Protein AF-0000000076599594 (afdb_homodimer)

InterPro domains:
  IPR013216 Methyltransferase type 11 [PF08241] (45-139)
  IPR029063 S-adenosyl-L-methionine-dependent methyltransferase superfamily [G3DSA:3.40.50.150] (3-215)
  IPR029063 S-adenosyl-L-methionine-dependent methyltransferase superfamily [SSF53335] (5-205)

Nearest PDB structures (foldseek):
  3g5l-assembly2_A  TM=8.248E-01  e=3.537E-20  Listeria monocytogenes serotype 4b str. F2365
  3bkw-assembly1_A  TM=7.685E-01  e=5.665E-19  Mesorhizobium japonicum MAFF 303099
  3g5l-assembly1_B  TM=7.772E-01  e=1.080E-18  Listeria monocytogenes serotype 4b str. F2365
  3bkw-assembly1_B  TM=7.515E-01  e=4.377E-19  Mesorhizobium japonicum MAFF 303099
  7zkg-assembly1_A  TM=6.482E-01  e=3.656E-15  Streptomyces griseofuscus

Structure (mmCIF, N/CA/C/O backbone):
data_AF-0000000076599594-model_v1
#
loop_
_entity.id
_entity.type
_entity.pdbx_description
1 polymer 'Methyltransferase family protein'
#
loop_
_atom_site.group_PDB
_atom_site.id
_atom_site.type_symbol
_atom_site.label_atom_id
_atom_site.label_alt_id
_atom_site.label_comp_id
_atom_site.label_asym_id
_atom_site.label_entity_id
_atom_site.label_seq_id
_atom_site.pdbx_PDB_ins_code
_atom_site.Cartn_x
_atom_site.Cartn_y
_atom_site.Cartn_z
_atom_site.occupancy
_atom_site.B_iso_or_equiv
_atom_site.auth_seq_id
_atom_site.auth_comp_id
_atom_site.auth_asym_id
_atom_site.auth_atom_id
_atom_site.pdbx_PDB_model_num
ATOM 1 N N . MET A 1 1 ? 3.293 -14.352 -34.562 1 29.36 1 MET A N 1
ATOM 2 C CA . MET A 1 1 ? 4.512 -14.383 -33.75 1 29.36 1 MET A CA 1
ATOM 3 C C . MET A 1 1 ? 4.324 -15.258 -32.531 1 29.36 1 MET A C 1
ATOM 5 O O . MET A 1 1 ? 3.316 -15.148 -31.828 1 29.36 1 MET A O 1
ATOM 9 N N . ALA A 1 2 ? 4.715 -16.406 -32.469 1 41.03 2 ALA A N 1
ATOM 10 C CA . ALA A 1 2 ? 4.559 -17.438 -31.422 1 41.03 2 ALA A CA 1
ATOM 11 C C . ALA A 1 2 ? 4.75 -16.828 -30.031 1 41.03 2 ALA A C 1
ATOM 13 O O . ALA A 1 2 ? 5.637 -16 -29.828 1 41.03 2 ALA A O 1
ATOM 14 N N . ASP A 1 3 ? 3.77 -16.484 -29.25 1 50.28 3 ASP A N 1
ATOM 15 C CA . ASP A 1 3 ? 3.812 -15.914 -27.906 1 50.28 3 ASP A CA 1
ATOM 16 C C . ASP A 1 3 ? 4.988 -16.469 -27.109 1 50.28 3 ASP A C 1
ATOM 18 O O . ASP A 1 3 ? 5.02 -17.641 -26.766 1 50.28 3 ASP A O 1
ATOM 22 N N . HIS A 1 4 ? 6.254 -16.047 -27.469 1 59.19 4 HIS A N 1
ATOM 23 C CA . HIS A 1 4 ? 7.539 -16.438 -26.906 1 59.19 4 HIS A CA 1
ATOM 24 C C . HIS A 1 4 ? 7.582 -16.172 -25.406 1 59.19 4 HIS A C 1
ATOM 26 O O . HIS A 1 4 ? 7.633 -15.016 -24.969 1 59.19 4 HIS A O 1
ATOM 32 N N . SER A 1 5 ? 7.051 -17.234 -24.672 1 78.31 5 SER A N 1
ATOM 33 C CA . SER A 1 5 ? 7.176 -17.203 -23.219 1 78.31 5 SER A CA 1
ATOM 34 C C . SER A 1 5 ? 8.469 -17.875 -22.75 1 78.31 5 SER A C 1
ATOM 36 O O . SER A 1 5 ? 8.75 -19 -23.141 1 78.31 5 SER A O 1
ATOM 38 N N . ILE A 1 6 ? 9.359 -17.172 -22.203 1 75.25 6 ILE A N 1
ATOM 39 C CA . ILE A 1 6 ? 10.57 -17.75 -21.641 1 75.25 6 ILE A CA 1
ATOM 40 C C . ILE A 1 6 ? 10.219 -18.969 -20.797 1 75.25 6 ILE A C 1
ATOM 42 O O . ILE A 1 6 ? 11.008 -19.906 -20.688 1 75.25 6 ILE A O 1
ATOM 46 N N . TYR A 1 7 ? 9.102 -19.031 -20.312 1 79.56 7 TYR A N 1
ATOM 47 C CA . TYR A 1 7 ? 8.664 -20.141 -19.469 1 79.56 7 TYR A CA 1
ATOM 48 C C . TYR A 1 7 ? 8.297 -21.344 -20.312 1 79.56 7 TYR A C 1
ATOM 50 O O . TYR A 1 7 ? 8.484 -22.484 -19.875 1 79.56 7 TYR A O 1
ATOM 58 N N . ARG A 1 8 ? 7.828 -21.125 -21.484 1 79.12 8 ARG A N 1
ATOM 59 C CA . ARG A 1 8 ? 7.574 -22.203 -22.422 1 79.12 8 ARG A CA 1
ATOM 60 C C . ARG A 1 8 ? 8.883 -22.797 -22.938 1 79.12 8 ARG A C 1
ATOM 62 O O . ARG A 1 8 ? 9.055 -24.016 -22.953 1 79.12 8 ARG A O 1
ATOM 69 N N . GLU A 1 9 ? 9.766 -21.875 -23.219 1 78.94 9 GLU A N 1
ATOM 70 C CA . GLU A 1 9 ? 11.016 -22.266 -23.859 1 78.94 9 GLU A CA 1
ATOM 71 C C . GLU A 1 9 ? 11.922 -23.016 -22.875 1 78.94 9 GLU A C 1
ATOM 73 O O . GLU A 1 9 ? 12.672 -23.906 -23.266 1 78.94 9 GLU A O 1
ATOM 78 N N . HIS A 1 10 ? 11.773 -22.703 -21.594 1 83.19 10 HIS A N 1
ATOM 79 C CA . HIS A 1 10 ? 12.664 -23.266 -20.594 1 83.19 10 HIS A CA 1
ATOM 80 C C . HIS A 1 10 ? 11.891 -23.922 -19.469 1 83.19 10 HIS A C 1
ATOM 82 O O . HIS A 1 10 ? 12.289 -23.844 -18.297 1 83.19 10 HIS A O 1
ATOM 88 N N . ALA A 1 11 ? 10.891 -24.562 -19.812 1 82.75 11 ALA A N 1
ATOM 89 C CA . ALA A 1 11 ? 9.938 -25.078 -18.828 1 82.75 11 ALA A CA 1
ATOM 90 C C . ALA A 1 11 ? 10.633 -25.984 -17.812 1 82.75 11 ALA A C 1
ATOM 92 O O . ALA A 1 11 ? 10.492 -25.797 -16.609 1 82.75 11 ALA A O 1
ATOM 93 N N . ALA A 1 12 ? 11.391 -26.938 -18.312 1 82.19 12 ALA A N 1
ATOM 94 C CA . ALA A 1 12 ? 12.047 -27.891 -17.422 1 82.19 12 ALA A CA 1
ATOM 95 C C . ALA A 1 12 ? 13.078 -27.203 -16.547 1 82.19 12 ALA A C 1
ATOM 97 O O . ALA A 1 12 ? 13.164 -27.469 -15.344 1 82.19 12 ALA A O 1
ATOM 98 N N . THR A 1 13 ? 13.828 -26.359 -17.172 1 82.62 13 THR A N 1
ATOM 99 C CA . THR A 1 13 ? 14.844 -25.609 -16.438 1 82.62 13 THR A CA 1
ATOM 100 C C . THR A 1 13 ? 14.195 -24.703 -15.391 1 82.62 13 THR A C 1
ATOM 102 O O . THR A 1 13 ? 14.664 -24.641 -14.25 1 82.62 13 THR A O 1
ATOM 105 N N . TYR A 1 14 ? 13.195 -24.094 -15.805 1 85.06 14 TYR A N 1
ATOM 106 C CA . TYR A 1 14 ? 12.484 -23.219 -14.875 1 85.06 14 TYR A CA 1
ATOM 107 C C . TYR A 1 14 ? 11.898 -24.031 -13.719 1 85.06 14 TYR A C 1
ATOM 109 O O . TYR A 1 14 ? 11.953 -23.594 -12.562 1 85.06 14 TYR A O 1
ATOM 117 N N . ALA A 1 15 ? 11.305 -25.156 -13.984 1 84.31 15 ALA A N 1
ATOM 118 C CA . ALA A 1 15 ? 10.711 -26 -12.953 1 84.31 15 ALA A CA 1
ATOM 119 C C . ALA A 1 15 ? 11.734 -26.359 -11.883 1 84.31 15 ALA A C 1
ATOM 121 O O . ALA A 1 15 ? 11.453 -26.266 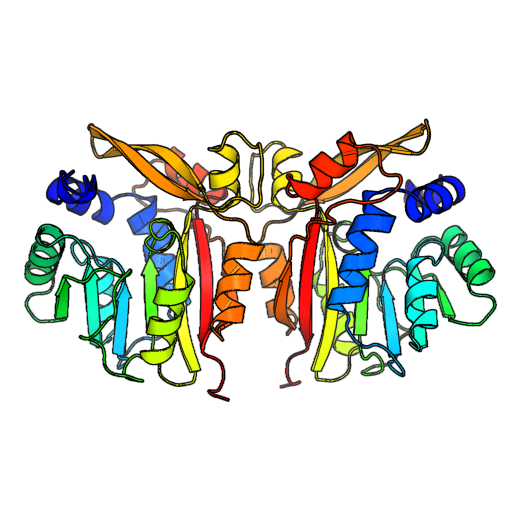-10.688 1 84.31 15 ALA A O 1
ATOM 122 N N . THR A 1 16 ? 12.875 -26.703 -12.344 1 82.19 16 THR A N 1
ATOM 123 C CA . THR A 1 16 ? 13.938 -27.062 -11.414 1 82.19 16 THR A CA 1
ATOM 124 C C . THR A 1 16 ? 14.414 -25.844 -10.633 1 82.19 16 THR A C 1
ATOM 126 O O . THR A 1 16 ? 14.578 -25.906 -9.414 1 82.19 16 THR A O 1
ATOM 129 N N . PHE A 1 17 ? 14.547 -24.812 -11.344 1 79.31 17 PHE A N 1
ATOM 130 C CA . PHE A 1 17 ? 15.023 -23.578 -10.742 1 79.31 17 PHE A CA 1
ATOM 131 C C . PHE A 1 17 ? 14.047 -23.062 -9.688 1 79.31 17 PHE A C 1
ATOM 133 O O . PHE A 1 17 ? 14.438 -22.797 -8.547 1 79.31 17 PHE A O 1
ATOM 140 N N . SER A 1 18 ? 12.766 -22.953 -10.008 1 83.06 18 SER A N 1
ATOM 141 C CA . SER A 1 18 ? 11.75 -22.375 -9.133 1 83.06 18 SER A CA 1
ATOM 142 C C . SER A 1 18 ? 11.562 -23.203 -7.875 1 83.06 18 SER A C 1
ATOM 144 O O . SER A 1 18 ? 11.188 -22.688 -6.82 1 83.06 18 SER A O 1
ATOM 146 N N . GLU A 1 19 ? 11.805 -24.469 -8 1 82.19 19 GLU A N 1
ATOM 147 C CA . GLU A 1 19 ? 11.648 -25.375 -6.863 1 82.19 19 GLU A CA 1
ATOM 148 C C . GLU A 1 19 ? 12.695 -25.094 -5.789 1 82.19 19 GLU A C 1
ATOM 150 O O . GLU A 1 19 ? 12.414 -25.203 -4.594 1 82.19 19 GLU A O 1
ATOM 155 N N . ARG A 1 20 ? 13.875 -24.547 -6.273 1 79.44 20 ARG A N 1
ATOM 156 C CA . ARG A 1 20 ? 15 -24.531 -5.34 1 79.44 20 ARG A CA 1
ATOM 157 C C . ARG A 1 20 ? 15.492 -23.109 -5.09 1 79.44 20 ARG A C 1
ATOM 159 O O . ARG A 1 20 ? 16.219 -22.859 -4.125 1 79.44 20 ARG A O 1
ATOM 166 N N . SER A 1 21 ? 15.086 -22.25 -5.953 1 82.12 21 SER A N 1
ATOM 167 C CA . SER A 1 21 ? 15.617 -20.906 -5.824 1 82.12 21 SER A CA 1
ATOM 168 C C . SER A 1 21 ? 15.188 -20.266 -4.508 1 82.12 21 SER A C 1
ATOM 170 O O . SER A 1 21 ? 14.062 -20.469 -4.051 1 82.12 21 SER A O 1
ATOM 172 N N . ALA A 1 22 ? 16.078 -19.516 -3.912 1 79.06 22 ALA A N 1
ATOM 173 C CA . ALA A 1 22 ? 15.875 -18.906 -2.598 1 79.06 22 ALA A CA 1
ATOM 174 C C . ALA A 1 22 ? 14.664 -17.984 -2.605 1 79.06 22 ALA A C 1
ATOM 176 O O . ALA A 1 22 ? 13.789 -18.078 -1.745 1 79.06 22 ALA A O 1
ATOM 177 N N . PRO A 1 23 ? 14.523 -17.125 -3.588 1 83.94 23 PRO A N 1
ATOM 178 C CA . PRO A 1 23 ? 13.367 -16.219 -3.592 1 83.94 23 PRO A CA 1
ATOM 179 C C . PRO A 1 23 ? 12.039 -16.969 -3.656 1 83.94 23 PRO A C 1
ATOM 181 O O . PRO A 1 23 ? 11.047 -16.547 -3.062 1 83.94 23 PRO A O 1
ATOM 184 N N . ASN A 1 24 ? 12.047 -18.094 -4.293 1 87.44 24 ASN A N 1
ATOM 185 C CA . ASN A 1 24 ? 10.805 -18.844 -4.418 1 87.44 24 ASN A CA 1
ATOM 186 C C . ASN A 1 24 ? 10.578 -19.766 -3.219 1 87.44 24 ASN A C 1
ATOM 188 O O . ASN A 1 24 ? 9.539 -19.703 -2.568 1 87.44 24 ASN A O 1
ATOM 192 N N . ALA A 1 25 ? 11.57 -20.562 -2.926 1 86.56 25 ALA A N 1
ATOM 193 C CA . ALA A 1 25 ? 11.438 -21.656 -1.969 1 86.56 25 ALA A CA 1
ATOM 194 C C . ALA A 1 25 ? 11.445 -21.125 -0.534 1 86.56 25 ALA A C 1
ATOM 196 O O . ALA A 1 25 ? 10.766 -21.688 0.336 1 86.56 25 ALA A O 1
ATOM 197 N N . HIS A 1 26 ? 12.117 -20.047 -0.344 1 86.38 26 HIS A N 1
ATOM 198 C CA . HIS A 1 26 ? 12.344 -19.656 1.045 1 86.38 26 HIS A CA 1
ATOM 199 C C . HIS A 1 26 ? 11.742 -18.297 1.344 1 86.38 26 HIS A C 1
ATOM 201 O O . HIS A 1 26 ? 11.727 -17.859 2.496 1 86.38 26 HIS A O 1
ATOM 207 N N . TYR A 1 27 ? 11.297 -17.75 0.351 1 90.81 27 TYR A N 1
ATOM 208 C CA . TYR A 1 27 ? 10.766 -16.406 0.515 1 90.81 27 TYR A CA 1
ATOM 209 C C . TYR A 1 27 ? 9.305 -16.328 0.069 1 90.81 27 TYR A C 1
ATOM 211 O O . TYR A 1 27 ? 8.398 -16.266 0.902 1 90.81 27 TYR A O 1
ATOM 219 N N . ASP A 1 28 ? 9.094 -16.609 -1.129 1 94.12 28 ASP A N 1
ATOM 220 C CA . ASP A 1 28 ? 7.773 -16.375 -1.693 1 94.12 28 ASP A CA 1
ATOM 221 C C . ASP A 1 28 ? 6.77 -17.422 -1.214 1 94.12 28 ASP A C 1
ATOM 223 O O . ASP A 1 28 ? 5.742 -17.078 -0.625 1 94.12 28 ASP A O 1
ATOM 227 N N . ARG A 1 29 ? 7.035 -18.719 -1.396 1 95.56 29 ARG A N 1
ATOM 228 C CA . ARG A 1 29 ? 6.062 -19.766 -1.105 1 95.56 29 ARG A CA 1
ATOM 229 C C . ARG A 1 29 ? 5.695 -19.781 0.374 1 95.56 29 ARG A C 1
ATOM 231 O O . ARG A 1 29 ? 4.512 -19.797 0.726 1 95.56 29 ARG A O 1
ATOM 238 N N . PRO A 1 30 ? 6.699 -19.625 1.31 1 94.56 30 PRO A N 1
ATOM 239 C CA . PRO A 1 30 ? 6.32 -19.594 2.725 1 94.56 30 PRO A CA 1
ATOM 240 C C . PRO A 1 30 ? 5.414 -18.406 3.064 1 94.56 30 PRO A C 1
ATOM 242 O O . PRO A 1 30 ? 4.496 -18.547 3.879 1 94.56 30 PRO A O 1
ATOM 245 N N . ALA A 1 31 ? 5.691 -17.328 2.461 1 96.31 31 ALA A N 1
ATOM 246 C CA . ALA A 1 31 ? 4.883 -16.141 2.73 1 96.31 31 ALA A CA 1
ATOM 247 C C . ALA A 1 31 ? 3.459 -16.312 2.205 1 96.31 31 ALA A C 1
ATOM 249 O O . ALA A 1 31 ? 2.494 -15.945 2.877 1 96.31 31 ALA A O 1
ATOM 250 N N . ILE A 1 32 ? 3.324 -16.844 1.013 1 98.19 32 ILE A N 1
ATOM 251 C CA . ILE A 1 32 ? 2.016 -17.109 0.423 1 98.19 32 ILE A CA 1
ATOM 252 C C . ILE A 1 32 ? 1.227 -18.062 1.314 1 98.19 32 ILE A C 1
ATOM 254 O O . ILE A 1 32 ? 0.052 -17.812 1.605 1 98.19 32 ILE A O 1
ATOM 258 N N . LEU A 1 33 ? 1.879 -19.109 1.759 1 98.19 33 LEU A N 1
ATOM 259 C CA . LEU A 1 33 ? 1.219 -20.094 2.6 1 98.19 33 LEU A CA 1
ATOM 260 C C . LEU A 1 33 ? 0.78 -19.484 3.924 1 98.19 33 LEU A C 1
ATOM 262 O O . LEU A 1 33 ? -0.327 -19.75 4.398 1 98.19 33 LEU A O 1
ATOM 266 N N . ARG A 1 34 ? 1.654 -18.703 4.488 1 97.25 34 ARG A N 1
ATOM 267 C CA . ARG A 1 34 ? 1.325 -18.031 5.742 1 97.25 34 ARG A CA 1
ATOM 268 C C . ARG A 1 34 ? 0.114 -17.125 5.574 1 97.25 34 ARG A C 1
ATOM 270 O O . ARG A 1 34 ? -0.801 -17.141 6.398 1 97.25 34 ARG A O 1
ATOM 277 N N . LEU A 1 35 ? 0.067 -16.359 4.5 1 97.81 35 LEU A N 1
ATOM 278 C CA . LEU A 1 35 ? -1.006 -15.398 4.266 1 97.81 35 LEU A CA 1
ATOM 279 C C . LEU A 1 35 ? -2.307 -16.109 3.91 1 97.81 35 LEU A C 1
ATOM 281 O O . LEU A 1 35 ? -3.395 -15.625 4.223 1 97.81 35 LEU A O 1
ATOM 285 N N . ALA A 1 36 ? -2.207 -17.266 3.225 1 98.38 36 ALA A N 1
ATOM 286 C CA . ALA A 1 36 ? -3.395 -18.047 2.896 1 98.38 36 ALA A CA 1
ATOM 287 C C . ALA A 1 36 ? -4.074 -18.578 4.16 1 98.38 36 ALA A C 1
ATOM 289 O O . ALA A 1 36 ? -5.297 -18.75 4.188 1 98.38 36 ALA A O 1
ATOM 290 N N . GLY A 1 37 ? -3.234 -18.859 5.18 1 97.75 37 GLY A N 1
ATOM 291 C CA . GLY A 1 37 ? -3.783 -19.344 6.438 1 97.75 37 GLY A CA 1
ATOM 292 C C . GLY A 1 37 ? -4.156 -20.812 6.398 1 97.75 37 GLY A C 1
ATOM 293 O O . GLY A 1 37 ? -3.494 -21.609 5.727 1 97.75 37 GLY A O 1
ATOM 294 N N . ASP A 1 38 ? -5.133 -21.141 7.203 1 98.19 38 ASP A N 1
ATOM 295 C CA . ASP A 1 38 ? -5.605 -22.531 7.242 1 98.19 38 ASP A CA 1
ATOM 296 C C . ASP A 1 38 ? -6.426 -22.859 6 1 98.19 38 ASP A C 1
ATOM 298 O O . ASP A 1 38 ? -7.527 -22.344 5.816 1 98.19 38 ASP A O 1
ATOM 302 N N . VAL A 1 39 ? -5.93 -23.828 5.215 1 98.62 39 VAL A N 1
ATOM 303 C CA . VAL A 1 39 ? -6.586 -24.156 3.955 1 98.62 39 VAL A CA 1
ATOM 304 C C . VAL A 1 39 ? -7.156 -25.562 4.023 1 98.62 39 VAL A C 1
ATOM 306 O O . VAL A 1 39 ? -7.633 -26.094 3.02 1 98.62 39 VAL A O 1
ATOM 309 N N . ALA A 1 40 ? -7.031 -26.188 5.195 1 98.75 40 ALA A N 1
ATOM 310 C CA . ALA A 1 40 ? -7.555 -27.547 5.336 1 98.75 40 ALA A CA 1
ATOM 311 C C . ALA A 1 40 ? -9.039 -27.594 4.992 1 98.75 40 ALA A C 1
ATOM 313 O O . ALA A 1 40 ? -9.844 -26.875 5.578 1 98.75 40 ALA A O 1
ATOM 314 N N . GLY A 1 41 ? -9.359 -28.438 4.035 1 98.62 41 GLY A N 1
ATOM 315 C CA . GLY A 1 41 ? -10.742 -28.625 3.631 1 98.62 41 GLY A CA 1
ATOM 316 C C . GLY A 1 41 ? -11.258 -27.516 2.736 1 98.62 41 GLY A C 1
ATOM 317 O O . GLY A 1 41 ? -12.438 -27.5 2.375 1 98.62 41 GLY A O 1
ATOM 318 N N . LYS A 1 42 ? -10.414 -26.625 2.35 1 98.81 42 LYS A N 1
ATOM 319 C CA . LYS A 1 42 ? -10.844 -25.5 1.531 1 98.81 42 LYS A CA 1
ATOM 320 C C . LYS A 1 42 ? -10.57 -25.75 0.052 1 98.81 42 LYS A C 1
ATOM 322 O O . LYS A 1 42 ? -9.617 -26.453 -0.298 1 98.81 42 LYS A O 1
ATOM 327 N N . ARG A 1 43 ? -11.453 -25.234 -0.798 1 98.88 43 ARG A N 1
ATOM 328 C CA . ARG A 1 43 ? -11.211 -25.188 -2.238 1 98.88 43 ARG A CA 1
ATOM 329 C C . ARG A 1 43 ? -10.281 -24.047 -2.609 1 98.88 43 ARG A C 1
ATOM 331 O O . ARG A 1 43 ? -10.617 -22.875 -2.418 1 98.88 43 ARG A O 1
ATOM 338 N N . VAL A 1 44 ? -9.109 -24.406 -3.135 1 98.88 44 VAL A N 1
ATOM 339 C CA . VAL A 1 44 ? -8.086 -23.406 -3.432 1 98.88 44 VAL A CA 1
ATOM 340 C C . VAL A 1 44 ? -7.82 -23.375 -4.934 1 98.88 44 VAL A C 1
ATOM 342 O O . VAL A 1 44 ? -7.68 -24.422 -5.574 1 98.88 44 VAL A O 1
ATOM 345 N N . LEU A 1 45 ? -7.859 -22.172 -5.492 1 98.94 45 LEU A N 1
ATOM 346 C CA . LEU A 1 45 ? -7.449 -21.938 -6.871 1 98.94 45 LEU A CA 1
ATOM 347 C C . LEU A 1 45 ? -6.059 -21.312 -6.926 1 98.94 45 LEU A C 1
ATOM 349 O O . LEU A 1 45 ? -5.824 -20.25 -6.34 1 98.94 45 LEU A O 1
ATOM 353 N N . GLU A 1 46 ? -5.145 -21.984 -7.539 1 98.88 46 GLU A N 1
ATOM 354 C CA . GLU A 1 46 ? -3.805 -21.453 -7.727 1 98.88 46 GLU A CA 1
ATOM 355 C C . GLU A 1 46 ? -3.609 -20.938 -9.148 1 98.88 46 GLU A C 1
ATOM 357 O O . GLU A 1 46 ? -3.785 -21.688 -10.109 1 98.88 46 GLU A O 1
ATOM 362 N N . LEU A 1 47 ? -3.334 -19.688 -9.273 1 98.81 47 LEU A N 1
ATOM 363 C CA . LEU A 1 47 ? -3 -19.094 -10.562 1 98.81 47 LEU A CA 1
ATOM 364 C C . LEU A 1 47 ? -1.507 -19.203 -10.844 1 98.81 47 LEU A C 1
ATOM 366 O O . LEU A 1 47 ? -0.682 -18.828 -10.016 1 98.81 47 LEU A O 1
ATOM 370 N N . GLY A 1 48 ? -1.158 -19.703 -12.023 1 97.75 48 GLY A N 1
ATOM 371 C CA . GLY A 1 48 ? 0.243 -19.922 -12.344 1 97.75 48 GLY A CA 1
ATOM 372 C C . GLY A 1 48 ? 0.878 -21.016 -11.492 1 97.75 48 GLY A C 1
ATOM 373 O O . GLY A 1 48 ? 1.868 -20.766 -10.797 1 97.75 48 GLY A O 1
ATOM 374 N N . CYS A 1 49 ? 0.445 -22.234 -11.672 1 97.69 49 CYS A N 1
ATOM 375 C CA . CYS A 1 49 ? 0.876 -23.297 -10.766 1 97.69 49 CYS A CA 1
ATOM 376 C C . CYS A 1 49 ? 2.225 -23.859 -11.195 1 97.69 49 CYS A C 1
ATOM 378 O O . CYS A 1 49 ? 2.85 -24.625 -10.453 1 97.69 49 CYS A O 1
ATOM 380 N N . ALA A 1 50 ? 2.684 -23.484 -12.375 1 96 50 ALA A N 1
ATOM 381 C CA . ALA A 1 50 ? 3.934 -24 -12.922 1 96 50 ALA A CA 1
ATOM 382 C C . ALA A 1 50 ? 4.016 -25.516 -12.758 1 96 50 ALA A C 1
ATOM 384 O O . ALA A 1 50 ? 3.113 -26.25 -13.188 1 96 50 ALA A O 1
ATOM 385 N N . SER A 1 51 ? 5.16 -26.047 -12.211 1 95.88 51 SER A N 1
ATOM 386 C CA . SER A 1 51 ? 5.34 -27.484 -12.109 1 95.88 51 SER A CA 1
ATOM 387 C C . SER A 1 51 ? 4.68 -28.047 -10.852 1 95.88 51 SER A C 1
ATOM 389 O O . SER A 1 51 ? 4.883 -29.203 -10.5 1 95.88 51 SER A O 1
ATOM 391 N N . GLY A 1 52 ? 4.008 -27.234 -10.078 1 97.5 52 GLY A N 1
ATOM 392 C CA . GLY A 1 52 ? 3.107 -27.719 -9.047 1 97.5 52 GLY A CA 1
ATOM 393 C C . GLY A 1 52 ? 3.752 -27.781 -7.672 1 97.5 52 GLY A C 1
ATOM 394 O O . GLY A 1 52 ? 3.268 -28.5 -6.785 1 97.5 52 GLY A O 1
ATOM 395 N N . VAL A 1 53 ? 4.82 -27.078 -7.387 1 97.12 53 VAL A N 1
ATOM 396 C CA . VAL A 1 53 ? 5.508 -27.141 -6.102 1 97.12 53 VAL A CA 1
ATOM 397 C C . VAL A 1 53 ? 4.621 -26.547 -5.012 1 97.12 53 VAL A C 1
ATOM 399 O O . VAL A 1 53 ? 4.383 -27.172 -3.98 1 97.12 53 VAL A O 1
ATOM 402 N N . LEU A 1 54 ? 4.133 -25.391 -5.23 1 98 54 LEU A N 1
ATOM 403 C CA . LEU A 1 54 ? 3.232 -24.766 -4.27 1 98 54 LEU A CA 1
ATOM 404 C C . LEU A 1 54 ? 1.929 -25.547 -4.16 1 98 54 LEU A C 1
ATOM 406 O O . LEU A 1 54 ? 1.388 -25.719 -3.064 1 98 54 LEU A O 1
ATOM 410 N N . THR A 1 55 ? 1.445 -26.047 -5.266 1 98.5 55 THR A N 1
ATOM 411 C CA . THR A 1 55 ? 0.242 -26.875 -5.273 1 98.5 55 THR A CA 1
ATOM 412 C C . THR A 1 55 ? 0.382 -28.047 -4.309 1 98.5 55 THR A C 1
ATOM 414 O O . THR A 1 55 ? -0.513 -28.297 -3.498 1 98.5 55 THR A O 1
ATOM 417 N N . ALA A 1 56 ? 1.473 -28.719 -4.398 1 98.31 56 ALA A N 1
ATOM 418 C CA . ALA A 1 56 ? 1.721 -29.875 -3.547 1 98.31 56 ALA A CA 1
ATOM 419 C C . ALA A 1 56 ? 1.699 -29.484 -2.07 1 98.31 56 ALA A C 1
ATOM 421 O O . ALA A 1 56 ? 1.155 -30.219 -1.237 1 98.31 56 ALA A O 1
ATOM 422 N N . GLN A 1 57 ? 2.264 -28.359 -1.761 1 98.19 57 GLN A N 1
ATOM 423 C CA . GLN A 1 57 ? 2.305 -27.891 -0.38 1 98.19 57 GLN A CA 1
ATOM 424 C C . GLN A 1 57 ? 0.908 -27.547 0.126 1 98.19 57 GLN A C 1
ATOM 426 O O . GLN A 1 57 ? 0.585 -27.797 1.29 1 98.19 57 GLN A O 1
ATOM 431 N N . LEU A 1 58 ? 0.125 -26.938 -0.715 1 98.75 58 LEU A N 1
ATOM 432 C CA . LEU A 1 58 ? -1.259 -26.641 -0.361 1 98.75 58 LEU A CA 1
ATOM 433 C C . LEU A 1 58 ? -2.047 -27.922 -0.118 1 98.75 58 LEU A C 1
ATOM 435 O O . LEU A 1 58 ? -2.811 -28.016 0.847 1 98.75 58 LEU A O 1
ATOM 439 N N . VAL A 1 59 ? -1.84 -28.953 -0.959 1 98.75 59 VAL A N 1
ATOM 440 C CA . VAL A 1 59 ? -2.502 -30.25 -0.824 1 98.75 59 VAL A CA 1
ATOM 441 C C . VAL A 1 59 ? -2.084 -30.906 0.488 1 98.75 59 VAL A C 1
ATOM 443 O O . VAL A 1 59 ? -2.922 -31.438 1.214 1 98.75 59 VAL A O 1
ATOM 446 N N . GLU A 1 60 ? -0.807 -30.844 0.77 1 98.31 60 GLU A N 1
ATOM 447 C CA . GLU A 1 60 ? -0.286 -31.406 2.008 1 98.31 60 GLU A CA 1
ATOM 448 C C . GLU A 1 60 ? -0.952 -30.781 3.229 1 98.31 60 GLU A C 1
ATOM 450 O O . GLU A 1 60 ? -1.076 -31.422 4.273 1 98.31 60 GLU A O 1
ATOM 455 N N . ARG A 1 61 ? -1.433 -29.641 3.062 1 98.38 61 ARG A N 1
ATOM 456 C CA . ARG A 1 61 ? -2.07 -28.906 4.156 1 98.38 61 ARG A CA 1
ATOM 457 C C . ARG A 1 61 ? -3.576 -29.156 4.172 1 98.38 61 ARG A C 1
ATOM 459 O O . ARG A 1 61 ? -4.301 -28.547 4.961 1 98.38 61 ARG A O 1
ATOM 466 N N . GLY A 1 62 ? -4.047 -29.922 3.271 1 98.62 62 GLY A N 1
ATOM 467 C CA . GLY A 1 62 ? -5.418 -30.406 3.33 1 98.62 62 GLY A CA 1
ATOM 468 C C . GLY A 1 62 ? -6.344 -29.703 2.365 1 98.62 62 GLY A C 1
ATOM 469 O O . GLY A 1 62 ? -7.562 -29.875 2.424 1 98.62 62 GLY A O 1
ATOM 470 N N . ALA A 1 63 ? -5.812 -28.938 1.454 1 98.81 63 ALA A N 1
ATOM 471 C CA . ALA A 1 63 ? -6.633 -28.172 0.518 1 98.81 63 ALA A CA 1
ATOM 472 C C . ALA A 1 63 ? -7.051 -29.031 -0.671 1 98.81 63 ALA A C 1
ATOM 474 O O . ALA A 1 63 ? -6.344 -29.984 -1.044 1 98.81 63 ALA A O 1
ATOM 475 N N . ASP A 1 64 ? -8.211 -28.734 -1.197 1 98.75 64 ASP A N 1
ATOM 476 C CA . ASP A 1 64 ? -8.602 -29.172 -2.533 1 98.75 64 ASP A CA 1
ATOM 477 C C . ASP A 1 64 ? -8.195 -28.156 -3.59 1 98.75 64 ASP A C 1
ATOM 479 O O . ASP A 1 64 ? -8.812 -27.094 -3.701 1 98.75 64 ASP A O 1
ATOM 483 N N . VAL A 1 65 ? -7.148 -28.531 -4.418 1 98.81 65 VAL A N 1
ATOM 484 C CA . VAL A 1 65 ? -6.477 -27.484 -5.188 1 98.81 65 VAL A CA 1
ATOM 485 C C . VAL A 1 65 ? -6.734 -27.688 -6.68 1 98.81 65 VAL A C 1
ATOM 487 O O . VAL A 1 65 ? -6.66 -28.812 -7.176 1 98.81 65 VAL A O 1
ATOM 490 N N . LEU A 1 66 ? -7.113 -26.641 -7.336 1 98.81 66 LEU A N 1
ATOM 491 C CA . LEU A 1 66 ? -7.035 -26.516 -8.789 1 98.81 66 LEU A CA 1
ATOM 492 C C . LEU A 1 66 ? -5.945 -25.531 -9.195 1 98.81 66 LEU A C 1
ATOM 494 O O . LEU A 1 66 ? -6.012 -24.359 -8.844 1 98.81 66 LEU A O 1
ATOM 498 N N . GLY A 1 67 ? -4.949 -26.047 -9.867 1 98.69 67 GLY A N 1
ATOM 499 C CA . GLY A 1 67 ? -3.891 -25.188 -10.391 1 98.69 67 GLY A CA 1
ATOM 500 C C . GLY A 1 67 ? -4.059 -24.875 -11.867 1 98.69 67 GLY A C 1
ATOM 501 O O . GLY A 1 67 ? -4.406 -25.75 -12.656 1 98.69 67 GLY A O 1
ATOM 502 N N . LEU A 1 68 ? -3.875 -23.641 -12.188 1 98.56 68 LEU A N 1
ATOM 503 C CA . LEU A 1 68 ? -3.928 -23.203 -13.586 1 98.56 68 LEU A CA 1
ATOM 504 C C . LEU A 1 68 ? -2.578 -22.656 -14.031 1 98.56 68 LEU A C 1
ATOM 506 O O . LEU A 1 68 ? -1.895 -21.969 -13.266 1 98.56 68 LEU A O 1
ATOM 510 N N . ASP A 1 69 ? -2.186 -22.984 -15.219 1 97.69 69 ASP A N 1
ATOM 511 C CA . ASP A 1 69 ? -1.025 -22.375 -15.859 1 97.69 69 ASP A CA 1
ATOM 512 C C . ASP A 1 69 ? -1.225 -22.281 -17.375 1 97.69 69 ASP A C 1
ATOM 514 O O . ASP A 1 69 ? -1.895 -23.125 -17.969 1 97.69 69 ASP A O 1
ATOM 518 N N . ARG A 1 70 ? -0.617 -21.266 -17.953 1 95.81 70 ARG A N 1
ATOM 519 C CA . ARG A 1 70 ? -0.798 -21.047 -19.375 1 95.81 70 ARG A CA 1
ATOM 520 C C . ARG A 1 70 ? 0.062 -22 -20.203 1 95.81 70 ARG A C 1
ATOM 522 O O . ARG A 1 70 ? -0.221 -22.25 -21.375 1 95.81 70 ARG A O 1
ATOM 529 N N . GLU A 1 71 ? 1.132 -22.531 -19.625 1 94.62 71 GLU A N 1
ATOM 530 C CA . GLU A 1 71 ? 2.109 -23.344 -20.344 1 94.62 71 GLU A CA 1
ATOM 531 C C . GLU A 1 71 ? 1.799 -24.828 -20.219 1 94.62 71 GLU A C 1
ATOM 533 O O . GLU A 1 71 ? 1.967 -25.406 -19.141 1 94.62 71 GLU A O 1
ATOM 538 N N . PRO A 1 72 ? 1.456 -25.516 -21.281 1 95.81 72 PRO A N 1
ATOM 539 C CA . PRO A 1 72 ? 1.059 -26.922 -21.234 1 95.81 72 PRO A CA 1
ATOM 540 C C . PRO A 1 72 ? 2.148 -27.828 -20.672 1 95.81 72 PRO A C 1
ATOM 542 O O . PRO A 1 72 ? 1.85 -28.766 -19.922 1 95.81 72 PRO A O 1
ATOM 545 N N . ARG A 1 73 ? 3.363 -27.5 -21.016 1 94.62 73 ARG A N 1
ATOM 546 C CA . ARG A 1 73 ? 4.453 -28.344 -20.531 1 94.62 73 ARG A CA 1
ATOM 547 C C . ARG A 1 73 ? 4.574 -28.25 -19.016 1 94.62 73 ARG A C 1
ATOM 549 O O . ARG A 1 73 ? 4.848 -29.266 -18.359 1 94.62 73 ARG A O 1
ATOM 556 N N . LEU A 1 74 ? 4.41 -27.109 -18.469 1 95.12 74 LEU A N 1
ATOM 557 C CA . LEU A 1 74 ? 4.453 -26.953 -17.016 1 95.12 74 LEU A CA 1
ATOM 558 C C . LEU A 1 74 ? 3.27 -27.656 -16.359 1 95.12 74 LEU A C 1
ATOM 560 O O . LEU A 1 74 ? 3.426 -28.297 -15.32 1 95.12 74 LEU A O 1
ATOM 564 N N . VAL A 1 75 ? 2.131 -27.578 -16.984 1 97.06 75 VAL A N 1
ATOM 565 C CA . VAL A 1 75 ? 0.947 -28.25 -16.469 1 97.06 75 VAL A CA 1
ATOM 566 C C . VAL A 1 75 ? 1.178 -29.766 -16.453 1 97.06 75 VAL A C 1
ATOM 568 O O . VAL A 1 75 ? 0.812 -30.453 -15.484 1 97.06 75 VAL A O 1
ATOM 571 N N . GLU A 1 76 ? 1.789 -30.297 -17.469 1 97 76 GLU A N 1
ATOM 572 C CA . GLU A 1 76 ? 2.115 -31.719 -17.531 1 97 76 GLU A CA 1
ATOM 573 C C . GLU A 1 76 ? 3.027 -32.125 -16.375 1 97 76 GLU A C 1
ATOM 575 O O . GLU A 1 76 ? 2.803 -33.156 -15.734 1 97 76 GLU A O 1
ATOM 580 N N . LEU A 1 77 ? 4.035 -31.297 -16.203 1 95.69 77 LEU A N 1
ATOM 581 C CA . LEU A 1 77 ? 4.957 -31.562 -15.094 1 95.69 77 LEU A CA 1
ATOM 582 C C . LEU A 1 77 ? 4.23 -31.516 -13.758 1 95.69 77 LEU A C 1
ATOM 584 O O . LEU A 1 77 ? 4.512 -32.312 -12.859 1 95.69 77 LEU A O 1
ATOM 588 N N . ALA A 1 78 ? 3.336 -30.594 -13.617 1 97.31 78 ALA A N 1
ATOM 589 C CA . ALA A 1 78 ? 2.545 -30.5 -12.391 1 97.31 78 ALA A CA 1
ATOM 590 C C . ALA A 1 78 ? 1.69 -31.734 -12.188 1 97.31 78 ALA A C 1
ATOM 592 O O . ALA A 1 78 ? 1.625 -32.281 -11.078 1 97.31 78 ALA A O 1
ATOM 593 N N . GLN A 1 79 ? 1.042 -32.188 -13.203 1 97.94 79 GLN A N 1
ATOM 594 C CA . GLN A 1 79 ? 0.212 -33.406 -13.133 1 97.94 79 GLN A CA 1
ATOM 595 C C . GLN A 1 79 ? 1.034 -34.594 -12.703 1 97.94 79 GLN A C 1
ATOM 597 O O . GLN A 1 79 ? 0.583 -35.406 -11.891 1 97.94 79 GLN A O 1
ATOM 602 N N . GLN A 1 80 ? 2.193 -34.688 -13.25 1 97.12 80 GLN A N 1
ATOM 603 C CA . GLN A 1 80 ? 3.09 -35.781 -12.883 1 97.12 80 GLN A CA 1
ATOM 604 C C . GLN A 1 80 ? 3.467 -35.688 -11.398 1 97.12 80 GLN A C 1
ATOM 606 O O . GLN A 1 80 ? 3.432 -36.688 -10.695 1 97.12 80 GLN A O 1
ATOM 611 N N . ARG A 1 81 ? 3.754 -34.531 -10.945 1 95.94 81 ARG A N 1
ATOM 612 C CA . ARG A 1 81 ? 4.145 -34.312 -9.555 1 95.94 81 ARG A CA 1
ATOM 613 C C . ARG A 1 81 ? 3.002 -34.656 -8.609 1 95.94 81 ARG A C 1
ATOM 615 O O . ARG A 1 81 ? 3.217 -35.281 -7.566 1 95.94 81 ARG A O 1
ATOM 622 N N . LEU A 1 82 ? 1.851 -34.219 -8.945 1 96.94 82 LEU A N 1
ATOM 623 C CA . LEU A 1 82 ? 0.708 -34.281 -8.047 1 96.94 82 LEU A CA 1
ATOM 624 C C . LEU A 1 82 ? 0.074 -35.656 -8.047 1 96.94 82 LEU A C 1
ATOM 626 O O . LEU A 1 82 ? -0.638 -36.031 -7.113 1 96.94 82 LEU A O 1
ATOM 630 N N . GLY A 1 83 ? 0.265 -36.438 -9.078 1 93.38 83 GLY A N 1
ATOM 631 C CA . GLY A 1 83 ? -0.182 -37.844 -9.148 1 93.38 83 GLY A CA 1
ATOM 632 C C . GLY A 1 83 ? -1.652 -38 -8.812 1 93.38 83 GLY A C 1
ATOM 633 O O . GLY A 1 83 ? -2.029 -38.938 -8.102 1 93.38 83 GLY A O 1
ATOM 634 N N . GLY A 1 84 ? -2.521 -37.031 -9.078 1 94.5 84 GLY A N 1
ATOM 635 C CA . GLY A 1 84 ? -3.955 -37.156 -8.852 1 94.5 84 GLY A CA 1
ATOM 636 C C . GLY A 1 84 ? -4.402 -36.5 -7.559 1 94.5 84 GLY A C 1
ATOM 637 O O . GLY A 1 84 ? -5.602 -36.375 -7.289 1 94.5 84 GLY A O 1
ATOM 638 N N . SER A 1 85 ? -3.457 -36.031 -6.766 1 97.31 85 SER A N 1
ATOM 639 C CA . SER A 1 85 ? -3.787 -35.406 -5.48 1 97.31 85 SER A CA 1
ATOM 640 C C . SER A 1 85 ? -4.422 -34.031 -5.664 1 97.31 85 SER A C 1
ATOM 642 O O . SER A 1 85 ? -5.016 -33.5 -4.734 1 97.31 85 SER A O 1
ATOM 644 N N . ALA A 1 86 ? -4.277 -33.5 -6.828 1 97.94 86 ALA A N 1
ATOM 645 C CA . ALA A 1 86 ? -4.887 -32.219 -7.211 1 97.94 86 ALA A CA 1
ATOM 646 C C . ALA A 1 86 ? -5.074 -32.125 -8.719 1 97.94 86 ALA A C 1
ATOM 648 O O . ALA A 1 86 ? -4.523 -32.938 -9.469 1 97.94 86 ALA A O 1
ATOM 649 N N . ARG A 1 87 ? -5.863 -31.203 -9.086 1 97.62 87 ARG A N 1
ATOM 650 C CA . ARG A 1 87 ? -6.078 -30.938 -10.508 1 97.62 87 ARG A CA 1
ATOM 651 C C . ARG A 1 87 ? -5.184 -29.812 -11.008 1 97.62 87 ARG A C 1
ATOM 653 O O . ARG A 1 87 ? -4.957 -28.844 -10.297 1 97.62 87 ARG A O 1
ATOM 660 N N . ALA A 1 88 ? -4.66 -29.984 -12.164 1 98.25 88 ALA A N 1
ATOM 661 C CA . ALA A 1 88 ? -3.932 -28.938 -12.875 1 98.25 88 ALA A CA 1
ATOM 662 C C . ALA A 1 88 ? -4.422 -28.812 -14.32 1 98.25 88 ALA A C 1
ATOM 664 O O . ALA A 1 88 ? -4.59 -29.812 -15.016 1 98.25 88 ALA A O 1
ATOM 665 N N . GLU A 1 89 ? -4.676 -27.609 -14.789 1 98.19 89 GLU A N 1
ATOM 666 C CA . GLU A 1 89 ? -5.223 -27.406 -16.125 1 98.19 89 GLU A CA 1
ATOM 667 C C . GLU A 1 89 ? -4.574 -26.203 -16.812 1 98.19 89 GLU A C 1
ATOM 669 O O . GLU A 1 89 ? -4.121 -25.281 -16.141 1 98.19 89 GLU A O 1
ATOM 674 N N . VAL A 1 90 ? -4.527 -26.281 -18.141 1 97.56 90 VAL A N 1
ATOM 675 C CA . VAL A 1 90 ? -4.027 -25.172 -18.938 1 97.56 90 VAL A CA 1
ATOM 676 C C . VAL A 1 90 ? -5.098 -24.078 -19.031 1 97.56 90 VAL A C 1
ATOM 678 O O . VAL A 1 90 ? -6.25 -24.359 -19.375 1 97.56 90 VAL A O 1
ATOM 681 N N . ALA A 1 91 ? -4.77 -22.906 -18.672 1 97.38 91 ALA A N 1
ATOM 682 C CA . ALA A 1 91 ? -5.684 -21.766 -18.797 1 97.38 91 ALA A CA 1
ATOM 683 C C . ALA A 1 91 ? -4.918 -20.469 -19.016 1 97.38 91 ALA A C 1
ATOM 685 O O . ALA A 1 91 ? -3.803 -20.297 -18.516 1 97.38 91 ALA A O 1
ATOM 686 N N . ASP A 1 92 ? -5.5 -19.609 -19.766 1 96.44 92 ASP A N 1
ATOM 687 C CA . ASP A 1 92 ? -5.035 -18.25 -19.953 1 96.44 92 ASP A CA 1
ATOM 688 C C . ASP A 1 92 ? -5.777 -17.281 -19.047 1 96.44 92 ASP A C 1
ATOM 690 O O . ASP A 1 92 ? -6.988 -17.094 -19.172 1 96.44 92 ASP A O 1
ATOM 694 N N . LEU A 1 93 ? -5.066 -16.656 -18.172 1 97.31 93 LEU A N 1
ATOM 695 C CA . LEU A 1 93 ? -5.68 -15.812 -17.141 1 97.31 93 LEU A CA 1
ATOM 696 C C . LEU A 1 93 ? -6.254 -14.539 -17.766 1 97.31 93 LEU A C 1
ATOM 698 O O . LEU A 1 93 ? -6.957 -13.789 -17.078 1 97.31 93 LEU A O 1
ATOM 702 N N . GLU A 1 94 ? -5.984 -14.289 -19 1 96.31 94 GLU A N 1
ATOM 703 C CA . GLU A 1 94 ? -6.539 -13.141 -19.703 1 96.31 94 GLU A CA 1
ATOM 704 C C . GLU A 1 94 ? -7.836 -13.5 -20.422 1 96.31 94 GLU A C 1
ATOM 706 O O . GLU A 1 94 ? -8.383 -12.695 -21.172 1 96.31 94 GLU A O 1
ATOM 711 N N . ARG A 1 95 ? -8.234 -14.719 -20.234 1 96.12 95 ARG A N 1
ATOM 712 C CA . ARG A 1 95 ? -9.5 -15.227 -20.75 1 96.12 95 ARG A CA 1
ATOM 713 C C . ARG A 1 95 ? -10.414 -15.68 -19.609 1 96.12 95 ARG A C 1
ATOM 715 O O . ARG A 1 95 ? -9.961 -15.859 -18.484 1 96.12 95 ARG A O 1
ATOM 722 N N . PRO A 1 96 ? -11.688 -15.844 -19.938 1 96.69 96 PRO A N 1
ATOM 723 C CA . PRO A 1 96 ? -12.586 -16.344 -18.906 1 96.69 96 PRO A CA 1
ATOM 724 C C . PRO A 1 96 ? -12.148 -17.703 -18.344 1 96.69 96 PRO A C 1
ATOM 726 O O . PRO A 1 96 ? -11.688 -18.562 -19.109 1 96.69 96 PRO A O 1
ATOM 729 N N . LEU A 1 97 ? -12.242 -17.797 -17.078 1 97 97 LEU A N 1
ATOM 730 C CA . LEU A 1 97 ? -11.898 -19.047 -16.406 1 97 97 LEU A CA 1
ATOM 731 C C . LEU A 1 97 ? -13.094 -19.984 -16.344 1 97 97 LEU A C 1
ATOM 733 O O . LEU A 1 97 ? -13.562 -20.312 -15.25 1 97 97 LEU A O 1
ATOM 737 N N . ASP A 1 98 ? -13.422 -20.594 -17.359 1 95.31 98 ASP A N 1
ATOM 738 C CA . ASP A 1 98 ? -14.641 -21.375 -17.531 1 95.31 98 ASP A CA 1
ATOM 739 C C . ASP A 1 98 ? -14.578 -22.656 -16.688 1 95.31 98 ASP A C 1
ATOM 741 O O . ASP A 1 98 ? -15.617 -23.203 -16.297 1 95.31 98 ASP A O 1
ATOM 745 N N . VAL A 1 99 ? -13.469 -23.094 -16.359 1 95.5 99 VAL A N 1
ATOM 746 C CA . VAL A 1 99 ? -13.289 -24.359 -15.664 1 95.5 99 VAL A CA 1
ATOM 747 C C . VAL A 1 99 ? -13.57 -24.172 -14.172 1 95.5 99 VAL A C 1
ATOM 749 O O . VAL A 1 99 ? -13.68 -25.156 -13.43 1 95.5 99 VAL A O 1
ATOM 752 N N . VAL A 1 100 ? -13.68 -23 -13.719 1 97.81 100 VAL A N 1
ATOM 753 C CA . VAL A 1 100 ? -13.906 -22.703 -12.305 1 97.81 100 VAL A CA 1
ATOM 754 C C . VAL A 1 100 ? -15.367 -22.297 -12.094 1 97.81 100 VAL A C 1
ATOM 756 O O . VAL A 1 100 ? -15.836 -21.328 -12.703 1 97.81 100 VAL A O 1
ATOM 759 N N . PRO A 1 101 ? -16.109 -22.938 -11.258 1 97 101 PRO A N 1
ATOM 760 C CA . PRO A 1 101 ? -17.516 -22.562 -11.008 1 97 101 PRO A CA 1
ATOM 761 C C . PRO A 1 101 ? -17.641 -21.25 -10.258 1 97 101 PRO A C 1
ATOM 763 O O . PRO A 1 101 ? -16.75 -20.859 -9.508 1 97 101 PRO A O 1
ATOM 766 N N . THR A 1 102 ? -18.781 -20.609 -10.508 1 97.75 102 THR A N 1
ATOM 767 C CA . THR A 1 102 ? -19.125 -19.406 -9.742 1 97.75 102 THR A CA 1
ATOM 768 C C . THR A 1 102 ? -19.25 -19.734 -8.25 1 97.75 102 THR A C 1
ATOM 770 O O . THR A 1 102 ? -19.891 -20.719 -7.879 1 97.75 102 THR A O 1
ATOM 773 N N . GLY A 1 103 ? -18.562 -19.016 -7.477 1 97.25 103 GLY A N 1
ATOM 774 C CA . GLY A 1 103 ? -18.641 -19.203 -6.039 1 97.25 103 GLY A CA 1
ATOM 775 C C . GLY A 1 103 ? -18.094 -20.547 -5.594 1 97.25 103 GLY A C 1
ATOM 776 O O . GLY A 1 103 ? -18.594 -21.141 -4.637 1 97.25 103 GLY A O 1
ATOM 777 N N . GLY A 1 104 ? -17.141 -21.031 -6.266 1 97.5 104 GLY A N 1
ATOM 778 C CA . GLY A 1 104 ? -16.656 -22.375 -5.996 1 97.5 104 GLY A CA 1
ATOM 779 C C . GLY A 1 104 ? -15.305 -22.391 -5.324 1 97.5 104 GLY A C 1
ATOM 780 O O . GLY A 1 104 ? -14.734 -23.469 -5.094 1 97.5 104 GLY A O 1
ATOM 781 N N . ILE A 1 105 ? -14.742 -21.219 -4.996 1 98.75 105 ILE A N 1
ATOM 782 C CA . ILE A 1 105 ? -13.367 -21.141 -4.5 1 98.75 105 ILE A CA 1
ATOM 783 C C . ILE A 1 105 ? -13.344 -20.375 -3.182 1 98.75 105 ILE A C 1
ATOM 785 O O . ILE A 1 105 ? -13.969 -19.312 -3.059 1 98.75 105 ILE A O 1
ATOM 789 N N . ASP A 1 106 ? -12.633 -20.906 -2.182 1 98.75 106 ASP A N 1
ATOM 790 C CA . ASP A 1 106 ? -12.492 -20.266 -0.882 1 98.75 106 ASP A CA 1
ATOM 791 C C . ASP A 1 106 ? -11.266 -19.344 -0.854 1 98.75 106 ASP A C 1
ATOM 793 O O . ASP A 1 106 ? -11.297 -18.281 -0.239 1 98.75 106 ASP A O 1
ATOM 797 N N . VAL A 1 107 ? -10.234 -19.812 -1.487 1 98.88 107 VAL A N 1
ATOM 798 C CA . VAL A 1 107 ? -8.953 -19.094 -1.462 1 98.88 107 VAL A CA 1
ATOM 799 C C . VAL A 1 107 ? -8.328 -19.109 -2.854 1 98.88 107 VAL A C 1
ATOM 801 O O . VAL A 1 107 ? -8.25 -20.156 -3.494 1 98.88 107 VAL A O 1
ATOM 804 N N . VAL A 1 108 ? -7.953 -17.969 -3.326 1 98.94 108 VAL A N 1
ATOM 805 C CA . VAL A 1 108 ? -7.129 -17.875 -4.523 1 98.94 108 VAL A CA 1
ATOM 806 C C . VAL A 1 108 ? -5.703 -17.484 -4.137 1 98.94 108 VAL A C 1
ATOM 808 O O . VAL A 1 108 ? -5.496 -16.562 -3.348 1 98.94 108 VAL A O 1
ATOM 811 N N . VAL A 1 109 ? -4.727 -18.219 -4.656 1 98.88 109 VAL A N 1
ATOM 812 C CA . VAL A 1 109 ? -3.33 -17.844 -4.473 1 98.88 109 VAL A CA 1
ATOM 813 C C . VAL A 1 109 ? -2.682 -17.594 -5.828 1 98.88 109 VAL A C 1
ATOM 815 O O . VAL A 1 109 ? -2.945 -18.312 -6.797 1 98.88 109 VAL A O 1
ATOM 818 N N . ALA A 1 110 ? -1.945 -16.531 -5.938 1 98.75 110 ALA A N 1
ATOM 819 C CA . ALA A 1 110 ? -1.175 -16.156 -7.121 1 98.75 110 ALA A CA 1
ATOM 820 C C . ALA A 1 110 ? 0.235 -15.719 -6.742 1 98.75 110 ALA A C 1
ATOM 822 O O . ALA A 1 110 ? 0.467 -14.539 -6.457 1 98.75 110 ALA A O 1
ATOM 823 N N . SER A 1 111 ? 1.133 -16.609 -6.785 1 97.94 111 SER A N 1
ATOM 824 C CA . SER A 1 111 ? 2.52 -16.375 -6.391 1 97.94 111 SER A CA 1
ATOM 825 C C . SER A 1 111 ? 3.361 -15.906 -7.574 1 97.94 111 SER A C 1
ATOM 827 O O . SER A 1 111 ? 3.787 -16.719 -8.398 1 97.94 111 SER A O 1
ATOM 829 N N . LEU A 1 112 ? 3.646 -14.586 -7.633 1 97.06 112 LEU A N 1
ATOM 830 C CA . LEU A 1 112 ? 4.5 -14 -8.664 1 97.06 112 LEU A CA 1
ATOM 831 C C . LEU A 1 112 ? 3.947 -14.281 -10.055 1 97.06 112 LEU A C 1
ATOM 833 O O . LEU A 1 112 ? 4.688 -14.695 -10.945 1 97.06 112 LEU A O 1
ATOM 837 N N . VAL A 1 113 ? 2.654 -13.992 -10.25 1 97.25 113 VAL A N 1
ATOM 838 C CA . VAL A 1 113 ? 1.965 -14.289 -11.5 1 97.25 113 VAL A CA 1
ATOM 839 C C . VAL A 1 113 ? 1.318 -13.023 -12.055 1 97.25 113 VAL A C 1
ATOM 841 O O . VAL A 1 113 ? 1.445 -12.719 -13.242 1 97.25 113 VAL A O 1
ATOM 844 N N . LEU A 1 114 ? 0.703 -12.219 -11.195 1 98.12 114 LEU A N 1
ATOM 845 C CA . LEU A 1 114 ? -0.179 -11.133 -11.617 1 98.12 114 LEU A CA 1
ATOM 846 C C . LEU A 1 114 ? 0.602 -10.055 -12.359 1 98.12 114 LEU A C 1
ATOM 848 O O . LEU A 1 114 ? 0.04 -9.336 -13.188 1 98.12 114 LEU A O 1
ATOM 852 N N . HIS A 1 115 ? 1.923 -9.93 -12.078 1 97.38 115 HIS A N 1
ATOM 853 C CA . HIS A 1 115 ? 2.699 -8.883 -12.734 1 97.38 115 HIS A CA 1
ATOM 854 C C . HIS A 1 115 ? 2.988 -9.234 -14.188 1 97.38 115 HIS A C 1
ATOM 856 O O . HIS A 1 115 ? 3.572 -8.43 -14.922 1 97.38 115 HIS A O 1
ATOM 862 N N . TYR A 1 116 ? 2.504 -10.359 -14.688 1 96.62 116 TYR A N 1
ATOM 863 C CA . TYR A 1 116 ? 2.604 -10.695 -16.109 1 96.62 116 TYR A CA 1
ATOM 864 C C . TYR A 1 116 ? 1.33 -10.305 -16.844 1 96.62 116 TYR A C 1
ATOM 866 O O . TYR A 1 116 ? 1.246 -10.453 -18.062 1 96.62 116 TYR A O 1
ATOM 874 N N . ILE A 1 117 ? 0.378 -9.867 -16.188 1 97.31 117 ILE A N 1
ATOM 875 C CA . ILE A 1 117 ? -0.897 -9.438 -16.75 1 97.31 117 ILE A CA 1
ATOM 876 C C . ILE A 1 117 ? -0.957 -7.914 -16.797 1 97.31 117 ILE A C 1
ATOM 878 O O . ILE A 1 117 ? -0.781 -7.254 -15.766 1 97.31 117 ILE A O 1
ATOM 882 N N . GLU A 1 118 ? -1.214 -7.344 -17.906 1 97 118 GLU A N 1
ATOM 883 C CA . GLU A 1 118 ? -1.221 -5.891 -18.062 1 97 118 GLU A CA 1
ATOM 884 C C . GLU A 1 118 ? -2.449 -5.273 -17.391 1 97 118 GLU A C 1
ATOM 886 O O . GLU A 1 118 ? -2.324 -4.383 -16.547 1 97 118 GLU A O 1
ATOM 891 N N . ASN A 1 119 ? -3.57 -5.73 -17.891 1 97.31 119 ASN A N 1
ATOM 892 C CA . ASN A 1 119 ? -4.836 -5.234 -17.359 1 97.31 119 ASN A CA 1
ATOM 893 C C . ASN A 1 119 ? -5.453 -6.211 -16.359 1 97.31 119 ASN A C 1
ATOM 895 O O . ASN A 1 119 ? -5.883 -7.301 -16.75 1 97.31 119 ASN A O 1
ATOM 899 N N . TRP A 1 120 ? -5.578 -5.832 -15.109 1 98.38 120 TRP A N 1
ATOM 900 C CA . TRP A 1 120 ? -6.023 -6.719 -14.039 1 98.38 120 TRP A CA 1
ATOM 901 C C . TRP A 1 120 ? -7.547 -6.82 -14.016 1 98.38 120 TRP A C 1
ATOM 903 O O . TRP A 1 120 ? -8.102 -7.75 -13.43 1 98.38 120 TRP A O 1
ATOM 913 N N . ALA A 1 121 ? -8.242 -5.898 -14.602 1 98.06 121 ALA A N 1
ATOM 914 C CA . ALA A 1 121 ? -9.672 -5.727 -14.375 1 98.06 121 ALA A CA 1
ATOM 915 C C . ALA A 1 121 ? -10.445 -6.98 -14.773 1 98.06 121 ALA A C 1
ATOM 917 O O . ALA A 1 121 ? -11.219 -7.52 -13.977 1 98.06 121 ALA A O 1
ATOM 918 N N . PRO A 1 122 ? -10.219 -7.551 -16.016 1 98.19 122 PRO A N 1
ATOM 919 C CA . PRO A 1 122 ? -10.977 -8.75 -16.375 1 98.19 122 PRO A CA 1
ATOM 920 C C . PRO A 1 122 ? -10.672 -9.938 -15.453 1 98.19 122 PRO A C 1
ATOM 922 O O . PRO A 1 122 ? -11.578 -10.68 -15.078 1 98.19 122 PRO A O 1
ATOM 925 N N . LEU A 1 123 ? -9.43 -10.102 -15.141 1 98.5 123 LEU A N 1
ATOM 926 C CA . LEU A 1 123 ? -9.062 -11.227 -14.281 1 98.5 123 LEU A CA 1
ATOM 927 C C . LEU A 1 123 ? -9.68 -11.078 -12.898 1 98.5 123 LEU A C 1
ATOM 929 O O . LEU A 1 123 ? -10.219 -12.039 -12.344 1 98.5 123 LEU A O 1
ATOM 933 N N . LEU A 1 124 ? -9.578 -9.914 -12.297 1 98.56 124 LEU A N 1
ATOM 934 C CA . LEU A 1 124 ? -10.117 -9.703 -10.961 1 98.56 124 LEU A CA 1
ATOM 935 C C . LEU A 1 124 ? -11.633 -9.898 -10.945 1 98.56 124 LEU A C 1
ATOM 937 O O . LEU A 1 124 ? -12.188 -10.391 -9.961 1 98.56 124 LEU A O 1
ATOM 941 N N . ALA A 1 125 ? -12.273 -9.531 -12.016 1 97.81 125 ALA A N 1
ATOM 942 C CA . ALA A 1 125 ? -13.703 -9.805 -12.133 1 97.81 125 ALA A CA 1
ATOM 943 C C . ALA A 1 125 ? -13.977 -11.305 -12.125 1 97.81 125 ALA A C 1
ATOM 945 O O . ALA A 1 125 ? -14.906 -11.773 -11.461 1 97.81 125 ALA A O 1
ATOM 946 N N . GLU A 1 126 ? -13.164 -12.039 -12.883 1 98 126 GLU A N 1
ATOM 947 C CA . GLU A 1 126 ? -13.289 -13.492 -12.898 1 98 126 GLU A CA 1
ATOM 948 C C . GLU A 1 126 ? -13.055 -14.078 -11.508 1 98 126 GLU A C 1
ATOM 950 O O . GLU A 1 126 ? -13.773 -14.992 -11.086 1 98 126 GLU A O 1
ATOM 955 N N . LEU A 1 127 ? -12.102 -13.539 -10.828 1 98.56 127 LEU A N 1
ATOM 956 C CA . LEU A 1 127 ? -11.789 -14.062 -9.508 1 98.56 127 LEU A CA 1
ATOM 957 C C . LEU A 1 127 ? -12.922 -13.773 -8.523 1 98.56 127 LEU A C 1
ATOM 959 O O . LEU A 1 127 ? -13.234 -14.594 -7.668 1 98.56 127 LEU A O 1
ATOM 963 N N . ARG A 1 128 ? -13.516 -12.625 -8.664 1 98 128 ARG A N 1
ATOM 964 C CA . ARG A 1 128 ? -14.688 -12.312 -7.852 1 98 128 ARG A CA 1
ATOM 965 C C . ARG A 1 128 ? -15.82 -13.297 -8.117 1 98 128 ARG A C 1
ATOM 967 O O . ARG A 1 128 ? -16.484 -13.75 -7.184 1 98 128 ARG A O 1
ATOM 974 N N . ARG A 1 129 ? -16.016 -13.617 -9.352 1 97.56 129 ARG A N 1
ATOM 975 C CA . ARG A 1 129 ? -17.031 -14.594 -9.719 1 97.56 129 ARG A CA 1
ATOM 976 C C . ARG A 1 129 ? -16.719 -15.961 -9.125 1 97.56 129 ARG A C 1
ATOM 978 O O . ARG A 1 129 ? -17.625 -16.656 -8.641 1 97.56 129 ARG A O 1
ATOM 985 N N . CYS A 1 130 ? -15.5 -16.328 -9.141 1 98.19 130 CYS A N 1
ATOM 986 C CA . CYS A 1 130 ? -15.062 -17.656 -8.727 1 98.19 130 CYS A CA 1
ATOM 987 C C . CYS A 1 130 ? -15.125 -17.797 -7.207 1 98.19 130 CYS A C 1
ATOM 989 O O . CYS A 1 130 ? -15.367 -18.891 -6.691 1 98.19 130 CYS A O 1
ATOM 991 N N . LEU A 1 131 ? -14.875 -16.719 -6.457 1 98.44 131 LEU A N 1
ATOM 992 C CA . LEU A 1 131 ? -14.734 -16.75 -5.008 1 98.44 131 LEU A CA 1
ATOM 993 C C . LEU A 1 131 ? -16.109 -16.797 -4.332 1 98.44 131 LEU A C 1
ATOM 995 O O . LEU A 1 131 ? -17.047 -16.156 -4.801 1 98.44 131 LEU A O 1
ATOM 999 N N . VAL A 1 132 ? -16.203 -17.484 -3.213 1 97.56 132 VAL A N 1
ATOM 1000 C CA . VAL A 1 132 ? -17.344 -17.375 -2.318 1 97.56 132 VAL A CA 1
ATOM 1001 C C . VAL A 1 132 ? -17.344 -15.992 -1.654 1 97.56 132 VAL A C 1
ATOM 1003 O O . VAL A 1 132 ? -16.312 -15.336 -1.565 1 97.56 132 VAL A O 1
ATOM 1006 N N . PRO A 1 133 ? -18.562 -15.562 -1.211 1 95.12 133 PRO A N 1
ATOM 1007 C CA . PRO A 1 133 ? -18.531 -14.344 -0.397 1 95.12 133 PRO A CA 1
ATOM 1008 C C . PRO A 1 133 ? -17.578 -14.453 0.792 1 95.12 133 PRO A C 1
ATOM 1010 O O . PRO A 1 133 ? -17.625 -15.43 1.536 1 95.12 133 PRO A O 1
ATOM 1013 N N . GLY A 1 134 ? -16.703 -13.547 0.849 1 95.75 134 GLY A N 1
ATOM 1014 C CA . GLY A 1 134 ? -15.742 -13.57 1.947 1 95.75 134 GLY A CA 1
ATOM 1015 C C . GLY A 1 134 ? -14.484 -14.352 1.629 1 95.75 134 GLY A C 1
ATOM 1016 O O . GLY A 1 134 ? -13.57 -14.422 2.451 1 95.75 134 GLY A O 1
ATOM 1017 N N . GLY A 1 135 ? -14.469 -14.93 0.413 1 98.12 135 GLY A N 1
ATOM 1018 C CA . GLY A 1 135 ? -13.258 -15.609 -0.012 1 98.12 135 GLY A CA 1
ATOM 1019 C C . GLY A 1 135 ? -12.055 -14.688 -0.107 1 98.12 135 GLY A C 1
ATOM 1020 O O . GLY A 1 135 ? -12.195 -13.469 -0.044 1 98.12 135 GLY A O 1
ATOM 1021 N N . VAL A 1 136 ? -10.852 -15.305 -0.218 1 98.19 136 VAL A N 1
ATOM 1022 C CA . VAL A 1 136 ? -9.648 -14.477 -0.104 1 98.19 136 VAL A CA 1
ATOM 1023 C C . VAL A 1 136 ? -8.781 -14.656 -1.344 1 98.19 136 VAL A C 1
ATOM 1025 O O . VAL A 1 136 ? -8.766 -15.727 -1.952 1 98.19 136 VAL A O 1
ATOM 1028 N N . LEU A 1 137 ? -8.195 -13.562 -1.726 1 98.81 137 LEU A N 1
ATOM 1029 C CA . LEU A 1 137 ? -7.137 -13.531 -2.73 1 98.81 137 LEU A CA 1
ATOM 1030 C C . LEU A 1 137 ? -5.793 -13.195 -2.092 1 98.81 137 LEU A C 1
ATOM 1032 O O . LEU A 1 137 ? -5.656 -12.156 -1.434 1 98.81 137 LEU A O 1
ATOM 1036 N N . VAL A 1 138 ? -4.824 -14.109 -2.201 1 98.88 138 VAL A N 1
ATOM 1037 C CA . VAL A 1 138 ? -3.459 -13.898 -1.729 1 98.88 138 VAL A CA 1
ATOM 1038 C C . VAL A 1 138 ? -2.494 -13.898 -2.912 1 98.88 138 VAL A C 1
ATOM 1040 O O . VAL A 1 138 ? -2.48 -14.836 -3.709 1 98.88 138 VAL A O 1
ATOM 1043 N N . PHE A 1 139 ? -1.717 -12.805 -3 1 98.88 139 PHE A N 1
ATOM 1044 C CA . PHE A 1 139 ? -0.807 -12.812 -4.141 1 98.88 139 PHE A CA 1
ATOM 1045 C C . PHE A 1 139 ? 0.483 -12.07 -3.803 1 98.88 139 PHE A C 1
ATOM 1047 O O . PHE A 1 139 ? 0.542 -11.328 -2.82 1 98.88 139 PHE A O 1
ATOM 1054 N N . SER A 1 140 ? 1.508 -12.375 -4.531 1 98.56 140 SER A N 1
ATOM 1055 C CA . SER A 1 140 ? 2.771 -11.641 -4.531 1 98.56 140 SER A CA 1
ATOM 1056 C C . SER A 1 140 ? 3.113 -11.125 -5.926 1 98.56 140 SER A C 1
ATOM 1058 O O . SER A 1 140 ? 2.742 -11.742 -6.926 1 98.56 140 SER A O 1
ATOM 1060 N N . VAL A 1 141 ? 3.73 -9.984 -5.996 1 98.25 141 VAL A N 1
ATOM 1061 C CA . VAL A 1 141 ? 4.234 -9.383 -7.227 1 98.25 141 VAL A CA 1
ATOM 1062 C C . VAL A 1 141 ? 5.609 -8.773 -6.98 1 98.25 141 VAL A C 1
ATOM 1064 O O . VAL A 1 141 ? 6.012 -8.578 -5.832 1 98.25 141 VAL A O 1
ATOM 1067 N N . HIS A 1 142 ? 6.348 -8.594 -8.125 1 96.69 142 HIS A N 1
ATOM 1068 C CA . HIS A 1 142 ? 7.547 -7.777 -7.988 1 96.69 142 HIS A CA 1
ATOM 1069 C C . HIS A 1 142 ? 7.234 -6.445 -7.312 1 96.69 142 HIS A C 1
ATOM 1071 O O . HIS A 1 142 ? 6.207 -5.824 -7.605 1 96.69 142 HIS A O 1
ATOM 1077 N N . HIS A 1 143 ? 8.102 -6.074 -6.441 1 97.62 143 HIS A N 1
ATOM 1078 C CA . HIS A 1 143 ? 7.867 -4.867 -5.656 1 97.62 143 HIS A CA 1
ATOM 1079 C C . HIS A 1 143 ? 7.801 -3.631 -6.551 1 97.62 143 HIS A C 1
ATOM 1081 O O . HIS A 1 143 ? 8.648 -3.447 -7.422 1 97.62 143 HIS A O 1
ATOM 1087 N N . PRO A 1 144 ? 6.816 -2.73 -6.328 1 96.94 144 PRO A N 1
ATOM 1088 C CA . PRO A 1 144 ? 6.727 -1.51 -7.137 1 96.94 144 PRO A CA 1
ATOM 1089 C C . PRO A 1 144 ? 8 -0.672 -7.086 1 96.94 144 PRO A C 1
ATOM 1091 O O . PRO A 1 144 ? 8.344 -0.003 -8.062 1 96.94 144 PRO A O 1
ATOM 1094 N N . ILE A 1 145 ? 8.734 -0.707 -6.008 1 96.44 145 ILE A N 1
ATOM 1095 C CA . ILE A 1 145 ? 9.984 0.039 -5.891 1 96.44 145 ILE A CA 1
ATOM 1096 C C . ILE A 1 145 ? 11.008 -0.515 -6.879 1 96.44 145 ILE A C 1
ATOM 1098 O O . ILE A 1 145 ? 11.648 0.245 -7.609 1 96.44 145 ILE A O 1
ATOM 1102 N N . THR A 1 146 ? 11.148 -1.819 -6.859 1 94.31 146 THR A N 1
ATOM 1103 C CA . THR A 1 146 ? 12.086 -2.451 -7.777 1 94.31 146 THR A CA 1
ATOM 1104 C C . THR A 1 146 ? 11.664 -2.219 -9.227 1 94.31 146 THR A C 1
ATOM 1106 O O . THR A 1 146 ? 12.508 -1.934 -10.078 1 94.31 146 THR A O 1
ATOM 1109 N N . GLY A 1 147 ? 10.398 -2.34 -9.516 1 95.25 147 GLY A N 1
ATOM 1110 C CA . GLY A 1 147 ? 9.914 -2.027 -10.852 1 95.25 147 GLY A CA 1
ATOM 1111 C C . GLY A 1 147 ? 10.258 -0.618 -11.297 1 95.25 147 GLY A C 1
ATOM 1112 O O . GLY A 1 147 ? 10.641 -0.402 -12.445 1 95.25 147 GLY A O 1
ATOM 1113 N N . TRP A 1 148 ? 10.109 0.311 -10.383 1 96 148 TRP A N 1
ATOM 1114 C CA . TRP A 1 148 ? 10.43 1.708 -10.656 1 96 148 TRP A CA 1
ATOM 1115 C C . TRP A 1 148 ? 11.922 1.878 -10.953 1 96 148 TRP A C 1
ATOM 1117 O O . TRP A 1 148 ? 12.289 2.562 -11.906 1 96 148 TRP A O 1
ATOM 1127 N N . LEU A 1 149 ? 12.758 1.178 -10.203 1 94.12 149 LEU A N 1
ATOM 1128 C CA . LEU A 1 149 ? 14.211 1.294 -10.352 1 94.12 149 LEU A CA 1
ATOM 1129 C C . LEU A 1 149 ? 14.68 0.651 -11.648 1 94.12 149 LEU A C 1
ATOM 1131 O O . LEU A 1 149 ? 15.719 1.027 -12.188 1 94.12 149 LEU A O 1
ATOM 1135 N N . LEU A 1 150 ? 13.922 -0.3 -12.156 1 94.56 150 LEU A N 1
ATOM 1136 C CA . LEU A 1 150 ? 14.258 -0.982 -13.406 1 94.56 150 LEU A CA 1
ATOM 1137 C C . LEU A 1 150 ? 13.797 -0.166 -14.609 1 94.56 150 LEU A C 1
ATOM 1139 O O . LEU A 1 150 ? 14.227 -0.428 -15.734 1 94.56 150 LEU A O 1
ATOM 1143 N N . SER A 1 151 ? 12.945 0.815 -14.375 1 95.75 151 SER A N 1
ATOM 1144 C CA . SER A 1 151 ? 12.359 1.588 -15.469 1 95.75 151 SER A CA 1
ATOM 1145 C C . SER A 1 151 ? 13.234 2.783 -15.836 1 95.75 151 SER A C 1
ATOM 1147 O O . SER A 1 151 ? 14.312 2.961 -15.273 1 95.75 151 SER A O 1
ATOM 1149 N N . ASP A 1 152 ? 12.789 3.617 -16.828 1 95.75 152 ASP A N 1
ATOM 1150 C CA . ASP A 1 152 ? 13.477 4.855 -17.188 1 95.75 152 ASP A CA 1
ATOM 1151 C C . ASP A 1 152 ? 13.109 5.98 -16.219 1 95.75 152 ASP A C 1
ATOM 1153 O O . ASP A 1 152 ? 13.617 7.098 -16.328 1 95.75 152 ASP A O 1
ATOM 1157 N N . ARG A 1 153 ? 12.227 5.715 -15.328 1 95.12 153 ARG A N 1
ATOM 1158 C CA . ARG A 1 153 ? 11.797 6.613 -14.258 1 95.12 153 ARG A CA 1
ATOM 1159 C C . ARG A 1 153 ? 11.242 7.914 -14.828 1 95.12 153 ARG A C 1
ATOM 1161 O O . ARG A 1 153 ? 11.406 8.984 -14.234 1 95.12 153 ARG A O 1
ATOM 1168 N N . ALA A 1 154 ? 10.57 7.758 -16.031 1 95.31 154 ALA A N 1
ATOM 1169 C CA . ALA A 1 154 ? 9.969 8.914 -16.688 1 95.31 154 ALA A CA 1
ATOM 1170 C C . ALA A 1 154 ? 8.578 9.211 -16.109 1 95.31 154 ALA A C 1
ATOM 1172 O O . ALA A 1 154 ? 8.203 10.367 -15.938 1 95.31 154 ALA A O 1
ATOM 1173 N N . ASP A 1 155 ? 7.816 8.18 -15.844 1 96.88 155 ASP A N 1
ATOM 1174 C CA . ASP A 1 155 ? 6.457 8.305 -15.328 1 96.88 155 ASP A CA 1
ATOM 1175 C C . ASP A 1 155 ? 6.105 7.133 -14.414 1 96.88 155 ASP A C 1
ATOM 1177 O O . ASP A 1 155 ? 5.832 6.031 -14.891 1 96.88 155 ASP A O 1
ATOM 1181 N N . TYR A 1 156 ? 6.078 7.414 -13.117 1 97 156 TYR A N 1
ATOM 1182 C CA . TYR A 1 156 ? 5.84 6.41 -12.086 1 97 156 TYR A CA 1
ATOM 1183 C C . TYR A 1 156 ? 4.477 5.754 -12.266 1 97 156 TYR A C 1
ATOM 1185 O O . TYR A 1 156 ? 4.301 4.574 -11.945 1 97 156 TYR A O 1
ATOM 1193 N N . HIS A 1 157 ? 3.521 6.41 -12.781 1 96.5 157 HIS A N 1
ATOM 1194 C CA . HIS A 1 157 ? 2.129 5.977 -12.758 1 96.5 157 HIS A CA 1
ATOM 1195 C C . HIS A 1 157 ? 1.818 5.062 -13.938 1 96.5 157 HIS A C 1
ATOM 1197 O O . HIS A 1 157 ? 0.747 4.453 -13.992 1 96.5 157 HIS A O 1
ATOM 1203 N N . ARG A 1 158 ? 2.775 4.875 -14.828 1 95.88 158 ARG A N 1
ATOM 1204 C CA . ARG A 1 158 ? 2.562 4.027 -15.992 1 95.88 158 ARG A CA 1
ATOM 1205 C C . ARG A 1 158 ? 2.652 2.549 -15.625 1 95.88 158 ARG A C 1
ATOM 1207 O O . ARG A 1 158 ? 3.527 2.15 -14.852 1 95.88 158 ARG A O 1
ATOM 1214 N N . THR A 1 159 ? 1.668 1.825 -16.109 1 97.25 159 THR A N 1
ATOM 1215 C CA . THR A 1 159 ? 1.866 0.382 -16.203 1 97.25 159 THR A CA 1
ATOM 1216 C C . THR A 1 159 ? 2.633 0.019 -17.469 1 97.25 159 THR A C 1
ATOM 1218 O O . THR A 1 159 ? 2.119 0.176 -18.578 1 97.25 159 THR A O 1
ATOM 1221 N N . GLU A 1 160 ? 3.893 -0.454 -17.266 1 97.19 160 GLU A N 1
ATOM 1222 C CA . GLU A 1 160 ? 4.734 -0.683 -18.438 1 97.19 160 GLU A CA 1
ATOM 1223 C C . GLU A 1 160 ? 5.66 -1.876 -18.219 1 97.19 160 GLU A C 1
ATOM 1225 O O . GLU A 1 160 ? 5.906 -2.285 -17.078 1 97.19 160 GLU A O 1
ATOM 1230 N N . LEU A 1 161 ? 6.113 -2.367 -19.359 1 96.88 161 LEU A N 1
ATOM 1231 C CA . LEU A 1 161 ? 7.02 -3.51 -19.312 1 96.88 161 LEU A CA 1
ATOM 1232 C C . LEU A 1 161 ? 8.422 -3.08 -18.891 1 96.88 161 LEU A C 1
ATOM 1234 O O . LEU A 1 161 ? 8.922 -2.051 -19.344 1 96.88 161 LEU A O 1
ATOM 1238 N N . VAL A 1 162 ? 8.992 -3.832 -17.953 1 96.75 162 VAL A N 1
ATOM 1239 C CA . VAL A 1 162 ? 10.398 -3.723 -17.578 1 96.75 162 VAL A CA 1
ATOM 1240 C C . VAL A 1 162 ? 11.062 -5.094 -17.672 1 96.75 162 VAL A C 1
ATOM 1242 O O . VAL A 1 162 ? 10.383 -6.121 -17.688 1 96.75 162 VAL A O 1
ATOM 1245 N N . SER A 1 163 ? 12.367 -5.051 -17.781 1 94.12 163 SER A N 1
ATOM 1246 C CA . SER A 1 163 ? 13.086 -6.309 -17.953 1 94.12 163 SER A CA 1
ATOM 1247 C C . SER A 1 163 ? 14.203 -6.453 -16.938 1 94.12 163 SER A C 1
ATOM 1249 O O . SER A 1 163 ? 14.766 -5.457 -16.469 1 94.12 163 SER A O 1
ATOM 1251 N N . GLU A 1 164 ? 14.43 -7.676 -16.531 1 90.81 164 GLU A N 1
ATOM 1252 C CA . GLU A 1 164 ? 15.531 -8.062 -15.664 1 90.81 164 GLU A CA 1
ATOM 1253 C C . GLU A 1 164 ? 16.188 -9.352 -16.156 1 90.81 164 GLU A C 1
ATOM 1255 O O . GLU A 1 164 ? 15.516 -10.25 -16.656 1 90.81 164 GLU A O 1
ATOM 1260 N N . ASP A 1 165 ? 17.469 -9.391 -15.961 1 88.38 165 ASP A N 1
ATOM 1261 C CA . ASP A 1 165 ? 18.203 -10.602 -16.297 1 88.38 165 ASP A CA 1
ATOM 1262 C C . ASP A 1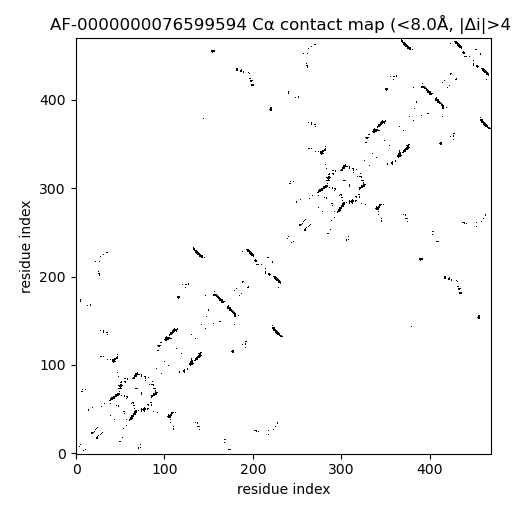 165 ? 18.375 -11.508 -15.086 1 88.38 165 ASP A C 1
ATOM 1264 O O . ASP A 1 165 ? 18.812 -11.062 -14.023 1 88.38 165 ASP A O 1
ATOM 1268 N N . TRP A 1 166 ? 17.922 -12.688 -15.273 1 83.62 166 TRP A N 1
ATOM 1269 C CA . TRP A 1 166 ? 18.047 -13.688 -14.219 1 83.62 166 TRP A CA 1
ATOM 1270 C C . TRP A 1 166 ? 18.984 -14.812 -14.641 1 83.62 166 TRP A C 1
ATOM 1272 O O . TRP A 1 166 ? 19.141 -15.086 -15.836 1 83.62 166 TRP A O 1
ATOM 1282 N N . ASP A 1 167 ? 19.656 -15.352 -13.68 1 79.75 167 ASP A N 1
ATOM 1283 C CA . ASP A 1 167 ? 20.5 -16.531 -13.898 1 79.75 167 ASP A CA 1
ATOM 1284 C C . ASP A 1 167 ? 19.797 -17.797 -13.445 1 79.75 167 ASP A C 1
ATOM 1286 O O . ASP A 1 167 ? 19.672 -18.047 -12.25 1 79.75 167 ASP A O 1
ATOM 1290 N N . TRP A 1 168 ? 19.391 -18.562 -14.367 1 78.5 168 TRP A N 1
ATOM 1291 C CA . TRP A 1 168 ? 18.75 -19.844 -14.102 1 78.5 168 TRP A CA 1
ATOM 1292 C C . TRP A 1 168 ? 19.75 -21 -14.203 1 78.5 168 TRP A C 1
ATOM 1294 O O . TRP A 1 168 ? 19.766 -21.734 -15.195 1 78.5 168 TRP A O 1
ATOM 1304 N N . GLY A 1 169 ? 20.531 -21.203 -13.117 1 73 169 GLY A N 1
ATOM 1305 C CA . GLY A 1 169 ? 21.5 -22.297 -13.117 1 73 169 GLY A CA 1
ATOM 1306 C C . GLY A 1 169 ? 22.5 -22.203 -14.25 1 73 169 GLY A C 1
ATOM 1307 O O . GLY A 1 169 ? 22.703 -23.172 -14.977 1 73 169 GLY A O 1
ATOM 1308 N N . GLY A 1 170 ? 23 -21.047 -14.516 1 75.75 170 GLY A N 1
ATOM 1309 C CA . GLY A 1 170 ? 24.016 -20.875 -15.547 1 75.75 170 GLY A CA 1
ATOM 1310 C C . GLY A 1 170 ? 23.453 -20.328 -16.844 1 75.75 170 GLY A C 1
ATOM 1311 O O . GLY A 1 170 ? 24.203 -19.953 -17.75 1 75.75 170 GLY A O 1
ATOM 1312 N N . GLN A 1 171 ? 22.188 -20.312 -17 1 77.88 171 GLN A N 1
ATOM 1313 C CA . GLN A 1 171 ? 21.531 -19.734 -18.172 1 77.88 171 GLN A CA 1
ATOM 1314 C C . GLN A 1 171 ? 20.938 -18.375 -17.859 1 77.88 171 GLN A C 1
ATOM 1316 O O . GLN A 1 171 ? 20.062 -18.25 -17 1 77.88 171 GLN A O 1
ATOM 1321 N N . CYS A 1 172 ? 21.469 -17.406 -18.578 1 82.69 172 CYS A N 1
ATOM 1322 C CA . CYS A 1 172 ? 20.938 -16.047 -18.406 1 82.69 172 CYS A CA 1
ATOM 1323 C C . CYS A 1 172 ? 19.641 -15.891 -19.188 1 82.69 172 CYS A C 1
ATOM 1325 O O . CYS A 1 172 ? 19.594 -16.172 -20.391 1 82.69 172 CYS A O 1
ATOM 1327 N N . VAL A 1 173 ? 18.609 -15.555 -18.516 1 85.62 173 VAL A N 1
ATOM 1328 C CA . VAL A 1 173 ? 17.297 -15.359 -19.141 1 85.62 173 VAL A CA 1
ATOM 1329 C C . VAL A 1 173 ? 16.781 -13.961 -18.812 1 85.62 173 VAL A C 1
ATOM 1331 O O . VAL A 1 173 ? 16.953 -13.469 -17.688 1 85.62 173 VAL A O 1
ATOM 1334 N N . THR A 1 174 ? 16.297 -13.328 -19.875 1 88.88 174 THR A N 1
ATOM 1335 C CA . THR A 1 174 ? 15.68 -12.023 -19.672 1 88.88 174 THR A CA 1
ATOM 1336 C C . THR A 1 174 ? 14.188 -12.18 -19.391 1 88.88 174 THR A C 1
ATOM 1338 O O . THR A 1 174 ? 13.445 -12.695 -20.219 1 88.88 174 THR A O 1
ATOM 1341 N N . VAL A 1 175 ? 13.844 -11.742 -18.234 1 90.12 175 VAL A N 1
ATOM 1342 C CA . VAL A 1 175 ? 12.438 -11.805 -17.844 1 90.12 175 VAL A CA 1
ATOM 1343 C C . VAL A 1 175 ? 11.797 -10.422 -17.984 1 90.12 175 VAL A C 1
ATOM 1345 O O . VAL A 1 175 ? 12.422 -9.406 -17.656 1 90.12 175 VAL A O 1
ATOM 1348 N N . THR A 1 176 ? 10.625 -10.359 -18.625 1 93.94 176 THR A N 1
ATOM 1349 C CA . THR A 1 176 ? 9.875 -9.117 -18.812 1 93.94 176 THR A CA 1
ATOM 1350 C C . THR A 1 176 ? 8.523 -9.195 -18.109 1 93.94 176 THR A C 1
ATOM 1352 O O . THR A 1 176 ? 7.828 -10.211 -18.203 1 93.94 176 THR A O 1
ATOM 1355 N N . PHE A 1 177 ? 8.227 -8.203 -17.375 1 95.62 177 PHE A N 1
ATOM 1356 C CA . PHE A 1 177 ? 6.961 -8.156 -16.656 1 95.62 177 PHE A CA 1
ATOM 1357 C C . PHE A 1 177 ? 6.469 -6.719 -16.516 1 95.62 177 PHE A C 1
ATOM 1359 O O . PHE A 1 177 ? 7.215 -5.773 -16.797 1 95.62 177 PHE A O 1
ATOM 1366 N N . TYR A 1 178 ? 5.23 -6.535 -16.141 1 97.69 178 TYR A N 1
ATOM 1367 C CA . TYR A 1 178 ? 4.66 -5.203 -15.992 1 97.69 178 TYR A CA 1
ATOM 1368 C C . TYR A 1 178 ? 4.945 -4.645 -14.602 1 97.69 178 TYR A C 1
ATOM 1370 O O . TYR A 1 178 ? 4.633 -5.285 -13.594 1 97.69 178 TYR A O 1
ATOM 1378 N N . ARG A 1 179 ? 5.547 -3.484 -14.547 1 97.38 179 ARG A N 1
ATOM 1379 C CA . ARG A 1 179 ? 5.539 -2.691 -13.328 1 97.38 179 ARG A CA 1
ATOM 1380 C C . ARG A 1 179 ? 4.254 -1.882 -13.203 1 97.38 179 ARG A C 1
ATOM 1382 O O . ARG A 1 179 ? 3.635 -1.534 -14.211 1 97.38 179 ARG A O 1
ATOM 1389 N N . ARG A 1 180 ? 3.854 -1.631 -12.031 1 97.75 180 ARG A N 1
ATOM 1390 C CA . ARG A 1 180 ? 2.689 -0.778 -11.805 1 97.75 180 ARG A CA 1
ATOM 1391 C C . ARG A 1 180 ? 2.793 -0.055 -10.461 1 97.75 180 ARG A C 1
ATOM 1393 O O . ARG A 1 180 ? 3.512 -0.499 -9.562 1 97.75 180 ARG A O 1
ATOM 1400 N N . SER A 1 181 ? 2.119 1.086 -10.336 1 97.88 181 SER A N 1
ATOM 1401 C CA . SER A 1 181 ? 2.119 1.903 -9.133 1 97.88 181 SER A CA 1
ATOM 1402 C C . SER A 1 181 ? 1.279 1.263 -8.031 1 97.88 181 SER A C 1
ATOM 1404 O O . SER A 1 181 ? 0.49 0.353 -8.289 1 97.88 181 SER A O 1
ATOM 1406 N N . LEU A 1 182 ? 1.481 1.721 -6.793 1 98 182 LEU A N 1
ATOM 1407 C CA . LEU A 1 182 ? 0.687 1.246 -5.668 1 98 182 LEU A CA 1
ATOM 1408 C C . LEU A 1 182 ? -0.791 1.559 -5.875 1 98 182 LEU A C 1
ATOM 1410 O O . LEU A 1 182 ? -1.651 0.716 -5.605 1 98 182 LEU A O 1
ATOM 1414 N N . SER A 1 183 ? -1.087 2.744 -6.355 1 96.88 183 SER A N 1
ATOM 1415 C CA . SER A 1 183 ? -2.482 3.115 -6.57 1 96.88 183 SER A CA 1
ATOM 1416 C C . SER A 1 183 ? -3.131 2.234 -7.633 1 96.88 183 SER A C 1
ATOM 1418 O O . SER A 1 183 ? -4.324 1.942 -7.559 1 96.88 183 SER A O 1
ATOM 1420 N N . SER A 1 184 ? -2.297 1.777 -8.648 1 97.69 184 SER A N 1
ATOM 1421 C CA . SER A 1 184 ? -2.811 0.839 -9.641 1 97.69 184 SER A CA 1
ATOM 1422 C C . SER A 1 184 ? -3.156 -0.503 -9.008 1 97.69 184 SER A C 1
ATOM 1424 O O . SER A 1 184 ? -4.219 -1.066 -9.273 1 97.69 184 SER A O 1
ATOM 1426 N N . ILE A 1 185 ? -2.287 -1.002 -8.172 1 98.31 185 ILE A N 1
ATOM 1427 C CA . ILE A 1 185 ? -2.502 -2.283 -7.508 1 98.31 185 ILE A CA 1
ATOM 1428 C C . ILE A 1 185 ? -3.734 -2.197 -6.609 1 98.31 185 ILE A C 1
ATOM 1430 O O . ILE A 1 185 ? -4.695 -2.951 -6.789 1 98.31 185 ILE A O 1
ATOM 1434 N N . PHE A 1 186 ? -3.754 -1.262 -5.738 1 97.69 186 PHE A N 1
ATOM 1435 C CA . PHE A 1 186 ? -4.789 -1.197 -4.711 1 97.69 186 PHE A CA 1
ATOM 1436 C C . PHE A 1 186 ? -6.09 -0.652 -5.285 1 97.69 186 PHE A C 1
ATOM 1438 O O . PHE A 1 186 ? -7.176 -1.053 -4.867 1 97.69 186 PHE A O 1
ATOM 1445 N N . GLY A 1 187 ? -5.977 0.25 -6.227 1 97.12 187 GLY A N 1
ATOM 1446 C CA . GLY A 1 187 ? -7.168 0.738 -6.902 1 97.12 187 GLY A CA 1
ATOM 1447 C C . GLY A 1 187 ? -7.887 -0.336 -7.699 1 97.12 187 GLY A C 1
ATOM 1448 O O . GLY A 1 187 ? -9.117 -0.385 -7.719 1 97.12 187 GLY A O 1
ATOM 1449 N N . SER A 1 188 ? -7.102 -1.2 -8.391 1 97.94 188 SER A N 1
ATOM 1450 C CA . SER A 1 188 ? -7.691 -2.309 -9.133 1 97.94 188 SER A CA 1
ATOM 1451 C C . SER A 1 188 ? -8.43 -3.268 -8.203 1 97.94 188 SER A C 1
ATOM 1453 O O . SER A 1 188 ? -9.523 -3.738 -8.531 1 97.94 188 SER A O 1
ATOM 1455 N N . LEU A 1 189 ? -7.844 -3.588 -7.07 1 98 189 LEU A N 1
ATOM 1456 C CA . LEU A 1 189 ? -8.484 -4.465 -6.098 1 98 189 LEU A CA 1
ATOM 1457 C C . LEU A 1 189 ? -9.789 -3.859 -5.594 1 98 189 LEU A C 1
ATOM 1459 O O . LEU A 1 189 ? -10.82 -4.535 -5.559 1 98 189 LEU A O 1
ATOM 1463 N N . ARG A 1 190 ? -9.75 -2.594 -5.23 1 96.06 190 ARG A N 1
ATOM 1464 C CA . ARG A 1 190 ? -10.93 -1.909 -4.715 1 96.06 190 ARG A CA 1
ATOM 1465 C C . ARG A 1 190 ? -12.047 -1.888 -5.754 1 96.06 190 ARG A C 1
ATOM 1467 O O . ARG A 1 190 ? -13.195 -2.211 -5.445 1 96.06 190 ARG A O 1
ATOM 1474 N N . LYS A 1 191 ? -11.695 -1.532 -6.98 1 96.75 191 LYS A N 1
ATOM 1475 C CA . LYS A 1 191 ? -12.672 -1.446 -8.062 1 96.75 191 LYS A CA 1
ATOM 1476 C C . LYS A 1 191 ? -13.32 -2.803 -8.32 1 96.75 191 LYS A C 1
ATOM 1478 O O . LYS A 1 191 ? -14.5 -2.873 -8.68 1 96.75 191 LYS A O 1
ATOM 1483 N N . ALA A 1 192 ? -12.57 -3.836 -8.109 1 97.5 192 ALA A N 1
ATOM 1484 C CA . ALA A 1 192 ? -13.078 -5.188 -8.344 1 97.5 192 ALA A CA 1
ATOM 1485 C C . ALA A 1 192 ? -13.875 -5.691 -7.145 1 97.5 192 ALA A C 1
ATOM 1487 O O . ALA A 1 192 ? -14.43 -6.793 -7.184 1 97.5 192 ALA A O 1
ATOM 1488 N N . GLY A 1 193 ? -13.883 -4.93 -6.039 1 96.25 193 GLY A N 1
ATOM 1489 C CA . GLY A 1 193 ? -14.703 -5.297 -4.895 1 96.25 193 GLY A CA 1
ATOM 1490 C C . GLY A 1 193 ? -13.93 -6.055 -3.828 1 96.25 193 GLY A C 1
ATOM 1491 O O . GLY A 1 193 ? -14.523 -6.766 -3.014 1 96.25 193 GLY A O 1
ATOM 1492 N N . PHE A 1 194 ? -12.633 -5.914 -3.84 1 97.31 194 PHE A N 1
ATOM 1493 C CA . PHE A 1 194 ? -11.812 -6.535 -2.807 1 97.31 194 PHE A CA 1
ATOM 1494 C C . PHE A 1 194 ? -11.469 -5.535 -1.709 1 97.31 194 PHE A C 1
ATOM 1496 O O . PHE A 1 194 ? -11.25 -4.352 -1.985 1 97.31 194 PHE A O 1
ATOM 1503 N N . GLU A 1 195 ? -11.414 -6.016 -0.512 1 94.69 195 GLU A N 1
ATOM 1504 C CA . GLU A 1 195 ? -10.922 -5.254 0.632 1 94.69 195 GLU A CA 1
ATOM 1505 C C . GLU A 1 195 ? -9.523 -5.711 1.036 1 94.69 195 GLU A C 1
ATOM 1507 O O . GLU A 1 195 ? -9.273 -6.91 1.193 1 94.69 195 GLU A O 1
ATOM 1512 N N . ILE A 1 196 ? -8.688 -4.773 1.253 1 95.44 196 ILE A N 1
ATOM 1513 C CA . ILE A 1 196 ? -7.309 -5.109 1.598 1 95.44 196 ILE A CA 1
ATOM 1514 C C . ILE A 1 196 ? -7.234 -5.551 3.059 1 95.44 196 ILE A C 1
ATOM 1516 O O . ILE A 1 196 ? -7.672 -4.824 3.955 1 95.44 196 ILE A O 1
ATOM 1520 N N . ASP A 1 197 ? -6.668 -6.672 3.281 1 94.56 197 ASP A N 1
ATOM 1521 C CA . ASP A 1 197 ? -6.523 -7.211 4.629 1 94.56 197 ASP A CA 1
ATOM 1522 C C . ASP A 1 197 ? -5.082 -7.078 5.121 1 94.56 197 ASP A C 1
ATOM 1524 O O . ASP A 1 197 ? -4.832 -6.465 6.16 1 94.56 197 ASP A O 1
ATOM 1528 N N . VAL A 1 198 ? -4.168 -7.555 4.285 1 96.62 198 VAL A N 1
ATOM 1529 C CA . VAL A 1 198 ? -2.764 -7.535 4.68 1 96.62 198 VAL A CA 1
ATOM 1530 C C . VAL A 1 198 ? -1.905 -7.059 3.512 1 96.62 198 VAL A C 1
ATOM 1532 O O . VAL A 1 198 ? -2.131 -7.453 2.365 1 96.62 198 VAL A O 1
ATOM 1535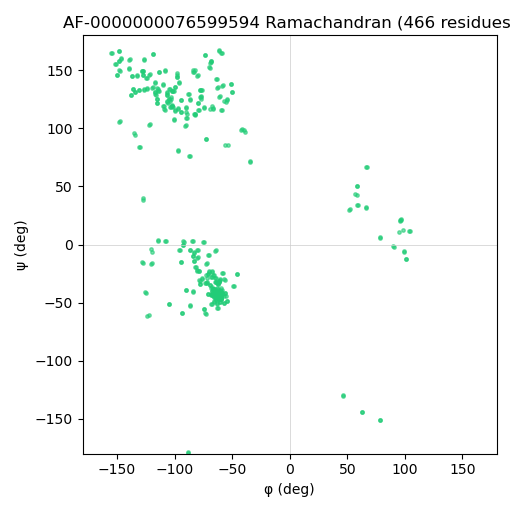 N N . VAL A 1 199 ? -1.006 -6.16 3.779 1 97.69 199 VAL A N 1
ATOM 1536 C CA . VAL A 1 199 ? 0.119 -5.82 2.914 1 97.69 199 VAL A CA 1
ATOM 1537 C C . VAL A 1 199 ? 1.431 -6.191 3.6 1 97.69 199 VAL A C 1
ATOM 1539 O O . VAL A 1 199 ? 1.716 -5.723 4.703 1 97.69 199 VAL A O 1
ATOM 1542 N N . ASP A 1 200 ? 2.164 -7.031 2.92 1 97.06 200 ASP A N 1
ATOM 1543 C CA . ASP A 1 200 ? 3.309 -7.625 3.602 1 97.06 200 ASP A CA 1
ATOM 1544 C C . ASP A 1 200 ? 4.562 -7.562 2.73 1 97.06 200 ASP A C 1
ATOM 1546 O O . ASP A 1 200 ? 4.469 -7.562 1.501 1 97.06 200 ASP A O 1
ATOM 1550 N N . GLU A 1 201 ? 5.676 -7.391 3.359 1 97.38 201 GLU A N 1
ATOM 1551 C CA . GLU A 1 201 ? 7.035 -7.488 2.838 1 97.38 201 GLU A CA 1
ATOM 1552 C C . GLU A 1 201 ? 7.91 -8.359 3.736 1 97.38 201 GLU A C 1
ATOM 1554 O O . GLU A 1 201 ? 8.695 -7.84 4.539 1 97.38 201 GLU A O 1
ATOM 1559 N N . PRO A 1 202 ? 7.816 -9.609 3.518 1 93.44 202 PRO A N 1
ATOM 1560 C CA . PRO A 1 202 ? 8.398 -10.539 4.488 1 93.44 202 PRO A CA 1
ATOM 1561 C C . PRO A 1 202 ? 9.922 -10.484 4.52 1 93.44 202 PRO A C 1
ATOM 1563 O O . PRO A 1 202 ? 10.547 -10.008 3.568 1 93.44 202 PRO A O 1
ATOM 1566 N N . ARG A 1 203 ? 10.43 -10.938 5.637 1 91.31 203 ARG A N 1
ATOM 1567 C CA . ARG A 1 203 ? 11.859 -11.172 5.859 1 91.31 203 ARG A CA 1
ATOM 1568 C C . ARG A 1 203 ? 12.125 -12.625 6.227 1 91.31 203 ARG A C 1
ATOM 1570 O O . ARG A 1 203 ? 11.812 -13.055 7.34 1 91.31 203 ARG A O 1
ATOM 1577 N N . PRO A 1 204 ? 12.617 -13.43 5.332 1 84.75 204 PRO A N 1
ATOM 1578 C CA . PRO A 1 204 ? 12.758 -14.867 5.562 1 84.75 204 PRO A CA 1
ATOM 1579 C C . PRO A 1 204 ? 13.75 -15.195 6.676 1 84.75 204 PRO A C 1
ATOM 1581 O O . PRO A 1 204 ? 13.719 -16.297 7.23 1 84.75 204 PRO A O 1
ATOM 1584 N N . GLY A 1 205 ? 14.406 -14.211 7.176 1 79.69 205 GLY A N 1
ATOM 1585 C CA . GLY A 1 205 ? 15.383 -14.523 8.211 1 79.69 205 GLY A CA 1
ATOM 1586 C C . GLY A 1 205 ? 16.5 -15.414 7.723 1 79.69 205 GLY A C 1
ATOM 1587 O O . GLY A 1 205 ? 16.969 -15.273 6.582 1 79.69 205 GLY A O 1
ATOM 1588 N N . GLU A 1 206 ? 16.906 -16.281 8.656 1 73.94 206 GLU A N 1
ATOM 1589 C CA . GLU A 1 206 ? 18 -17.188 8.312 1 73.94 206 GLU A CA 1
ATOM 1590 C C . GLU A 1 206 ? 17.484 -18.406 7.535 1 73.94 206 GLU A C 1
ATOM 1592 O O . GLU A 1 206 ? 16.406 -18.922 7.82 1 73.94 206 GLU A O 1
ATOM 1597 N N . ALA A 1 207 ? 17.828 -18.531 6.309 1 67.06 207 ALA A N 1
ATOM 1598 C CA . ALA A 1 207 ? 17.5 -19.734 5.539 1 67.06 207 ALA A CA 1
ATOM 1599 C C . ALA A 1 207 ? 18.719 -20.625 5.332 1 67.06 207 ALA A C 1
ATOM 1601 O O . ALA A 1 207 ? 19.75 -20.156 4.836 1 67.06 207 ALA A O 1
ATOM 1602 N N . ALA A 1 208 ? 18.453 -21.844 5.777 1 62.72 208 ALA A N 1
ATOM 1603 C CA . ALA A 1 208 ? 19.5 -22.844 5.594 1 62.72 208 ALA A CA 1
ATOM 1604 C C . ALA A 1 208 ? 19.703 -23.156 4.117 1 62.72 208 ALA A C 1
ATOM 1606 O O . ALA A 1 208 ? 18.734 -23.188 3.344 1 62.72 208 ALA A O 1
ATOM 1607 N N . ASN A 1 209 ? 20.859 -22.922 3.621 1 65.12 209 ASN A N 1
ATOM 1608 C CA . ASN A 1 209 ? 21.281 -23.375 2.303 1 65.12 209 ASN A CA 1
ATOM 1609 C C . ASN A 1 209 ? 21.078 -22.312 1.239 1 65.12 209 ASN A C 1
ATOM 1611 O O . ASN A 1 209 ? 20.828 -22.625 0.075 1 65.12 209 ASN A O 1
ATOM 1615 N N . VAL A 1 210 ? 20.797 -21.188 1.723 1 74.31 210 VAL A N 1
ATOM 1616 C CA . VAL A 1 210 ? 20.766 -20.062 0.785 1 74.31 210 VAL A CA 1
ATOM 1617 C C . VAL A 1 210 ? 22.047 -19.266 0.886 1 74.31 210 VAL A C 1
ATOM 1619 O O . VAL A 1 210 ? 22.578 -19.047 1.983 1 74.31 210 VAL A O 1
ATOM 1622 N N . ALA A 1 211 ? 22.609 -19 -0.357 1 77.25 211 ALA A N 1
ATOM 1623 C CA . ALA A 1 211 ? 23.797 -18.172 -0.372 1 77.25 211 ALA A CA 1
ATOM 1624 C C . ALA A 1 211 ? 23.594 -16.891 0.44 1 77.25 211 ALA A C 1
ATOM 1626 O O . ALA A 1 211 ? 22.531 -16.25 0.343 1 77.25 211 ALA A O 1
ATOM 1627 N N . PRO A 1 212 ? 24.547 -16.641 1.269 1 77.38 212 PRO A N 1
ATOM 1628 C CA . PRO A 1 212 ? 24.438 -15.492 2.172 1 77.38 212 PRO A CA 1
ATOM 1629 C C . PRO A 1 212 ? 24.031 -14.211 1.45 1 77.38 212 PRO A C 1
ATOM 1631 O O . PRO A 1 212 ? 23.281 -13.398 1.999 1 77.38 212 PRO A O 1
ATOM 1634 N N . GLU A 1 213 ? 24.5 -14.039 0.257 1 79.69 213 GLU A N 1
ATOM 1635 C CA . GLU A 1 213 ? 24.203 -12.82 -0.488 1 79.69 213 GLU A CA 1
ATOM 1636 C C . GLU A 1 213 ? 22.719 -12.734 -0.83 1 79.69 213 GLU A C 1
ATOM 1638 O O . GLU A 1 213 ? 22.141 -11.648 -0.827 1 79.69 213 GLU A O 1
ATOM 1643 N N . HIS A 1 214 ? 22.172 -13.812 -1.145 1 81.44 214 HIS A N 1
ATOM 1644 C CA . HIS A 1 214 ? 20.75 -13.852 -1.451 1 81.44 214 HIS A CA 1
ATOM 1645 C C . HIS A 1 214 ? 19.906 -13.617 -0.2 1 81.44 214 HIS A C 1
ATOM 1647 O O . HIS A 1 214 ? 18.875 -12.938 -0.254 1 81.44 214 HIS A O 1
ATOM 1653 N N . VAL A 1 215 ? 20.469 -14.133 0.854 1 83.31 215 VAL A N 1
ATOM 1654 C CA . VAL A 1 215 ? 19.766 -13.969 2.129 1 83.31 215 VAL A CA 1
ATOM 1655 C C . VAL A 1 215 ? 19.75 -12.492 2.516 1 83.31 215 VAL A C 1
ATOM 1657 O O . VAL A 1 215 ? 18.719 -11.977 2.969 1 83.31 215 VAL A O 1
ATOM 1660 N N . GLU A 1 216 ? 20.844 -11.914 2.311 1 88.31 216 GLU A N 1
ATOM 1661 C CA . GLU A 1 216 ? 20.953 -10.492 2.643 1 88.31 216 GLU A CA 1
ATOM 1662 C C . GLU A 1 216 ? 19.984 -9.664 1.807 1 88.31 216 GLU A C 1
ATOM 1664 O O . GLU A 1 216 ? 19.266 -8.805 2.336 1 88.31 216 GLU A O 1
ATOM 1669 N N . VAL A 1 217 ? 19.891 -9.906 0.557 1 90.31 217 VAL A N 1
ATOM 1670 C CA . VAL A 1 217 ? 19.016 -9.164 -0.347 1 90.31 217 VAL A CA 1
ATOM 1671 C C . VAL A 1 217 ? 17.562 -9.375 0.052 1 90.31 217 VAL A C 1
ATOM 1673 O O . VAL A 1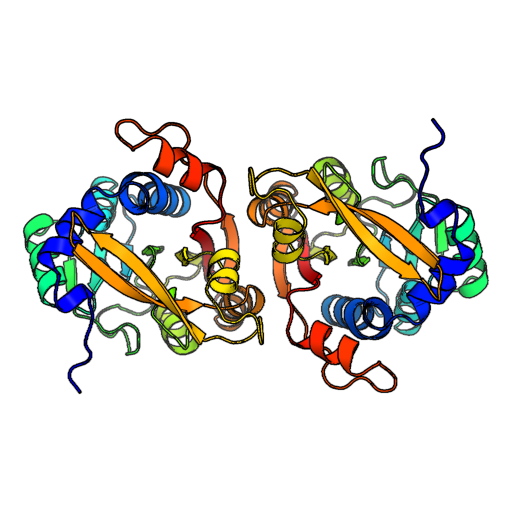 217 ? 16.797 -8.414 0.187 1 90.31 217 VAL A O 1
ATOM 1676 N N . LEU A 1 218 ? 17.188 -10.586 0.316 1 90.88 218 LEU A N 1
ATOM 1677 C CA . LEU A 1 218 ? 15.797 -10.914 0.629 1 90.88 218 LEU A CA 1
ATOM 1678 C C . LEU A 1 218 ? 15.383 -10.305 1.961 1 90.88 218 LEU A C 1
ATOM 1680 O O . LEU A 1 218 ? 14.203 -10 2.166 1 90.88 218 LEU A O 1
ATOM 1684 N N . ASN A 1 219 ? 16.406 -10.047 2.775 1 93.31 219 ASN A N 1
ATOM 1685 C CA . ASN A 1 219 ? 16.094 -9.547 4.113 1 93.31 219 ASN A CA 1
ATOM 1686 C C . ASN A 1 219 ? 16.141 -8.023 4.172 1 93.31 219 ASN A C 1
ATOM 1688 O O . ASN A 1 219 ? 15.664 -7.418 5.133 1 93.31 219 ASN A O 1
ATOM 1692 N N . THR A 1 220 ? 16.75 -7.398 3.125 1 94.62 220 THR A N 1
ATOM 1693 C CA . THR A 1 220 ? 17.031 -5.984 3.326 1 94.62 220 THR A CA 1
ATOM 1694 C C . THR A 1 220 ? 16.5 -5.148 2.166 1 94.62 220 THR A C 1
ATOM 1696 O O . THR A 1 220 ? 16.422 -3.924 2.262 1 94.62 220 THR A O 1
ATOM 1699 N N . GLN A 1 221 ? 16.172 -5.754 1.059 1 95.06 221 GLN A N 1
ATOM 1700 C CA . GLN A 1 221 ? 15.734 -5.027 -0.128 1 95.06 221 GLN A CA 1
ATOM 1701 C C . GLN A 1 221 ? 14.242 -5.223 -0.378 1 95.06 221 GLN A C 1
ATOM 1703 O O . GLN A 1 221 ? 13.656 -6.207 0.072 1 95.06 221 GLN A O 1
ATOM 1708 N N . PRO A 1 222 ? 13.531 -4.285 -0.96 1 96.19 222 PRO A N 1
ATOM 1709 C CA . PRO A 1 222 ? 12.148 -4.473 -1.386 1 96.19 222 PRO A CA 1
ATOM 1710 C C . PRO A 1 222 ? 12.023 -5.359 -2.625 1 96.19 222 PRO A C 1
ATOM 1712 O O . PRO A 1 222 ? 11.992 -4.852 -3.748 1 96.19 222 PRO A O 1
ATOM 1715 N N . VAL A 1 223 ? 11.883 -6.629 -2.432 1 94.31 223 VAL A N 1
ATOM 1716 C CA . VAL A 1 223 ? 11.953 -7.594 -3.523 1 94.31 223 VAL A CA 1
ATOM 1717 C C . VAL A 1 223 ? 10.547 -7.879 -4.055 1 94.31 223 VAL A C 1
ATOM 1719 O O . VAL A 1 223 ? 10.266 -7.656 -5.234 1 94.31 223 VAL A O 1
ATOM 1722 N N . PHE A 1 224 ? 9.695 -8.352 -3.152 1 96.88 224 PHE A N 1
ATOM 1723 C CA . PHE A 1 224 ? 8.32 -8.664 -3.525 1 96.88 224 PHE A CA 1
ATOM 1724 C C . PHE A 1 224 ? 7.336 -7.988 -2.58 1 96.88 224 PHE A C 1
ATOM 1726 O O . PHE A 1 224 ? 7.684 -7.66 -1.444 1 96.88 224 PHE A O 1
ATOM 1733 N N . LEU A 1 225 ? 6.203 -7.668 -3.096 1 98.38 225 LEU A N 1
ATOM 1734 C CA . LEU A 1 225 ? 5.059 -7.188 -2.33 1 98.38 225 LEU A CA 1
ATOM 1735 C C . LEU A 1 225 ? 3.977 -8.258 -2.236 1 98.38 225 LEU A C 1
ATOM 1737 O O . LEU A 1 225 ? 3.652 -8.906 -3.234 1 98.38 225 LEU A O 1
ATOM 1741 N N . PHE A 1 226 ? 3.514 -8.547 -1.016 1 98.62 226 PHE A N 1
ATOM 1742 C CA . PHE A 1 226 ? 2.459 -9.523 -0.778 1 98.62 226 PHE A CA 1
ATOM 1743 C C . PHE A 1 226 ? 1.176 -8.844 -0.325 1 98.62 226 PHE A C 1
ATOM 1745 O O . PHE A 1 226 ? 1.215 -7.91 0.479 1 98.62 226 PHE A O 1
ATOM 1752 N N . VAL A 1 227 ? 0.071 -9.289 -0.854 1 98.69 227 VAL A N 1
ATOM 1753 C CA . VAL A 1 227 ? -1.219 -8.719 -0.486 1 98.69 227 VAL A CA 1
ATOM 1754 C C . VAL A 1 227 ? -2.225 -9.836 -0.216 1 98.69 227 VAL A C 1
ATOM 1756 O O . VAL A 1 227 ? -2.283 -10.82 -0.959 1 98.69 227 VAL A O 1
ATOM 1759 N N . ARG A 1 228 ? -2.914 -9.789 0.854 1 98.44 228 ARG A N 1
ATOM 1760 C CA . ARG A 1 228 ? -4.133 -10.555 1.113 1 98.44 228 ARG A CA 1
ATOM 1761 C C . ARG A 1 228 ? -5.363 -9.656 1.043 1 98.44 228 ARG A C 1
ATOM 1763 O O . ARG A 1 228 ? -5.402 -8.594 1.676 1 98.44 228 ARG A O 1
ATOM 1770 N N . ALA A 1 229 ? -6.25 -9.992 0.22 1 98.06 229 ALA A N 1
ATOM 1771 C CA . ALA A 1 229 ? -7.484 -9.227 0.051 1 98.06 229 ALA A CA 1
ATOM 1772 C C . ALA A 1 229 ? -8.703 -10.133 0.168 1 98.06 229 ALA A C 1
ATOM 1774 O O . ALA A 1 229 ? -8.641 -11.32 -0.152 1 98.06 229 ALA A O 1
ATOM 1775 N N . GLN A 1 230 ? -9.75 -9.602 0.625 1 96.88 230 GLN A N 1
ATOM 1776 C CA . GLN A 1 230 ? -10.984 -10.359 0.838 1 96.88 230 GLN A CA 1
ATOM 1777 C C . GLN A 1 230 ? -12.102 -9.852 -0.069 1 96.88 230 GLN A C 1
ATOM 1779 O O . GLN A 1 230 ? -12.258 -8.641 -0.263 1 96.88 230 GLN A O 1
ATOM 1784 N N . SER A 1 231 ? -12.766 -10.789 -0.657 1 94.88 231 SER A N 1
ATOM 1785 C CA . SER A 1 231 ? -13.914 -10.422 -1.474 1 94.88 231 SER A CA 1
ATOM 1786 C C . SER A 1 231 ? -15.039 -9.844 -0.617 1 94.88 231 SER A C 1
ATOM 1788 O O . SER A 1 231 ? -15.453 -10.461 0.368 1 94.88 231 SER A O 1
ATOM 1790 N N . GLY A 1 232 ? -15.414 -8.609 -0.796 1 82.25 232 GLY A N 1
ATOM 1791 C CA . GLY A 1 232 ? -16.469 -7.949 -0.042 1 82.25 232 GLY A CA 1
ATOM 1792 C C . GLY A 1 232 ? -17.812 -8.625 -0.174 1 82.25 232 GLY A C 1
ATOM 1793 O O . GLY A 1 232 ? -17.969 -9.555 -0.975 1 82.25 232 GLY A O 1
ATOM 1794 N N . ALA A 1 233 ? -18.703 -8.219 0.772 1 65.38 233 ALA A N 1
ATOM 1795 C CA . ALA A 1 233 ? -20.078 -8.742 0.716 1 65.38 233 ALA A CA 1
ATOM 1796 C C . ALA A 1 233 ? -20.734 -8.391 -0.613 1 65.38 233 ALA A C 1
ATOM 1798 O O . ALA A 1 233 ? -20.453 -7.344 -1.198 1 65.38 233 ALA A O 1
ATOM 1799 N N . VAL A 1 234 ? -21.094 -9.398 -1.478 1 51.88 234 VAL A N 1
ATOM 1800 C CA . VAL A 1 234 ? -21.875 -9.141 -2.684 1 51.88 234 VAL A CA 1
ATOM 1801 C C . VAL A 1 234 ? -22.953 -8.094 -2.395 1 51.88 234 VAL A C 1
ATOM 1803 O O . VAL A 1 234 ? -23.656 -8.18 -1.387 1 51.88 234 VAL A O 1
ATOM 1806 N N . LEU A 1 235 ? -22.688 -6.758 -2.729 1 39.59 235 LEU A N 1
ATOM 1807 C CA . LEU A 1 235 ? -23.875 -5.93 -2.67 1 39.59 235 LEU A CA 1
ATOM 1808 C C . LEU A 1 235 ? -25.047 -6.609 -3.375 1 39.59 235 LEU A C 1
ATOM 1810 O O . LEU A 1 235 ? -24.844 -7.328 -4.359 1 39.59 235 LEU A O 1
ATOM 1814 N N . MET B 1 1 ? 18.609 19.797 25.094 1 29.31 1 MET B N 1
ATOM 1815 C CA . MET B 1 1 ? 18.781 20.234 23.719 1 29.31 1 MET B CA 1
ATOM 1816 C C . MET B 1 1 ? 17.453 20.703 23.125 1 29.31 1 MET B C 1
ATOM 1818 O O . MET B 1 1 ? 16.422 20.031 23.281 1 29.31 1 MET B O 1
ATOM 1822 N N . ALA B 1 2 ? 17.141 21.859 23.047 1 41.19 2 ALA B N 1
ATOM 1823 C CA . ALA B 1 2 ? 15.891 22.484 22.609 1 41.19 2 ALA B CA 1
ATOM 1824 C C . ALA B 1 2 ? 15.344 21.797 21.359 1 41.19 2 ALA B C 1
ATOM 1826 O O . ALA B 1 2 ? 16.109 21.438 20.453 1 41.19 2 ALA B O 1
ATOM 1827 N N . ASP B 1 3 ? 14.398 20.891 21.391 1 50.25 3 ASP B N 1
ATOM 1828 C CA . ASP B 1 3 ? 13.789 20.156 20.297 1 50.25 3 ASP B CA 1
ATOM 1829 C C . ASP B 1 3 ? 13.695 21.016 19.031 1 50.25 3 ASP B C 1
ATOM 1831 O O . ASP B 1 3 ? 12.953 22 19 1 50.25 3 ASP B O 1
ATOM 1835 N N . HIS B 1 4 ? 14.852 21.312 18.375 1 58.88 4 HIS B N 1
ATOM 1836 C CA . HIS B 1 4 ? 15.055 22.125 17.172 1 58.88 4 HIS B CA 1
ATOM 1837 C C . HIS B 1 4 ? 14.18 21.641 16.031 1 58.88 4 HIS B C 1
ATOM 1839 O O . HIS B 1 4 ? 14.391 20.547 15.5 1 58.88 4 HIS B O 1
ATOM 1845 N N . SER B 1 5 ? 12.906 22.203 16.078 1 78.31 5 SER B N 1
ATOM 1846 C CA . SER B 1 5 ? 12.008 21.984 14.945 1 78.31 5 SER B CA 1
ATOM 1847 C C . SER B 1 5 ? 12.156 23.062 13.883 1 78.31 5 SER B C 1
ATOM 1849 O O . SER B 1 5 ? 12.078 24.25 14.195 1 78.31 5 SER B O 1
ATOM 1851 N N . ILE B 1 6 ? 12.648 22.75 12.758 1 75.06 6 ILE B N 1
ATOM 1852 C CA . ILE B 1 6 ? 12.727 23.703 11.656 1 75.06 6 ILE B CA 1
ATOM 1853 C C . ILE B 1 6 ? 11.406 24.438 11.516 1 75.06 6 ILE B C 1
ATOM 1855 O O . ILE B 1 6 ? 11.375 25.609 11.102 1 75.06 6 ILE B O 1
ATOM 1859 N N . TYR B 1 7 ? 10.391 23.891 11.914 1 79.5 7 TYR B N 1
ATOM 1860 C CA . TYR B 1 7 ? 9.07 24.5 11.812 1 79.5 7 TYR B CA 1
ATOM 1861 C C . TYR B 1 7 ? 8.867 25.562 12.898 1 79.5 7 TYR B C 1
ATOM 1863 O O . TYR B 1 7 ? 8.164 26.547 12.68 1 79.5 7 TYR B O 1
ATOM 1871 N N . ARG B 1 8 ? 9.477 25.375 14.016 1 78.94 8 ARG B N 1
ATOM 1872 C CA . ARG B 1 8 ? 9.469 26.375 15.07 1 78.94 8 ARG B CA 1
ATOM 1873 C C . ARG B 1 8 ? 10.312 27.578 14.68 1 78.94 8 ARG B C 1
ATOM 1875 O O . ARG B 1 8 ? 9.875 28.734 14.797 1 78.94 8 ARG B O 1
ATOM 1882 N N . GLU B 1 9 ? 11.438 27.234 14.109 1 79.06 9 GLU B N 1
ATOM 1883 C CA . GLU B 1 9 ? 12.422 28.281 13.805 1 79.06 9 GLU B CA 1
ATOM 1884 C C . GLU B 1 9 ? 11.961 29.141 12.633 1 79.06 9 GLU B C 1
ATOM 1886 O O . GLU B 1 9 ? 12.258 30.344 12.594 1 79.06 9 GLU B O 1
ATOM 1891 N N . HIS B 1 10 ? 11.148 28.562 11.773 1 83.06 10 HIS B N 1
ATOM 1892 C CA . HIS B 1 10 ? 10.75 29.266 10.555 1 83.06 10 HIS B CA 1
ATOM 1893 C C . HIS B 1 10 ? 9.234 29.281 10.398 1 83.06 10 HIS B C 1
ATOM 1895 O O . HIS B 1 10 ? 8.727 29.172 9.281 1 83.06 10 HIS B O 1
ATOM 1901 N N . ALA B 1 11 ? 8.602 29.438 11.445 1 82.56 11 ALA B N 1
ATOM 1902 C CA . ALA B 1 11 ? 7.152 29.266 11.469 1 82.56 11 ALA B CA 1
ATOM 1903 C C . ALA B 1 11 ? 6.473 30.188 10.461 1 82.56 11 ALA B C 1
ATOM 1905 O O . ALA B 1 11 ? 5.656 29.734 9.648 1 82.56 11 ALA B O 1
ATOM 1906 N N . ALA B 1 12 ? 6.809 31.469 10.492 1 82.06 12 ALA B N 1
ATOM 1907 C CA . ALA B 1 12 ? 6.168 32.406 9.594 1 82.06 12 ALA B CA 1
ATOM 1908 C C . ALA B 1 12 ? 6.5 32.125 8.133 1 82.06 12 ALA B C 1
ATOM 1910 O O . ALA B 1 12 ? 5.621 32.156 7.27 1 82.06 12 ALA B O 1
ATOM 1911 N N . THR B 1 13 ? 7.738 31.844 7.934 1 82.25 13 THR B N 1
ATOM 1912 C CA . THR B 1 13 ? 8.188 31.516 6.586 1 82.25 13 THR B CA 1
ATOM 1913 C C . THR B 1 13 ? 7.52 30.234 6.09 1 82.25 13 THR B C 1
ATOM 1915 O O . THR B 1 13 ? 7.066 30.172 4.945 1 82.25 13 THR B O 1
ATOM 1918 N N . TYR B 1 14 ? 7.48 29.312 6.938 1 84.75 14 TYR B N 1
ATOM 1919 C CA . TYR B 1 14 ? 6.836 28.062 6.578 1 84.75 14 TYR B CA 1
ATOM 1920 C C . TYR B 1 14 ? 5.355 28.266 6.293 1 84.75 14 TYR B C 1
ATOM 1922 O O . TYR B 1 14 ? 4.809 27.703 5.348 1 84.75 14 TYR B O 1
ATOM 1930 N N . ALA B 1 15 ? 4.68 29.031 7.094 1 84.38 15 ALA B N 1
ATOM 1931 C CA . ALA B 1 15 ? 3.254 29.297 6.918 1 84.38 15 ALA B CA 1
ATOM 1932 C C . ALA B 1 15 ? 2.971 29.891 5.535 1 84.38 15 ALA B C 1
ATOM 1934 O O . ALA B 1 15 ? 2.053 29.438 4.844 1 84.38 15 ALA B O 1
ATOM 1935 N N . THR B 1 16 ? 3.77 30.797 5.16 1 81.69 16 THR B N 1
ATOM 1936 C CA . THR B 1 16 ? 3.609 31.422 3.85 1 81.69 16 THR B CA 1
ATOM 1937 C C . THR B 1 16 ? 3.92 30.422 2.736 1 81.69 16 THR B C 1
ATOM 1939 O O . THR B 1 16 ? 3.174 30.328 1.761 1 81.69 16 THR B O 1
ATOM 1942 N N . PHE B 1 17 ? 4.941 29.734 2.963 1 79.06 17 PHE B N 1
ATOM 1943 C CA . PHE B 1 17 ? 5.387 28.766 1.969 1 79.06 17 PHE B CA 1
ATOM 1944 C C . PHE B 1 17 ? 4.34 27.672 1.771 1 79.06 17 PHE B C 1
ATOM 1946 O O . PHE B 1 17 ? 3.934 27.391 0.64 1 79.06 17 PHE B O 1
ATOM 1953 N N . SER B 1 18 ? 3.865 27.047 2.834 1 82.94 18 SER B N 1
ATOM 1954 C CA . SER B 1 18 ? 2.949 25.906 2.77 1 82.94 18 SER B CA 1
ATOM 1955 C C . SER B 1 18 ? 1.614 26.297 2.152 1 82.94 18 SER B C 1
ATOM 1957 O O . SER B 1 18 ? 0.936 25.484 1.537 1 82.94 18 SER B O 1
ATOM 1959 N N . GLU B 1 19 ? 1.265 27.531 2.32 1 82 19 GLU B N 1
ATOM 1960 C CA . GLU B 1 19 ? -0.001 28.016 1.782 1 82 19 GLU B CA 1
ATOM 1961 C C . GLU B 1 19 ? 0.023 28.047 0.256 1 82 19 GLU B C 1
ATOM 1963 O O . GLU B 1 19 ? -0.991 27.781 -0.391 1 82 19 GLU B O 1
ATOM 1968 N N . ARG B 1 20 ? 1.285 28.219 -0.298 1 79.19 20 ARG B N 1
ATOM 1969 C CA . ARG B 1 20 ? 1.323 28.531 -1.721 1 79.19 20 ARG B CA 1
ATOM 1970 C C . ARG B 1 20 ? 2.086 27.469 -2.504 1 79.19 20 ARG B C 1
ATOM 1972 O O . ARG B 1 20 ? 1.98 27.406 -3.73 1 79.19 20 ARG B O 1
ATOM 1979 N N . SER B 1 21 ? 2.816 26.703 -1.776 1 81.88 21 SER B N 1
ATOM 1980 C CA . SER B 1 21 ? 3.66 25.75 -2.484 1 81.88 21 SER B CA 1
ATOM 1981 C C . SER B 1 21 ? 2.818 24.734 -3.256 1 81.88 21 SER B C 1
ATOM 1983 O O . SER B 1 21 ? 1.761 24.312 -2.785 1 81.88 21 SER B O 1
ATOM 1985 N N . ALA B 1 22 ? 3.281 24.375 -4.426 1 78.56 22 ALA B N 1
ATOM 1986 C CA . ALA B 1 22 ? 2.555 23.5 -5.344 1 78.56 22 ALA B CA 1
ATOM 1987 C C . ALA B 1 22 ? 2.283 22.141 -4.703 1 78.56 22 ALA B C 1
ATOM 1989 O O . ALA B 1 22 ? 1.147 21.656 -4.715 1 78.56 22 ALA B O 1
ATOM 1990 N N . PRO B 1 23 ? 3.24 21.531 -4.074 1 83.5 23 PRO B N 1
ATOM 1991 C CA . PRO B 1 23 ? 2.979 20.219 -3.465 1 83.5 23 PRO B CA 1
ATOM 1992 C C . PRO B 1 23 ? 1.899 20.281 -2.387 1 83.5 23 PRO B C 1
ATOM 1994 O O . PRO B 1 23 ? 1.126 19.328 -2.227 1 83.5 23 PRO B O 1
ATOM 1997 N N . ASN B 1 24 ? 1.827 21.391 -1.724 1 87.12 24 ASN B N 1
ATOM 1998 C CA . ASN B 1 24 ? 0.835 21.5 -0.659 1 87.12 24 ASN B CA 1
ATOM 1999 C C . ASN B 1 24 ? -0.516 21.953 -1.195 1 87.12 24 ASN B C 1
ATOM 2001 O O . ASN B 1 24 ? -1.533 21.297 -0.981 1 87.12 24 ASN B O 1
ATOM 2005 N N . ALA B 1 25 ? -0.492 23.047 -1.912 1 86 25 ALA B N 1
ATOM 2006 C CA . ALA B 1 25 ? -1.713 23.75 -2.295 1 86 25 ALA B CA 1
ATOM 2007 C C . ALA B 1 25 ? -2.428 23.031 -3.434 1 86 25 ALA B C 1
ATOM 2009 O O . ALA B 1 25 ? -3.66 23.031 -3.5 1 86 25 ALA B O 1
ATOM 2010 N N . HIS B 1 26 ? -1.666 22.359 -4.234 1 86.12 26 HIS B N 1
ATOM 2011 C CA . HIS B 1 26 ? -2.289 21.859 -5.453 1 86.12 26 HIS B CA 1
ATOM 2012 C C . HIS B 1 26 ? -2.211 20.344 -5.531 1 86.12 26 HIS B C 1
ATOM 2014 O O . HIS B 1 26 ? -2.758 19.734 -6.453 1 86.12 26 HIS B O 1
ATOM 2020 N N . TYR B 1 27 ? -1.587 19.859 -4.605 1 90.75 27 TYR B N 1
ATOM 2021 C CA . TYR B 1 27 ? -1.389 18.406 -4.625 1 90.75 27 TYR B CA 1
ATOM 2022 C C . TYR B 1 27 ? -1.91 17.766 -3.342 1 90.75 27 TYR B C 1
ATOM 2024 O O . TYR B 1 27 ? -2.975 17.141 -3.342 1 90.75 27 TYR B O 1
ATOM 2032 N N . ASP B 1 28 ? -1.353 18.141 -2.291 1 94.12 28 ASP B N 1
ATOM 2033 C CA . ASP B 1 28 ? -1.642 17.438 -1.047 1 94.12 28 ASP B CA 1
ATOM 2034 C C . ASP B 1 28 ? -3.027 17.797 -0.517 1 94.12 28 ASP B C 1
ATOM 2036 O O . ASP B 1 28 ? -3.871 16.922 -0.317 1 94.12 28 ASP B O 1
ATOM 2040 N N . ARG B 1 29 ? -3.334 19.078 -0.305 1 95.5 29 ARG B N 1
ATOM 2041 C CA . ARG B 1 29 ? -4.578 19.5 0.34 1 95.5 29 ARG B CA 1
ATOM 2042 C C . ARG B 1 29 ? -5.789 19.062 -0.477 1 95.5 29 ARG B C 1
ATOM 2044 O O . ARG B 1 29 ? -6.73 18.484 0.062 1 95.5 29 ARG B O 1
ATOM 2051 N N . PRO B 1 30 ? -5.754 19.219 -1.859 1 94.5 30 PRO B N 1
ATOM 2052 C CA . PRO B 1 30 ? -6.906 18.75 -2.631 1 94.5 30 PRO B CA 1
ATOM 2053 C C . PRO B 1 30 ? -7.133 17.234 -2.496 1 94.5 30 PRO B C 1
ATOM 2055 O O . PRO B 1 30 ? -8.281 16.781 -2.443 1 94.5 30 PRO B O 1
ATOM 2058 N N . ALA B 1 31 ? -6.078 16.531 -2.455 1 96.25 31 ALA B N 1
ATOM 2059 C CA . ALA B 1 31 ? -6.195 15.078 -2.336 1 96.25 31 ALA B CA 1
ATOM 2060 C C . ALA B 1 31 ? -6.762 14.68 -0.974 1 96.25 31 ALA B C 1
ATOM 2062 O O . ALA B 1 31 ? -7.613 13.797 -0.882 1 96.25 31 ALA B O 1
ATOM 2063 N N . ILE B 1 32 ? -6.281 15.305 0.078 1 98.19 32 ILE B N 1
ATOM 2064 C CA . ILE B 1 32 ? -6.777 15.047 1.426 1 98.19 32 ILE B CA 1
ATOM 2065 C C . ILE B 1 32 ? -8.273 15.352 1.496 1 98.19 32 ILE B C 1
ATOM 2067 O O . ILE B 1 32 ? -9.047 14.555 2.023 1 98.19 32 ILE B O 1
ATOM 2071 N N . LEU B 1 33 ? -8.656 16.484 0.945 1 98.12 33 LEU B N 1
ATOM 2072 C CA . LEU B 1 33 ? -10.055 16.875 0.973 1 98.12 33 LEU B CA 1
ATOM 2073 C C . LEU B 1 33 ? -10.922 15.891 0.197 1 98.12 33 LEU B C 1
ATOM 2075 O O . LEU B 1 33 ? -12.016 15.531 0.646 1 98.12 33 LEU B O 1
ATOM 2079 N N . ARG B 1 34 ? -10.43 15.5 -0.952 1 97.19 34 ARG B N 1
ATOM 2080 C CA . ARG B 1 34 ? -11.164 14.523 -1.761 1 97.19 34 ARG B CA 1
ATOM 2081 C C . ARG B 1 34 ? -11.352 13.219 -1.005 1 97.19 34 ARG B C 1
ATOM 2083 O O . ARG B 1 34 ? -12.445 12.656 -0.983 1 97.19 34 ARG B O 1
ATOM 2090 N N . LEU B 1 35 ? -10.312 12.742 -0.344 1 97.81 35 LEU B N 1
ATOM 2091 C CA . LEU B 1 35 ? -10.352 11.469 0.358 1 97.81 35 LEU B CA 1
ATOM 2092 C C . LEU B 1 35 ? -11.211 11.562 1.618 1 97.81 35 LEU B C 1
ATOM 2094 O O . LEU B 1 35 ? -11.836 10.586 2.029 1 97.81 35 LEU B O 1
ATOM 2098 N N . ALA B 1 36 ? -11.203 12.742 2.266 1 98.38 36 ALA B N 1
ATOM 2099 C CA . ALA B 1 36 ? -12.039 12.953 3.445 1 98.38 36 ALA B CA 1
ATOM 2100 C C . ALA B 1 36 ? -13.523 12.852 3.09 1 98.38 36 ALA B C 1
ATOM 2102 O O . ALA B 1 36 ? -14.344 12.445 3.92 1 98.38 36 ALA B O 1
ATOM 2103 N N . GLY B 1 37 ? -13.844 13.281 1.856 1 97.69 37 GLY B N 1
ATOM 2104 C CA . GLY B 1 37 ? -15.227 13.211 1.412 1 97.69 37 GLY B CA 1
ATOM 2105 C C . GLY B 1 37 ? -16.094 14.328 1.971 1 97.69 37 GLY B C 1
ATOM 2106 O O . GLY B 1 37 ? -15.609 15.445 2.166 1 97.69 37 GLY B O 1
ATOM 2107 N N . ASP B 1 38 ? -17.359 14.031 2.117 1 98.19 38 ASP B N 1
ATOM 2108 C CA . ASP B 1 38 ? -18.281 15.008 2.668 1 98.19 38 ASP B CA 1
ATOM 2109 C C . ASP B 1 38 ? -18.094 15.164 4.176 1 98.19 38 ASP B C 1
ATOM 2111 O O . ASP B 1 38 ? -18.375 14.242 4.941 1 98.19 38 ASP B O 1
ATOM 2115 N N . VAL B 1 39 ? -17.719 16.375 4.586 1 98.62 39 VAL B N 1
ATOM 2116 C CA . VAL B 1 39 ? -17.406 16.594 5.996 1 98.62 39 VAL B CA 1
ATOM 2117 C C . VAL B 1 39 ? -18.438 17.547 6.598 1 98.62 39 VAL B C 1
ATOM 2119 O O . VAL B 1 39 ? -18.281 17.984 7.742 1 98.62 39 VAL B O 1
ATOM 2122 N N . ALA B 1 40 ? -19.422 17.938 5.789 1 98.75 40 ALA B N 1
ATOM 2123 C CA . ALA B 1 40 ? -20.453 18.844 6.297 1 98.75 40 ALA B CA 1
ATOM 2124 C C . ALA B 1 40 ? -21.109 18.281 7.547 1 98.75 40 ALA B C 1
ATOM 2126 O O . ALA B 1 40 ? -21.641 17.172 7.527 1 98.75 40 ALA B O 1
ATOM 2127 N N . GLY B 1 41 ? -21.047 19.047 8.617 1 98.69 41 GLY B N 1
ATOM 2128 C CA . GLY B 1 41 ? -21.672 18.656 9.867 1 98.69 41 GLY B CA 1
ATOM 2129 C C . GLY B 1 41 ? -20.875 17.625 10.641 1 98.69 41 GLY B C 1
ATOM 2130 O O . GLY B 1 41 ? -21.312 17.156 11.688 1 98.69 41 GLY B O 1
ATOM 2131 N N . LYS B 1 42 ? -19.703 17.312 10.18 1 98.81 42 LYS B N 1
ATOM 2132 C CA . LYS B 1 42 ? -18.906 16.297 10.844 1 98.81 42 LYS B CA 1
ATOM 2133 C C . LYS B 1 42 ? -17.875 16.922 11.773 1 98.81 42 LYS B C 1
ATOM 2135 O O . LYS B 1 42 ? -17.391 18.031 11.523 1 98.81 42 LYS B O 1
ATOM 2140 N N . ARG B 1 43 ? -17.578 16.234 12.867 1 98.88 43 ARG B N 1
ATOM 2141 C CA . ARG B 1 43 ? -16.453 16.578 13.734 1 98.88 43 ARG B CA 1
ATOM 2142 C C . ARG B 1 43 ? -15.133 16.078 13.156 1 98.88 43 ARG B C 1
ATOM 2144 O O . ARG B 1 43 ? -14.93 14.875 13.016 1 98.88 43 ARG B O 1
ATOM 2151 N N . VAL B 1 44 ? -14.258 17.016 12.82 1 98.88 44 VAL B N 1
ATOM 2152 C CA . VAL B 1 44 ? -13 16.688 12.148 1 98.88 44 VAL B CA 1
ATOM 2153 C C . VAL B 1 44 ? -11.828 17.062 13.047 1 98.88 44 VAL B C 1
ATOM 2155 O O . VAL B 1 44 ? -11.789 18.156 13.609 1 98.88 44 VAL B O 1
ATOM 2158 N N . LEU B 1 45 ? -10.938 16.109 13.25 1 98.94 45 LEU B N 1
ATOM 2159 C CA . LEU B 1 45 ? -9.664 16.344 13.922 1 98.94 45 LEU B CA 1
ATOM 2160 C C . LEU B 1 45 ? -8.531 16.453 12.914 1 98.94 45 LEU B C 1
ATOM 2162 O O . LEU B 1 45 ? -8.297 15.523 12.133 1 98.94 45 LEU B O 1
ATOM 2166 N N . GLU B 1 46 ? -7.891 17.562 12.867 1 98.88 46 GLU B N 1
ATOM 2167 C CA . GLU B 1 46 ? -6.73 17.734 12.008 1 98.88 46 GLU B CA 1
ATOM 2168 C C . GLU B 1 46 ? -5.43 17.656 12.805 1 98.88 46 GLU B C 1
ATOM 2170 O O . GLU B 1 46 ? -5.234 18.422 13.758 1 98.88 46 GLU B O 1
ATOM 2175 N N . LEU B 1 47 ? -4.609 16.734 12.461 1 98.81 47 LEU B N 1
ATOM 2176 C CA . LEU B 1 47 ? -3.279 16.609 13.047 1 98.81 47 LEU B CA 1
ATOM 2177 C C . LEU B 1 47 ? -2.264 17.438 12.266 1 98.81 47 LEU B C 1
ATOM 2179 O O . LEU B 1 47 ? -2.164 17.328 11.047 1 98.81 47 LEU B O 1
ATOM 2183 N N . GLY B 1 48 ? -1.493 18.25 12.984 1 97.75 48 GLY B N 1
ATOM 2184 C CA . GLY B 1 48 ? -0.558 19.141 12.312 1 97.75 48 GLY B CA 1
ATOM 2185 C C . GLY B 1 48 ? -1.243 20.203 11.484 1 97.75 48 GLY B C 1
ATOM 2186 O O . GLY B 1 48 ? -1.009 20.312 10.281 1 97.75 48 GLY B O 1
ATOM 2187 N N . CYS B 1 49 ? -1.943 21.109 12.141 1 97.62 49 CYS B N 1
ATOM 2188 C CA . CYS B 1 49 ? -2.775 22.062 11.406 1 97.62 49 CYS B CA 1
ATOM 2189 C C . CYS B 1 49 ? -1.953 23.25 10.922 1 97.62 49 CYS B C 1
ATOM 2191 O O . CYS B 1 49 ? -2.428 24.047 10.109 1 97.62 49 CYS B O 1
ATOM 2193 N N . ALA B 1 50 ? -0.721 23.359 11.391 1 95.94 50 ALA B N 1
ATOM 2194 C CA . ALA B 1 50 ? 0.144 24.484 11.047 1 95.94 50 ALA B CA 1
ATOM 2195 C C . ALA B 1 50 ? -0.604 25.812 11.164 1 95.94 50 ALA B C 1
ATOM 2197 O O . ALA B 1 50 ? -1.167 26.125 12.219 1 95.94 50 ALA B O 1
ATOM 2198 N N . SER B 1 51 ? -0.543 26.672 10.094 1 95.75 51 SER B N 1
ATOM 2199 C CA . SER B 1 51 ? -1.161 28 10.172 1 95.75 51 SER B CA 1
ATOM 2200 C C . SER B 1 51 ? -2.643 27.938 9.82 1 95.75 51 SER B C 1
ATOM 2202 O O . SER B 1 51 ? -3.289 28.969 9.648 1 95.75 51 SER B O 1
ATOM 2204 N N . GLY B 1 52 ? -3.195 26.781 9.562 1 97.44 52 GLY B N 1
ATOM 2205 C CA . GLY B 1 52 ? -4.637 26.594 9.516 1 97.44 52 GLY B CA 1
ATOM 2206 C C . GLY B 1 52 ? -5.207 26.688 8.117 1 97.44 52 GLY B C 1
ATOM 2207 O O . GLY B 1 52 ? -6.406 26.922 7.941 1 97.44 52 GLY B O 1
ATOM 2208 N N . VAL B 1 53 ? -4.445 26.5 7.062 1 97.06 53 VAL B N 1
ATOM 2209 C CA . VAL B 1 53 ? -4.934 26.625 5.695 1 97.06 53 VAL B CA 1
ATOM 2210 C C . VAL B 1 53 ? -5.91 25.484 5.391 1 97.06 53 VAL B C 1
ATOM 2212 O O . VAL B 1 53 ? -7.027 25.734 4.93 1 97.06 53 VAL B O 1
ATOM 2215 N N . LEU B 1 54 ? -5.52 24.297 5.648 1 98 54 LEU B N 1
ATOM 2216 C CA . LEU B 1 54 ? -6.414 23.156 5.441 1 98 54 LEU B CA 1
ATOM 2217 C C . LEU B 1 54 ? -7.605 23.234 6.387 1 98 54 LEU B C 1
ATOM 2219 O O . LEU B 1 54 ? -8.734 22.922 5.996 1 98 54 LEU B O 1
ATOM 2223 N N . THR B 1 55 ? -7.375 23.672 7.602 1 98.5 55 THR B N 1
ATOM 2224 C CA . THR B 1 55 ? -8.453 23.844 8.57 1 98.5 55 THR B CA 1
ATOM 2225 C C . THR B 1 55 ? -9.547 24.734 8.008 1 98.5 55 THR B C 1
ATOM 2227 O O . THR B 1 55 ? -10.734 24.391 8.078 1 98.5 55 THR B O 1
ATOM 2230 N N . ALA B 1 56 ? -9.148 25.828 7.473 1 98.31 56 ALA B N 1
ATOM 2231 C CA . ALA B 1 56 ? -10.102 26.781 6.918 1 98.31 56 ALA B CA 1
ATOM 2232 C C . ALA B 1 56 ? -10.93 26.156 5.801 1 98.31 56 ALA B C 1
ATOM 2234 O O . ALA B 1 56 ? -12.133 26.391 5.703 1 98.31 56 ALA B O 1
ATOM 2235 N N . GLN B 1 57 ? -10.297 25.375 4.988 1 98.19 57 GLN B N 1
ATOM 2236 C CA . GLN B 1 57 ? -10.984 24.719 3.881 1 98.19 57 GLN B CA 1
ATOM 2237 C C . GLN B 1 57 ? -11.984 23.688 4.387 1 98.19 57 GLN B C 1
ATOM 2239 O O . GLN B 1 57 ? -13.062 23.531 3.814 1 98.19 57 GLN B O 1
ATOM 2244 N N . LEU B 1 58 ? -11.609 22.969 5.398 1 98.75 58 LEU B N 1
ATOM 2245 C CA . LEU B 1 58 ? -12.516 22.016 6.016 1 98.75 58 LEU B CA 1
ATOM 2246 C C . LEU B 1 58 ? -13.727 22.719 6.613 1 98.75 58 LEU B C 1
ATOM 2248 O O . LEU B 1 58 ? -14.859 22.266 6.449 1 98.75 58 LEU B O 1
ATOM 2252 N N . VAL B 1 59 ? -13.508 23.859 7.273 1 98.75 59 VAL B N 1
ATOM 2253 C CA . VAL B 1 59 ? -14.57 24.672 7.867 1 98.75 59 VAL B CA 1
ATOM 2254 C C . VAL B 1 59 ? -15.508 25.172 6.773 1 98.75 59 VAL B C 1
ATOM 2256 O O . VAL B 1 59 ? -16.734 25.125 6.918 1 98.75 59 VAL B O 1
ATOM 2259 N N . GLU B 1 60 ? -14.914 25.641 5.699 1 98.31 60 GLU B N 1
ATOM 2260 C CA . GLU B 1 60 ? -15.695 26.141 4.57 1 98.31 60 GLU B CA 1
ATOM 2261 C C . GLU B 1 60 ? -16.625 25.047 4.02 1 98.31 60 GLU B C 1
ATOM 2263 O O . GLU B 1 60 ? -17.688 25.359 3.473 1 98.31 60 GLU B O 1
ATOM 2268 N N . ARG B 1 61 ? -16.266 23.875 4.242 1 98.38 61 ARG B N 1
ATOM 2269 C CA . ARG B 1 61 ? -17.047 22.75 3.746 1 98.38 61 ARG B CA 1
ATOM 2270 C C . ARG B 1 61 ? -18.062 22.281 4.789 1 98.38 61 ARG B C 1
ATOM 2272 O O . ARG B 1 61 ? -18.734 21.266 4.594 1 98.38 61 ARG B O 1
ATOM 2279 N N . GLY B 1 62 ? -18.078 22.906 5.902 1 98.62 62 GLY B N 1
ATOM 2280 C CA . GLY B 1 62 ? -19.141 22.688 6.871 1 98.62 62 GLY B CA 1
ATOM 2281 C C . GLY B 1 62 ? -18.719 21.828 8.047 1 98.62 62 GLY B C 1
ATOM 2282 O O . GLY B 1 62 ? -19.562 21.406 8.852 1 98.62 62 GLY B O 1
ATOM 2283 N N . ALA B 1 63 ? -17.438 21.578 8.188 1 98.81 63 ALA B N 1
ATOM 2284 C CA . ALA B 1 63 ? -16.953 20.734 9.266 1 98.81 63 ALA B CA 1
ATOM 2285 C C . ALA B 1 63 ? -16.797 21.516 10.562 1 98.81 63 ALA B C 1
ATOM 2287 O O . ALA B 1 63 ? -16.562 22.719 10.539 1 98.81 63 ALA B O 1
ATOM 2288 N N . ASP B 1 64 ? -17 20.828 11.656 1 98.75 64 ASP B N 1
ATOM 2289 C CA . ASP B 1 64 ? -16.531 21.281 12.969 1 98.75 64 ASP B CA 1
ATOM 2290 C C . ASP B 1 64 ? -15.125 20.781 13.258 1 98.75 64 ASP B C 1
ATOM 2292 O O . ASP B 1 64 ? -14.93 19.594 13.555 1 98.75 64 ASP B O 1
ATOM 2296 N N . VAL B 1 65 ? -14.125 21.734 13.227 1 98.81 65 VAL B N 1
ATOM 2297 C CA . VAL B 1 65 ? -12.742 21.281 13.125 1 98.81 65 VAL B CA 1
ATOM 2298 C C . VAL B 1 65 ? -11.992 21.641 14.414 1 98.81 65 VAL B C 1
ATOM 2300 O O . VAL B 1 65 ? -12.125 22.75 14.938 1 98.81 65 VAL B O 1
ATOM 2303 N N . LEU B 1 66 ? -11.297 20.672 14.93 1 98.81 66 LEU B N 1
ATOM 2304 C CA . LEU B 1 66 ? -10.219 20.891 15.891 1 98.81 66 LEU B CA 1
ATOM 2305 C C . LEU B 1 66 ? -8.859 20.609 15.266 1 98.81 66 LEU B C 1
ATOM 2307 O O . LEU B 1 66 ? -8.594 19.484 14.828 1 98.81 66 LEU B O 1
ATOM 2311 N N . GLY B 1 67 ? -8.055 21.625 15.18 1 98.69 67 GLY B N 1
ATOM 2312 C CA . GLY B 1 67 ? -6.695 21.469 14.688 1 98.69 67 GLY B CA 1
ATOM 2313 C C . GLY B 1 67 ? -5.66 21.391 15.797 1 98.69 67 GLY B C 1
ATOM 2314 O O . GLY B 1 67 ? -5.734 22.156 16.766 1 98.69 67 GLY B O 1
ATOM 2315 N N . LEU B 1 68 ? -4.773 20.484 15.664 1 98.56 68 LEU B N 1
ATOM 2316 C CA . LEU B 1 68 ? -3.676 20.344 16.609 1 98.56 68 LEU B CA 1
ATOM 2317 C C . LEU B 1 68 ? -2.332 20.578 15.93 1 98.56 68 LEU B C 1
ATOM 2319 O O . LEU B 1 68 ? -2.129 20.141 14.789 1 98.56 68 LEU B O 1
ATOM 2323 N N . ASP B 1 69 ? -1.455 21.25 16.594 1 97.62 69 ASP B N 1
ATOM 2324 C CA . ASP B 1 69 ? -0.065 21.375 16.156 1 97.62 69 ASP B CA 1
ATOM 2325 C C . ASP B 1 69 ? 0.871 21.484 17.359 1 97.62 69 ASP B C 1
ATOM 2327 O O . ASP B 1 69 ? 0.492 22.031 18.391 1 97.62 69 ASP B O 1
ATOM 2331 N N . ARG B 1 70 ? 2.074 21 17.172 1 95.75 70 ARG B N 1
ATOM 2332 C CA . ARG B 1 70 ? 3.025 20.984 18.281 1 95.75 70 ARG B CA 1
ATOM 2333 C C . ARG B 1 70 ? 3.641 22.375 18.469 1 95.75 70 ARG B C 1
ATOM 2335 O O . ARG B 1 70 ? 4.148 22.688 19.547 1 95.75 70 ARG B O 1
ATOM 2342 N N . GLU B 1 71 ? 3.645 23.203 17.453 1 94.56 71 GLU B N 1
ATOM 2343 C CA . GLU B 1 71 ? 4.332 24.5 17.469 1 94.56 71 GLU B CA 1
ATOM 2344 C C . GLU B 1 71 ? 3.385 25.625 17.859 1 94.56 71 GLU B C 1
ATOM 2346 O O . GLU B 1 71 ? 2.498 26 17.094 1 94.56 71 GLU B O 1
ATOM 2351 N N . PRO B 1 72 ? 3.592 26.266 19 1 95.75 72 PRO B N 1
ATOM 2352 C CA . PRO B 1 72 ? 2.688 27.297 19.5 1 95.75 72 PRO B CA 1
ATOM 2353 C C . PRO B 1 72 ? 2.531 28.469 18.516 1 95.75 72 PRO B C 1
ATOM 2355 O O . PRO B 1 72 ? 1.432 29 18.359 1 95.75 72 PRO B O 1
ATOM 2358 N N . ARG B 1 73 ? 3.633 28.812 17.906 1 94.62 73 ARG B N 1
ATOM 2359 C CA . ARG B 1 73 ? 3.566 29.938 16.984 1 94.62 73 ARG B CA 1
ATOM 2360 C C . ARG B 1 73 ? 2.66 29.625 15.797 1 94.62 73 ARG B C 1
ATOM 2362 O O . ARG B 1 73 ? 1.921 30.5 15.336 1 94.62 73 ARG B O 1
ATOM 2369 N N . LEU B 1 74 ? 2.713 28.453 15.297 1 95.06 74 LEU B N 1
ATOM 2370 C CA . LEU B 1 74 ? 1.84 28.047 14.203 1 95.06 74 LEU B CA 1
ATOM 2371 C C . LEU B 1 74 ? 0.384 28 14.656 1 95.06 74 LEU B C 1
ATOM 2373 O O . LEU B 1 74 ? -0.513 28.422 13.922 1 95.06 74 LEU B O 1
ATOM 2377 N N . VAL B 1 75 ? 0.169 27.547 15.852 1 97.06 75 VAL B N 1
ATOM 2378 C CA . VAL B 1 75 ? -1.182 27.484 16.406 1 97.06 75 VAL B CA 1
ATOM 2379 C C . VAL B 1 75 ? -1.741 28.906 16.516 1 97.06 75 VAL B C 1
ATOM 2381 O O . VAL B 1 75 ? -2.908 29.156 16.203 1 97.06 75 VAL B O 1
ATOM 2384 N N . GLU B 1 76 ? -0.94 29.844 16.953 1 96.94 76 GLU B N 1
ATOM 2385 C CA . GLU B 1 76 ? -1.354 31.234 17.047 1 96.94 76 GLU B CA 1
ATOM 2386 C C . GLU B 1 76 ? -1.773 31.781 15.68 1 96.94 76 GLU B C 1
ATOM 2388 O O . GLU B 1 76 ? -2.803 32.469 15.562 1 96.94 76 GLU B O 1
ATOM 2393 N N . LEU B 1 77 ? -0.934 31.5 14.711 1 95.69 77 LEU B N 1
ATOM 2394 C CA . LEU B 1 77 ? -1.242 31.938 13.352 1 95.69 77 LEU B CA 1
ATOM 2395 C C . LEU B 1 77 ? -2.545 31.312 12.867 1 95.69 77 LEU B C 1
ATOM 2397 O O . LEU B 1 77 ? -3.338 31.969 12.188 1 95.69 77 LEU B O 1
ATOM 2401 N N . ALA B 1 78 ? -2.75 30.062 13.203 1 97.31 78 ALA B N 1
ATOM 2402 C CA . ALA B 1 78 ? -3.988 29.391 12.828 1 97.31 78 ALA B CA 1
ATOM 2403 C C . ALA B 1 78 ? -5.195 30.047 13.492 1 97.31 78 ALA B C 1
ATOM 2405 O O . ALA B 1 78 ? -6.219 30.266 12.844 1 97.31 78 ALA B O 1
ATOM 2406 N N . GLN B 1 79 ? -5.098 30.344 14.758 1 97.94 79 GLN B N 1
ATOM 2407 C CA . GLN B 1 79 ? -6.18 31 15.484 1 97.94 79 GLN B CA 1
ATOM 2408 C C . GLN B 1 79 ? -6.531 32.344 14.859 1 97.94 79 GLN B C 1
ATOM 2410 O O . GLN B 1 79 ? -7.711 32.688 14.727 1 97.94 79 GLN B O 1
ATOM 2415 N N . GLN B 1 80 ? -5.516 33.031 14.492 1 97.12 80 GLN B N 1
ATOM 2416 C CA . GLN B 1 80 ? -5.73 34.344 13.836 1 97.12 80 GLN B CA 1
ATOM 2417 C C . GLN B 1 80 ? -6.461 34.156 12.5 1 97.12 80 GLN B C 1
ATOM 2419 O O . GLN B 1 80 ? -7.41 34.875 12.211 1 97.12 80 GLN B O 1
ATOM 2424 N N . ARG B 1 81 ? -6.07 33.188 11.758 1 95.88 81 ARG B N 1
ATOM 2425 C CA . ARG B 1 81 ? -6.672 32.906 10.453 1 95.88 81 ARG B CA 1
ATOM 2426 C C . ARG B 1 81 ? -8.133 32.5 10.602 1 95.88 81 ARG B C 1
ATOM 2428 O O . ARG B 1 81 ? -8.984 32.938 9.828 1 95.88 81 ARG B O 1
ATOM 2435 N N . LEU B 1 82 ? -8.383 31.656 11.531 1 96.94 82 LEU B N 1
ATOM 2436 C CA . LEU B 1 82 ? -9.688 31.016 11.656 1 96.94 82 LEU B CA 1
ATOM 2437 C C . LEU B 1 82 ? -10.688 31.938 12.344 1 96.94 82 LEU B C 1
ATOM 2439 O O . LEU B 1 82 ? -11.898 31.75 12.211 1 96.94 82 LEU B O 1
ATOM 2443 N N . GLY B 1 83 ? -10.242 32.938 13.109 1 93.44 83 GLY B N 1
ATOM 2444 C CA . GLY B 1 83 ? -11.086 33.938 13.719 1 93.44 83 GLY B CA 1
ATOM 2445 C C . GLY B 1 83 ? -12.25 33.344 14.5 1 93.44 83 GLY B C 1
ATOM 2446 O O . GLY B 1 83 ? -13.375 33.875 14.43 1 93.44 83 GLY B O 1
ATOM 2447 N N . GLY B 1 84 ? -12.148 32.156 15.086 1 94.5 84 GLY B N 1
ATOM 2448 C CA . GLY B 1 84 ? -13.188 31.547 15.906 1 94.5 84 GLY B CA 1
ATOM 2449 C C . GLY B 1 84 ? -14.016 30.531 15.156 1 94.5 84 GLY B C 1
ATOM 2450 O O . GLY B 1 84 ? -14.852 29.844 15.742 1 94.5 84 GLY B O 1
ATOM 2451 N N . SER B 1 85 ? -13.789 30.391 13.867 1 97.31 85 SER B N 1
ATOM 2452 C CA . SER B 1 85 ? -14.57 29.469 13.055 1 97.31 85 SER B CA 1
ATOM 2453 C C . SER B 1 85 ? -14.195 28.016 13.352 1 97.31 85 SER B C 1
ATOM 2455 O O . SER B 1 85 ? -14.922 27.094 12.984 1 97.31 85 SER B O 1
ATOM 2457 N N . ALA B 1 86 ? -13.086 27.828 13.977 1 98 86 ALA B N 1
ATOM 2458 C CA . ALA B 1 86 ? -12.617 26.516 14.422 1 98 86 ALA B CA 1
ATOM 2459 C C . ALA B 1 86 ? -11.672 26.656 15.617 1 98 86 ALA B C 1
ATOM 2461 O O . ALA B 1 86 ? -11.211 27.75 15.93 1 98 86 ALA B O 1
ATOM 2462 N N . ARG B 1 87 ? -11.469 25.562 16.234 1 97.62 87 ARG B N 1
ATOM 2463 C CA . ARG B 1 87 ? -10.531 25.516 17.344 1 97.62 87 ARG B CA 1
ATOM 2464 C C . ARG B 1 87 ? -9.156 25.031 16.891 1 97.62 87 ARG B C 1
ATOM 2466 O O . ARG B 1 87 ? -9.055 24.141 16.031 1 97.62 87 ARG B O 1
ATOM 2473 N N . ALA B 1 88 ? -8.141 25.625 17.406 1 98.19 88 ALA B N 1
ATOM 2474 C CA . ALA B 1 88 ? -6.762 25.188 17.234 1 98.19 88 ALA B CA 1
ATOM 2475 C C . ALA B 1 88 ? -6.031 25.125 18.562 1 98.19 88 ALA B C 1
ATOM 2477 O O . ALA B 1 88 ? -6.125 26.062 19.375 1 98.19 88 ALA B O 1
ATOM 2478 N N . GLU B 1 89 ? -5.316 24.062 18.844 1 98.12 89 GLU B N 1
ATOM 2479 C CA . GLU B 1 89 ? -4.645 23.891 20.125 1 98.12 89 GLU B CA 1
ATOM 2480 C C . GLU B 1 89 ? -3.262 23.281 19.953 1 98.12 89 GLU B C 1
ATOM 2482 O O . GLU B 1 89 ? -3.021 22.547 18.984 1 98.12 89 GLU B O 1
ATOM 2487 N N . VAL B 1 90 ? -2.381 23.609 20.891 1 97.5 90 VAL B N 1
ATOM 2488 C CA . VAL B 1 90 ? -1.051 23.016 20.906 1 97.5 90 VAL B CA 1
ATOM 2489 C C . VAL B 1 90 ? -1.125 21.609 21.484 1 97.5 90 VAL B C 1
ATOM 2491 O O . VAL B 1 90 ? -1.704 21.391 22.547 1 97.5 90 VAL B O 1
ATOM 2494 N N . ALA B 1 91 ? -0.621 20.656 20.781 1 97.31 91 ALA B N 1
ATOM 2495 C CA . ALA B 1 91 ? -0.567 19.281 21.25 1 97.31 91 ALA B CA 1
ATOM 2496 C C . ALA B 1 91 ? 0.625 18.547 20.656 1 97.31 91 ALA B C 1
ATOM 2498 O O . ALA B 1 91 ? 1.022 18.812 19.516 1 97.31 91 ALA B O 1
ATOM 2499 N N . ASP B 1 92 ? 1.172 17.672 21.422 1 96.38 92 ASP B N 1
ATOM 2500 C CA . ASP B 1 92 ? 2.199 16.734 20.984 1 96.38 92 ASP B CA 1
ATOM 2501 C C . ASP B 1 92 ? 1.59 15.383 20.641 1 96.38 92 ASP B C 1
ATOM 2503 O O . ASP B 1 92 ? 1.047 14.695 21.516 1 96.38 92 ASP B O 1
ATOM 2507 N N . LEU B 1 93 ? 1.699 15 19.422 1 97.25 93 LEU B N 1
ATOM 2508 C CA . LEU B 1 93 ? 1.035 13.797 18.938 1 97.25 93 LEU B CA 1
ATOM 2509 C C . LEU B 1 93 ? 1.684 12.539 19.516 1 97.25 93 LEU B C 1
ATOM 2511 O O . LEU B 1 93 ? 1.162 11.438 19.344 1 97.25 93 LEU B O 1
ATOM 2515 N N . GLU B 1 94 ? 2.793 12.688 20.172 1 96.25 94 GLU B N 1
ATOM 2516 C CA . GLU B 1 94 ? 3.457 11.57 20.828 1 96.25 94 GLU B CA 1
ATOM 2517 C C . GLU B 1 94 ? 3.01 11.43 22.281 1 96.25 94 GLU B C 1
ATOM 2519 O O . GLU B 1 94 ? 3.555 10.617 23.031 1 96.25 94 GLU B O 1
ATOM 2524 N N . ARG B 1 95 ? 2.107 12.281 22.641 1 96.06 95 ARG B N 1
ATOM 2525 C CA . ARG B 1 95 ? 1.48 12.242 23.969 1 96.06 95 ARG B CA 1
ATOM 2526 C C . ARG B 1 95 ? -0.022 12.008 23.844 1 96.06 95 ARG B C 1
ATOM 2528 O O . ARG B 1 95 ? -0.597 12.156 22.766 1 96.06 95 ARG B O 1
ATOM 2535 N N . PRO B 1 96 ? -0.635 11.633 24.969 1 96.56 96 PRO B N 1
ATOM 2536 C CA . PRO B 1 96 ? -2.09 11.461 24.922 1 96.56 96 PRO B CA 1
ATOM 2537 C C . PRO B 1 96 ? -2.82 12.734 24.5 1 96.56 96 PRO B C 1
ATOM 2539 O O . PRO B 1 96 ? -2.43 13.836 24.891 1 96.56 96 PRO B O 1
ATOM 2542 N N . LEU B 1 97 ? -3.766 12.523 23.641 1 96.94 97 LEU B N 1
ATOM 2543 C CA . LEU B 1 97 ? -4.574 13.641 23.172 1 96.94 97 LEU B CA 1
ATOM 2544 C C . LEU B 1 97 ? -5.75 13.891 24.109 1 96.94 97 LEU B C 1
ATOM 2546 O O . LEU B 1 97 ? -6.91 13.773 23.703 1 96.94 97 LEU B O 1
ATOM 2550 N N . ASP B 1 98 ? -5.547 14.461 25.188 1 95.19 98 ASP B N 1
ATOM 2551 C CA . ASP B 1 98 ? -6.512 14.625 26.266 1 95.19 98 ASP B CA 1
ATOM 2552 C C . ASP B 1 98 ? -7.617 15.602 25.875 1 95.19 98 ASP B C 1
ATOM 2554 O O . ASP B 1 98 ? -8.734 15.523 26.391 1 95.19 98 ASP B O 1
ATOM 2558 N N . VAL B 1 99 ? -7.379 16.438 24.984 1 95.44 99 VAL B N 1
ATOM 2559 C CA . VAL B 1 99 ? -8.32 17.484 24.609 1 95.44 99 VAL B CA 1
ATOM 2560 C C . VAL B 1 99 ? -9.398 16.906 23.688 1 95.44 99 VAL B C 1
ATOM 2562 O O . VAL B 1 99 ? -10.406 17.562 23.422 1 95.44 99 VAL B O 1
ATOM 2565 N N . VAL B 1 100 ? -9.227 15.742 23.219 1 97.75 100 VAL B N 1
ATOM 2566 C CA . VAL B 1 100 ? -10.172 15.117 22.297 1 97.75 100 VAL B CA 1
ATOM 2567 C C . VAL B 1 100 ? -10.977 14.047 23.031 1 97.75 100 VAL B C 1
ATOM 2569 O O . VAL B 1 100 ? -10.406 13.109 23.594 1 97.75 100 VAL B O 1
ATOM 2572 N N . PRO B 1 101 ? -12.281 14.109 23.078 1 97 101 PRO B N 1
ATOM 2573 C CA . PRO B 1 101 ? -13.094 13.109 23.766 1 97 101 PRO B CA 1
ATOM 2574 C C . PRO B 1 101 ? -13.078 11.75 23.047 1 97 101 PRO B C 1
ATOM 2576 O O . PRO B 1 101 ? -12.883 11.695 21.828 1 97 101 PRO B O 1
ATOM 2579 N N . THR B 1 102 ? -13.273 10.719 23.875 1 97.75 102 THR B N 1
ATOM 2580 C CA . THR B 1 102 ? -13.445 9.383 23.312 1 97.75 102 THR B CA 1
ATOM 2581 C C . THR B 1 102 ? -14.664 9.328 22.391 1 97.75 102 THR B C 1
ATOM 2583 O O . THR B 1 102 ? -15.734 9.805 22.75 1 97.75 102 THR B O 1
ATOM 2586 N N . GLY B 1 103 ? -14.445 8.859 21.234 1 97.25 103 GLY B N 1
ATOM 2587 C CA . GLY B 1 103 ? -15.547 8.719 20.281 1 97.25 103 GLY B CA 1
ATOM 2588 C C . GLY B 1 103 ? -16.125 10.047 19.844 1 97.25 103 GLY B C 1
ATOM 2589 O O . GLY B 1 103 ? -17.344 10.148 19.609 1 97.25 103 GLY B O 1
ATOM 2590 N N . GLY B 1 104 ? -15.344 11.031 19.797 1 97.44 104 GLY B N 1
ATOM 2591 C CA . GLY B 1 104 ? -15.859 12.367 19.547 1 97.44 104 GLY B CA 1
ATOM 2592 C C . GLY B 1 104 ? -15.523 12.875 18.156 1 97.44 104 GLY B C 1
ATOM 2593 O O . GLY B 1 104 ? -15.836 14.023 17.812 1 97.44 104 GLY B O 1
ATOM 2594 N N . ILE B 1 105 ? -14.875 12.055 17.312 1 98.75 105 ILE B N 1
ATOM 2595 C CA . ILE B 1 105 ? -14.367 12.516 16.031 1 98.75 105 ILE B CA 1
ATOM 2596 C C . ILE B 1 105 ? -14.883 11.609 14.914 1 98.75 105 ILE B C 1
ATOM 2598 O O . ILE B 1 105 ? -14.852 10.383 15.039 1 98.75 105 ILE B O 1
ATOM 2602 N N . ASP B 1 106 ? -15.383 12.203 13.828 1 98.75 106 ASP B N 1
ATOM 2603 C CA . ASP B 1 106 ? -15.875 11.453 12.672 1 98.75 106 ASP B CA 1
ATOM 2604 C C . ASP B 1 106 ? -14.758 11.211 11.664 1 98.75 106 ASP B C 1
ATOM 2606 O O . ASP B 1 106 ? -14.703 10.148 11.039 1 98.75 106 ASP B O 1
ATOM 2610 N N . VAL B 1 107 ? -13.93 12.203 11.5 1 98.88 107 VAL B N 1
ATOM 2611 C CA . VAL B 1 107 ? -12.875 12.156 10.492 1 98.88 107 VAL B CA 1
ATOM 2612 C C . VAL B 1 107 ? -11.586 12.727 11.078 1 98.88 107 VAL B C 1
ATOM 2614 O O . VAL B 1 107 ? -11.586 13.789 11.695 1 98.88 107 VAL B O 1
ATOM 2617 N N . VAL B 1 108 ? -10.531 11.992 10.945 1 98.94 108 VAL B N 1
ATOM 2618 C CA . VAL B 1 108 ? -9.195 12.508 11.234 1 98.94 108 VAL B CA 1
ATOM 2619 C C . VAL B 1 108 ? -8.438 12.75 9.93 1 98.94 108 VAL B C 1
ATOM 2621 O O . VAL B 1 108 ? -8.422 11.891 9.047 1 98.94 108 VAL B O 1
ATOM 2624 N N . VAL B 1 109 ? -7.867 13.93 9.797 1 98.88 109 VAL B N 1
ATOM 2625 C CA . VAL B 1 109 ? -6.996 14.203 8.656 1 98.88 109 VAL B CA 1
ATOM 2626 C C . VAL B 1 109 ? -5.59 14.531 9.148 1 98.88 109 VAL B C 1
ATOM 2628 O O . VAL B 1 109 ? -5.422 15.219 10.156 1 98.88 109 VAL B O 1
ATOM 2631 N N . ALA B 1 110 ? -4.598 13.977 8.523 1 98.75 110 ALA B N 1
ATOM 2632 C CA . ALA B 1 110 ? -3.182 14.234 8.781 1 98.75 110 ALA B CA 1
ATOM 2633 C C . ALA B 1 110 ? -2.406 14.414 7.48 1 98.75 110 ALA B C 1
ATOM 2635 O O . ALA B 1 110 ? -1.938 13.438 6.891 1 98.75 110 ALA B O 1
ATOM 2636 N N . SER B 1 111 ? -2.238 15.602 7.094 1 97.94 111 SER B N 1
ATOM 2637 C CA . SER B 1 111 ? -1.585 15.961 5.836 1 97.94 111 SER B CA 1
ATOM 2638 C C . SER B 1 111 ? -0.086 16.156 6.031 1 97.94 111 SER B C 1
ATOM 2640 O O . SER B 1 111 ? 0.346 17.219 6.492 1 97.94 111 SER B O 1
ATOM 2642 N N . LEU B 1 112 ? 0.722 15.148 5.637 1 97 112 LEU B N 1
ATOM 2643 C CA . LEU B 1 112 ? 2.178 15.227 5.691 1 97 112 LEU B CA 1
ATOM 2644 C C . LEU B 1 112 ? 2.656 15.484 7.117 1 97 112 LEU B C 1
ATOM 2646 O O . LEU B 1 112 ? 3.504 16.359 7.344 1 97 112 LEU B O 1
ATOM 2650 N N . VAL B 1 113 ? 2.166 14.68 8.062 1 97.12 113 VAL B N 1
ATOM 2651 C CA . VAL B 1 113 ? 2.463 14.867 9.484 1 97.12 113 VAL B CA 1
ATOM 2652 C C . VAL B 1 113 ? 3.023 13.57 10.07 1 97.12 113 VAL B C 1
ATOM 2654 O O . VAL B 1 113 ? 4.027 13.594 10.781 1 97.12 113 VAL B O 1
ATOM 2657 N N . LEU B 1 114 ? 2.457 12.438 9.695 1 98.12 114 LEU B N 1
ATOM 2658 C CA . LEU B 1 114 ? 2.709 11.172 10.383 1 98.12 114 LEU B CA 1
ATOM 2659 C C . LEU B 1 114 ? 4.152 10.727 10.188 1 98.12 114 LEU B C 1
ATOM 2661 O O . LEU B 1 114 ? 4.703 10 11.016 1 98.12 114 LEU B O 1
ATOM 2665 N N . HIS B 1 115 ? 4.797 11.164 9.078 1 97.31 115 HIS B N 1
ATOM 2666 C CA . HIS B 1 115 ? 6.168 10.727 8.828 1 97.31 115 HIS B CA 1
ATOM 2667 C C . HIS B 1 115 ? 7.152 11.445 9.742 1 97.31 115 HIS B C 1
ATOM 2669 O O . HIS B 1 115 ? 8.352 11.148 9.727 1 97.31 115 HIS B O 1
ATOM 2675 N N . TYR B 1 116 ? 6.691 12.305 10.641 1 96.62 116 TYR B N 1
ATOM 2676 C CA . TYR B 1 116 ? 7.547 12.914 11.656 1 96.62 116 TYR B CA 1
ATOM 2677 C C . TYR B 1 116 ? 7.477 12.133 12.969 1 96.62 116 TYR B C 1
ATOM 2679 O O . TYR B 1 116 ? 8.18 12.453 13.922 1 96.62 116 TYR B O 1
ATOM 2687 N N . ILE B 1 117 ? 6.676 11.195 13.047 1 97.31 117 ILE B N 1
ATOM 2688 C CA . ILE B 1 117 ? 6.504 10.352 14.227 1 97.31 117 ILE B CA 1
ATOM 2689 C C . ILE B 1 117 ? 7.184 9 14 1 97.31 117 ILE B C 1
ATOM 2691 O O . ILE B 1 117 ? 6.902 8.312 13.016 1 97.31 117 ILE B O 1
ATOM 2695 N N . GLU B 1 118 ? 8.023 8.594 14.867 1 97 118 GLU B N 1
ATOM 2696 C CA . GLU B 1 118 ? 8.781 7.359 14.703 1 97 118 GLU B CA 1
ATOM 2697 C C . GLU B 1 118 ? 7.895 6.137 14.93 1 97 118 GLU B C 1
ATOM 2699 O O . GLU B 1 118 ? 7.809 5.258 14.07 1 97 118 GLU B O 1
ATOM 2704 N N . ASN B 1 119 ? 7.363 6.121 16.125 1 97.31 119 ASN B N 1
ATOM 2705 C CA . ASN B 1 119 ? 6.492 5.016 16.5 1 97.31 119 ASN B CA 1
ATOM 2706 C C . ASN B 1 119 ? 5.02 5.391 16.375 1 97.31 119 ASN B C 1
ATOM 2708 O O . ASN B 1 119 ? 4.52 6.215 17.156 1 97.31 119 ASN B O 1
ATOM 2712 N N . TRP B 1 120 ? 4.281 4.762 15.469 1 98.38 120 TRP B N 1
ATOM 2713 C CA . TRP B 1 120 ? 2.898 5.125 15.172 1 98.38 120 TRP B CA 1
ATOM 2714 C C . TRP B 1 120 ? 1.943 4.516 16.188 1 98.38 120 TRP B C 1
ATOM 2716 O O . TRP B 1 120 ? 0.798 4.953 16.328 1 98.38 120 TRP B O 1
ATOM 2726 N N . ALA B 1 121 ? 2.338 3.516 16.906 1 98.06 121 ALA B N 1
ATOM 2727 C CA . ALA B 1 121 ? 1.423 2.67 17.672 1 98.06 121 ALA B CA 1
ATOM 2728 C C . ALA B 1 121 ? 0.667 3.486 18.719 1 98.06 121 ALA B C 1
ATOM 2730 O O . ALA B 1 121 ? -0.565 3.451 18.766 1 98.06 121 ALA B O 1
ATOM 2731 N N . PRO B 1 122 ? 1.37 4.32 19.562 1 98.12 122 PRO B N 1
ATOM 2732 C CA . PRO B 1 122 ? 0.619 5.09 20.562 1 98.12 12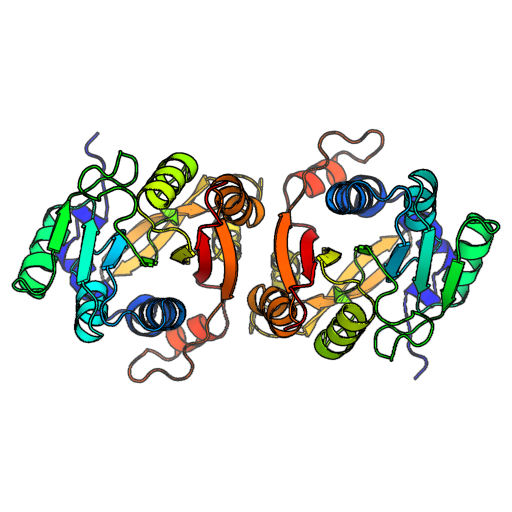2 PRO B CA 1
ATOM 2733 C C . PRO B 1 122 ? -0.353 6.082 19.922 1 98.12 122 PRO B C 1
ATOM 2735 O O . PRO B 1 122 ? -1.476 6.246 20.406 1 98.12 122 PRO B O 1
ATOM 2738 N N . LEU B 1 123 ? 0.091 6.734 18.906 1 98.5 123 LEU B N 1
ATOM 2739 C CA . LEU B 1 123 ? -0.773 7.715 18.25 1 98.5 123 LEU B CA 1
ATOM 2740 C C . LEU B 1 123 ? -1.998 7.039 17.641 1 98.5 123 LEU B C 1
ATOM 2742 O O . LEU B 1 123 ? -3.121 7.527 17.797 1 98.5 123 LEU B O 1
ATOM 2746 N N . LEU B 1 124 ? -1.81 5.965 16.922 1 98.56 124 LEU B N 1
ATOM 2747 C CA . LEU B 1 124 ? -2.928 5.281 16.281 1 98.56 124 LEU B CA 1
ATOM 2748 C C . LEU B 1 124 ? -3.914 4.758 17.312 1 98.56 124 LEU B C 1
ATOM 2750 O O . LEU B 1 124 ? -5.125 4.738 17.078 1 98.56 124 LEU B O 1
ATOM 2754 N N . ALA B 1 125 ? -3.398 4.344 18.453 1 97.81 125 ALA B N 1
ATOM 2755 C CA . ALA B 1 125 ? -4.281 3.955 19.547 1 97.81 125 ALA B CA 1
ATOM 2756 C C . ALA B 1 125 ? -5.133 5.133 20.016 1 97.81 125 ALA B C 1
ATOM 2758 O O . ALA B 1 125 ? -6.332 4.988 20.25 1 97.81 125 ALA B O 1
ATOM 2759 N N . GLU B 1 126 ? -4.492 6.285 20.141 1 98 126 GLU B N 1
ATOM 2760 C CA . GLU B 1 126 ? -5.215 7.496 20.516 1 98 126 GLU B CA 1
ATOM 2761 C C . GLU B 1 126 ? -6.277 7.848 19.484 1 98 126 GLU B C 1
ATOM 2763 O O . GLU B 1 126 ? -7.395 8.234 19.844 1 98 126 GLU B O 1
ATOM 2768 N N . LEU B 1 127 ? -5.914 7.691 18.25 1 98.56 127 LEU B N 1
ATOM 2769 C CA . LEU B 1 127 ? -6.859 8.039 17.188 1 98.56 127 LEU B CA 1
ATOM 2770 C C . LEU B 1 127 ? -8.047 7.082 17.188 1 98.56 127 LEU B C 1
ATOM 2772 O O . LEU B 1 127 ? -9.18 7.496 16.953 1 98.56 127 LEU B O 1
ATOM 2776 N N . ARG B 1 128 ? -7.785 5.844 17.469 1 98 128 ARG B N 1
ATOM 2777 C CA . ARG B 1 128 ? -8.875 4.879 17.609 1 98 128 ARG B CA 1
ATOM 2778 C C . ARG B 1 128 ? -9.805 5.27 18.75 1 98 128 ARG B C 1
ATOM 2780 O O . ARG B 1 128 ? -11.031 5.184 18.609 1 98 128 ARG B O 1
ATOM 2787 N N . ARG B 1 129 ? -9.242 5.688 19.828 1 97.5 129 ARG B N 1
ATOM 2788 C CA . ARG B 1 129 ? -10.039 6.141 20.953 1 97.5 129 ARG B CA 1
ATOM 2789 C C . ARG B 1 129 ? -10.883 7.355 20.594 1 97.5 129 ARG B C 1
ATOM 2791 O O . ARG B 1 129 ? -12.047 7.449 20.969 1 97.5 129 ARG B O 1
ATOM 2798 N N . CYS B 1 130 ? -10.32 8.25 19.859 1 98.19 130 CYS B N 1
ATOM 2799 C CA . CYS B 1 130 ? -10.953 9.523 19.516 1 98.19 130 CYS B CA 1
ATOM 2800 C C . CYS B 1 130 ? -12.062 9.328 18.5 1 98.19 130 CYS B C 1
ATOM 2802 O O . CYS B 1 130 ? -13.055 10.07 18.5 1 98.19 130 CYS B O 1
ATOM 2804 N N . LEU B 1 131 ? -11.922 8.352 17.594 1 98.44 131 LEU B N 1
ATOM 2805 C CA . LEU B 1 131 ? -12.836 8.164 16.453 1 98.44 131 LEU B CA 1
ATOM 2806 C C . LEU B 1 131 ? -14.102 7.445 16.891 1 98.44 131 LEU B C 1
ATOM 2808 O O . LEU B 1 131 ? -14.055 6.547 17.734 1 98.44 131 LEU B O 1
ATOM 2812 N N . VAL B 1 132 ? -15.227 7.797 16.297 1 97.56 132 VAL B N 1
ATOM 2813 C CA . VAL B 1 132 ? -16.453 7.004 16.406 1 97.56 132 VAL B CA 1
ATOM 2814 C C . VAL B 1 132 ? -16.266 5.68 15.664 1 97.56 132 VAL B C 1
ATOM 2816 O O . VAL B 1 132 ? -15.422 5.566 14.773 1 97.56 132 VAL B O 1
ATOM 2819 N N . PRO B 1 133 ? -17.078 4.664 16.062 1 95.12 133 PRO B N 1
ATOM 2820 C CA . PRO B 1 133 ? -17.047 3.463 15.227 1 95.12 133 PRO B CA 1
ATOM 2821 C C . PRO B 1 133 ? -17.328 3.764 13.758 1 95.12 133 PRO B C 1
ATOM 2823 O O . PRO B 1 133 ? -18.297 4.461 13.438 1 95.12 133 PRO B O 1
ATOM 2826 N N . GLY B 1 134 ? -16.453 3.367 12.961 1 95.75 134 GLY B N 1
ATOM 2827 C CA . GLY B 1 134 ? -16.625 3.607 11.539 1 95.75 134 GLY B CA 1
ATOM 2828 C C . GLY B 1 134 ? -16.031 4.922 11.07 1 95.75 134 GLY B C 1
ATOM 2829 O O . GLY B 1 134 ? -16.078 5.246 9.883 1 95.75 134 GLY B O 1
ATOM 2830 N N . GLY B 1 135 ? -15.477 5.66 12.039 1 98.12 135 GLY B N 1
ATOM 2831 C CA . GLY B 1 135 ? -14.797 6.887 11.664 1 98.12 135 GLY B CA 1
ATOM 2832 C C . GLY B 1 135 ? -13.609 6.656 10.75 1 98.12 135 GLY B C 1
ATOM 2833 O O . GLY B 1 135 ? -13.172 5.516 10.562 1 98.12 135 GLY B O 1
ATOM 2834 N N . VAL B 1 136 ? -13.102 7.762 10.148 1 98.19 136 VAL B N 1
ATOM 2835 C CA . VAL B 1 136 ? -12.102 7.566 9.102 1 98.19 136 VAL B CA 1
ATOM 2836 C C . VAL B 1 136 ? -10.844 8.359 9.445 1 98.19 136 VAL B C 1
ATOM 2838 O O . VAL B 1 136 ? -10.914 9.414 10.078 1 98.19 136 VAL B O 1
ATOM 2841 N N . LEU B 1 137 ? -9.742 7.746 9.117 1 98.81 137 LEU B N 1
ATOM 2842 C CA . LEU B 1 137 ? -8.438 8.383 9.125 1 98.81 137 LEU B CA 1
ATOM 2843 C C . LEU B 1 137 ? -7.918 8.586 7.699 1 98.81 137 LEU B C 1
ATOM 2845 O O . LEU B 1 137 ? -7.812 7.621 6.934 1 98.81 137 LEU B O 1
ATOM 2849 N N . VAL B 1 138 ? -7.684 9.852 7.305 1 98.88 138 VAL B N 1
ATOM 2850 C CA . VAL B 1 138 ? -7.102 10.195 6.012 1 98.88 138 VAL B CA 1
ATOM 2851 C C . VAL B 1 138 ? -5.742 10.859 6.219 1 98.88 138 VAL B C 1
ATOM 2853 O O . VAL B 1 138 ? -5.629 11.836 6.961 1 98.88 138 VAL B O 1
ATOM 2856 N N . PHE B 1 139 ? -4.734 10.273 5.551 1 98.88 139 PHE B N 1
ATOM 2857 C CA . PHE B 1 139 ? -3.438 10.906 5.762 1 98.88 139 PHE B CA 1
ATOM 2858 C C . PHE B 1 139 ? -2.566 10.789 4.516 1 98.88 139 PHE B C 1
ATOM 2860 O O . PHE B 1 139 ? -2.852 9.977 3.629 1 98.88 139 PHE B O 1
ATOM 2867 N N . SER B 1 140 ? -1.616 11.656 4.41 1 98.56 140 SER B N 1
ATOM 2868 C CA . SER B 1 140 ? -0.542 11.594 3.424 1 98.56 140 SER B CA 1
ATOM 2869 C C . SER B 1 140 ? 0.826 11.562 4.098 1 98.56 140 SER B C 1
ATOM 2871 O O . SER B 1 140 ? 1 12.125 5.184 1 98.56 140 SER B O 1
ATOM 2873 N N . VAL B 1 141 ? 1.758 10.875 3.514 1 98.25 141 VAL B N 1
ATOM 2874 C CA . VAL B 1 141 ? 3.15 10.812 3.945 1 98.25 141 VAL B CA 1
ATOM 2875 C C . VAL B 1 141 ? 4.07 10.852 2.729 1 98.25 141 VAL B C 1
ATOM 2877 O O . VAL B 1 141 ? 3.625 10.656 1.597 1 98.25 141 VAL B O 1
ATOM 2880 N N . HIS B 1 142 ? 5.352 11.258 3.031 1 96.62 142 HIS B N 1
ATOM 2881 C CA . HIS B 1 142 ? 6.34 11.062 1.976 1 96.62 142 HIS B CA 1
ATOM 2882 C C . HIS B 1 142 ? 6.309 9.633 1.446 1 96.62 142 HIS B C 1
ATOM 2884 O O . HIS B 1 142 ? 6.188 8.68 2.221 1 96.62 142 HIS B O 1
ATOM 2890 N N . HIS B 1 143 ? 6.41 9.531 0.161 1 97.62 143 HIS B N 1
ATOM 2891 C CA . HIS B 1 143 ? 6.289 8.227 -0.48 1 97.62 143 HIS B CA 1
ATOM 2892 C C . HIS B 1 143 ? 7.41 7.289 -0.037 1 97.62 143 HIS B C 1
ATOM 2894 O O . HIS B 1 143 ? 8.578 7.68 -0.02 1 97.62 143 HIS B O 1
ATOM 2900 N N . PRO B 1 144 ? 7.094 6.023 0.298 1 96.94 144 PRO B N 1
ATOM 2901 C CA . PRO B 1 144 ? 8.133 5.074 0.701 1 96.94 144 PRO B CA 1
ATOM 2902 C C . PRO B 1 144 ? 9.227 4.914 -0.353 1 96.94 144 PRO B C 1
ATOM 2904 O O . PRO B 1 144 ? 10.391 4.676 -0.012 1 96.94 144 PRO B O 1
ATOM 2907 N N . ILE B 1 145 ? 8.93 5.066 -1.611 1 96.31 145 ILE B N 1
ATOM 2908 C CA . ILE B 1 145 ? 9.922 4.957 -2.674 1 96.31 145 ILE B CA 1
ATOM 2909 C C . ILE B 1 145 ? 10.93 6.094 -2.551 1 96.31 145 ILE B C 1
ATOM 2911 O O . ILE B 1 145 ? 12.141 5.863 -2.6 1 96.31 145 ILE B O 1
ATOM 2915 N N . THR B 1 146 ? 10.406 7.289 -2.41 1 94.31 146 THR B N 1
ATOM 2916 C CA . THR B 1 146 ? 11.289 8.445 -2.264 1 94.31 146 THR B CA 1
ATOM 2917 C C . THR B 1 146 ? 12.109 8.328 -0.986 1 94.31 146 THR B C 1
ATOM 2919 O O . THR B 1 146 ? 13.305 8.633 -0.986 1 94.31 146 THR B O 1
ATOM 2922 N N . GLY B 1 147 ? 11.492 7.91 0.099 1 95.19 147 GLY B N 1
ATOM 2923 C CA . GLY B 1 147 ? 12.25 7.676 1.322 1 95.19 147 GLY B CA 1
ATOM 2924 C C . GLY B 1 147 ? 13.391 6.691 1.144 1 95.19 147 GLY B C 1
ATOM 2925 O O . GLY B 1 147 ? 14.484 6.902 1.671 1 95.19 147 GLY B O 1
ATOM 2926 N N . TRP B 1 148 ? 13.125 5.648 0.41 1 95.88 148 TRP B N 1
ATOM 2927 C CA . TRP B 1 148 ? 14.133 4.629 0.127 1 95.88 148 TRP B CA 1
ATOM 2928 C C . TRP B 1 148 ? 15.281 5.207 -0.687 1 95.88 148 TRP B C 1
ATOM 2930 O O . TRP B 1 148 ? 16.453 4.969 -0.379 1 95.88 148 TRP B O 1
ATOM 2940 N N . LEU B 1 149 ? 14.953 6.043 -1.663 1 93.94 149 LEU B N 1
ATOM 2941 C CA . LEU B 1 149 ? 15.953 6.621 -2.553 1 93.94 149 LEU B CA 1
ATOM 2942 C C . LEU B 1 149 ? 16.812 7.648 -1.816 1 93.94 149 LEU B C 1
ATOM 2944 O O . LEU B 1 149 ? 17.953 7.895 -2.197 1 93.94 149 LEU B O 1
ATOM 2948 N N . LEU B 1 150 ? 16.266 8.234 -0.749 1 94.44 150 LEU B N 1
ATOM 2949 C CA . LEU B 1 150 ? 17 9.219 0.05 1 94.44 150 LEU B CA 1
ATOM 2950 C C . LEU B 1 150 ? 17.906 8.531 1.066 1 94.44 150 LEU B C 1
ATOM 2952 O O . LEU B 1 150 ? 18.781 9.164 1.644 1 94.44 150 LEU B O 1
ATOM 2956 N N . SER B 1 151 ? 17.688 7.25 1.278 1 95.69 151 SER B N 1
ATOM 2957 C CA . SER B 1 151 ? 18.406 6.52 2.311 1 95.69 151 SER B CA 1
ATOM 2958 C C . SER B 1 151 ? 19.719 5.953 1.77 1 95.69 151 SER B C 1
ATOM 2960 O O . SER B 1 151 ? 20.078 6.184 0.61 1 95.69 151 SER B O 1
ATOM 2962 N N . ASP B 1 152 ? 20.516 5.219 2.635 1 95.69 152 ASP B N 1
ATOM 2963 C CA . ASP B 1 152 ? 21.719 4.52 2.197 1 95.69 152 ASP B CA 1
ATOM 2964 C C . ASP B 1 152 ? 21.375 3.191 1.529 1 95.69 152 ASP B C 1
ATOM 2966 O O . ASP B 1 152 ? 22.266 2.479 1.058 1 95.69 152 ASP B O 1
ATOM 2970 N N . ARG B 1 153 ? 20.141 2.848 1.527 1 95.12 153 ARG B N 1
ATOM 2971 C CA . ARG B 1 153 ? 19.594 1.667 0.866 1 95.12 153 ARG B CA 1
ATOM 2972 C C . ARG B 1 153 ? 20.234 0.392 1.402 1 95.12 153 ARG B C 1
ATOM 2974 O O . ARG B 1 153 ? 20.438 -0.571 0.658 1 95.12 153 ARG B O 1
ATOM 2981 N N . ALA B 1 154 ? 20.562 0.453 2.74 1 95.38 154 ALA B N 1
ATOM 2982 C CA . ALA B 1 154 ? 21.172 -0.705 3.393 1 95.38 154 ALA B CA 1
ATOM 2983 C C . ALA B 1 154 ? 20.109 -1.697 3.848 1 95.38 154 ALA B C 1
ATOM 2985 O O . ALA B 1 154 ? 20.297 -2.912 3.746 1 95.38 154 ALA B O 1
ATOM 2986 N N . ASP B 1 155 ? 19.016 -1.194 4.371 1 96.94 155 ASP B N 1
ATOM 2987 C CA . ASP B 1 155 ? 17.922 -2.023 4.883 1 96.94 155 ASP B CA 1
ATOM 2988 C C . ASP B 1 155 ? 16.578 -1.336 4.691 1 96.94 155 ASP B C 1
ATOM 2990 O O . ASP B 1 155 ? 16.234 -0.406 5.422 1 96.94 155 ASP B O 1
ATOM 2994 N N . TYR B 1 156 ? 15.812 -1.84 3.721 1 97.06 156 TYR B N 1
ATOM 2995 C CA . TYR B 1 156 ? 14.531 -1.27 3.328 1 97.06 156 TYR B CA 1
ATOM 2996 C C . TYR B 1 156 ? 13.547 -1.284 4.492 1 97.06 156 TYR B C 1
ATOM 2998 O O . TYR B 1 156 ? 12.695 -0.402 4.602 1 97.06 156 TYR B O 1
ATOM 3006 N N . HIS B 1 157 ? 13.641 -2.199 5.387 1 96.56 157 HIS B N 1
ATOM 3007 C CA . HIS B 1 157 ? 12.609 -2.457 6.383 1 96.56 157 HIS B CA 1
ATOM 3008 C C . HIS B 1 157 ? 12.797 -1.573 7.613 1 96.56 157 HIS B C 1
ATOM 3010 O O . HIS B 1 157 ? 11.922 -1.518 8.484 1 96.56 157 HIS B O 1
ATOM 3016 N N . ARG B 1 158 ? 13.867 -0.808 7.645 1 95.88 158 ARG B N 1
ATOM 3017 C CA . ARG B 1 158 ? 14.141 0.056 8.789 1 95.88 158 ARG B CA 1
ATOM 3018 C C . ARG B 1 158 ? 13.273 1.31 8.742 1 95.88 158 ARG B C 1
ATOM 3020 O O . ARG B 1 158 ? 13.086 1.905 7.684 1 95.88 158 ARG B O 1
ATOM 3027 N N . THR B 1 159 ? 12.688 1.585 9.883 1 97.25 159 THR B N 1
ATOM 3028 C CA . THR B 1 159 ? 12.211 2.947 10.094 1 97.25 159 THR B CA 1
ATOM 3029 C C . THR B 1 159 ? 13.352 3.854 10.555 1 97.25 159 THR B C 1
ATOM 3031 O O . THR B 1 159 ? 13.867 3.693 11.664 1 97.25 159 THR B O 1
ATOM 3034 N N . GLU B 1 160 ? 13.734 4.805 9.672 1 97.19 160 GLU B N 1
ATOM 3035 C CA . GLU B 1 160 ? 14.914 5.605 9.984 1 97.19 160 GLU B CA 1
ATOM 3036 C C . GLU B 1 160 ? 14.773 7.027 9.453 1 97.19 160 GLU B C 1
ATOM 3038 O O . GLU B 1 160 ? 13.969 7.281 8.547 1 97.19 160 GLU B O 1
ATOM 3043 N N . LEU B 1 161 ? 15.578 7.875 10.047 1 96.88 161 LEU B N 1
ATOM 3044 C CA . LEU B 1 161 ? 15.555 9.273 9.633 1 96.88 161 LEU B CA 1
ATOM 3045 C C . LEU B 1 161 ? 16.297 9.461 8.305 1 96.88 161 LEU B C 1
ATOM 3047 O O . LEU B 1 161 ? 17.359 8.875 8.102 1 96.88 161 LEU B O 1
ATOM 3051 N N . VAL B 1 162 ? 15.656 10.188 7.398 1 96.69 162 VAL B N 1
ATOM 3052 C CA . VAL B 1 162 ? 16.297 10.664 6.172 1 96.69 162 VAL B CA 1
ATOM 3053 C C . VAL B 1 162 ? 16.109 12.18 6.055 1 96.69 162 VAL B C 1
ATOM 3055 O O . VAL B 1 162 ? 15.273 12.766 6.734 1 96.69 162 VAL B O 1
ATOM 3058 N N . SER B 1 163 ? 16.969 12.758 5.25 1 94 163 SER B N 1
ATOM 3059 C CA . SER B 1 163 ? 16.938 14.211 5.137 1 94 163 SER B CA 1
ATOM 3060 C C . SER B 1 163 ? 16.844 14.648 3.68 1 94 163 SER B C 1
ATOM 3062 O O . SER B 1 163 ? 17.312 13.953 2.781 1 94 163 SER B O 1
ATOM 3064 N N . GLU B 1 164 ? 16.156 15.734 3.486 1 90.75 164 GLU B N 1
ATOM 3065 C CA . GLU B 1 164 ? 16.047 16.406 2.195 1 90.75 164 GLU B CA 1
ATOM 3066 C C . GLU B 1 164 ? 16.172 17.922 2.35 1 90.75 164 GLU B C 1
ATOM 3068 O O . GLU B 1 164 ? 15.711 18.5 3.336 1 90.75 164 GLU B O 1
ATOM 3073 N N . ASP B 1 165 ? 16.781 18.5 1.367 1 88.44 165 ASP B N 1
ATOM 3074 C CA . ASP B 1 165 ? 16.891 19.953 1.355 1 88.44 165 ASP B CA 1
ATOM 3075 C C . ASP B 1 165 ? 15.766 20.594 0.549 1 88.44 165 ASP B C 1
ATOM 3077 O O . ASP B 1 165 ? 15.508 20.188 -0.589 1 88.44 165 ASP B O 1
ATOM 3081 N N . TRP B 1 166 ? 15.086 21.453 1.197 1 83.69 166 TRP B N 1
ATOM 3082 C CA . TRP B 1 166 ? 14 22.172 0.551 1 83.69 166 TRP B CA 1
ATOM 3083 C C . TRP B 1 166 ? 14.328 23.656 0.443 1 83.69 166 TRP B C 1
ATOM 3085 O O . TRP B 1 166 ? 15.094 24.188 1.249 1 83.69 166 TRP B O 1
ATOM 3095 N N . ASP B 1 167 ? 13.836 24.25 -0.591 1 79.88 167 ASP B N 1
ATOM 3096 C CA . ASP B 1 167 ? 13.953 25.703 -0.768 1 79.88 167 ASP B CA 1
ATOM 3097 C C . ASP B 1 167 ? 12.656 26.406 -0.379 1 79.88 167 ASP B C 1
ATOM 3099 O O . ASP B 1 167 ? 11.664 26.328 -1.103 1 79.88 167 ASP B O 1
ATOM 3103 N N . TRP B 1 168 ? 12.68 27.062 0.7 1 78.69 168 TRP B N 1
ATOM 3104 C CA . TRP B 1 168 ? 11.547 27.844 1.183 1 78.69 168 TRP B CA 1
ATOM 3105 C C . TRP B 1 168 ? 11.688 29.312 0.811 1 78.69 168 TRP B C 1
ATOM 3107 O O . TRP B 1 168 ? 12.031 30.141 1.656 1 78.69 168 TRP B O 1
ATOM 3117 N N . GLY B 1 169 ? 11.312 29.641 -0.448 1 73.19 169 GLY B N 1
ATOM 3118 C CA . GLY B 1 169 ? 11.391 31.016 -0.881 1 73.19 169 GLY B CA 1
ATOM 3119 C C . GLY B 1 169 ? 12.781 31.609 -0.753 1 73.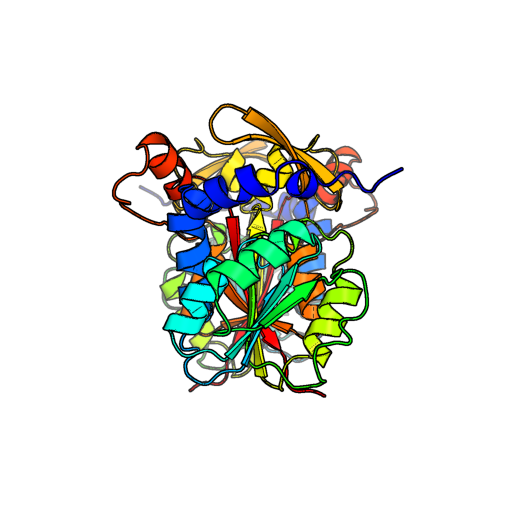19 169 GLY B C 1
ATOM 3120 O O . GLY B 1 169 ? 12.953 32.688 -0.169 1 73.19 169 GLY B O 1
ATOM 3121 N N . GLY B 1 170 ? 13.781 30.891 -1.13 1 75.69 170 GLY B N 1
ATOM 3122 C CA . GLY B 1 170 ? 15.148 31.391 -1.101 1 75.69 170 GLY B CA 1
ATOM 3123 C C . GLY B 1 170 ? 15.938 30.891 0.099 1 75.69 170 GLY B C 1
ATOM 3124 O O . GLY B 1 170 ? 17.156 31.094 0.173 1 75.69 170 GLY B O 1
ATOM 3125 N N . GLN B 1 171 ? 15.305 30.328 1.039 1 78.12 171 GLN B N 1
ATOM 3126 C CA . GLN B 1 171 ? 15.969 29.766 2.207 1 78.12 171 GLN B CA 1
ATOM 3127 C C . GLN B 1 171 ? 16.016 28.234 2.121 1 78.12 171 GLN B C 1
ATOM 3129 O O . GLN B 1 171 ? 14.984 27.578 2.076 1 78.12 171 GLN B O 1
ATOM 3134 N N . CYS B 1 172 ? 17.266 27.781 2.09 1 82.81 172 CYS B N 1
ATOM 3135 C CA . CYS B 1 172 ? 17.438 26.344 2.074 1 82.81 172 CYS B CA 1
ATOM 3136 C C . CYS B 1 172 ? 17.281 25.75 3.471 1 82.81 172 CYS B C 1
ATOM 3138 O O . CYS B 1 172 ? 17.938 26.203 4.414 1 82.81 172 CYS B O 1
ATOM 3140 N N . VAL B 1 173 ? 16.375 24.859 3.615 1 85.75 173 VAL B N 1
ATOM 3141 C CA . VAL B 1 173 ? 16.125 24.219 4.895 1 85.75 173 VAL B CA 1
ATOM 3142 C C . VAL B 1 173 ? 16.234 22.703 4.742 1 85.75 173 VAL B C 1
ATOM 3144 O O . VAL B 1 173 ? 15.805 22.141 3.732 1 85.75 173 VAL B O 1
ATOM 3147 N N . THR B 1 174 ? 16.938 22.125 5.699 1 88.94 174 THR B N 1
ATOM 3148 C CA . THR B 1 174 ? 17.031 20.672 5.723 1 88.94 174 THR B CA 1
ATOM 3149 C C . THR B 1 174 ? 15.898 20.078 6.551 1 88.94 174 THR B C 1
ATOM 3151 O O . THR B 1 174 ? 15.789 20.344 7.75 1 88.94 174 THR B O 1
ATOM 3154 N N . VAL B 1 175 ? 15.102 19.328 5.871 1 90.12 175 VAL B N 1
ATOM 3155 C CA . VAL B 1 175 ? 13.992 18.672 6.547 1 90.12 175 VAL B CA 1
ATOM 3156 C C . VAL B 1 175 ? 14.344 17.203 6.812 1 90.12 175 VAL B C 1
ATOM 3158 O O . VAL B 1 175 ? 14.953 16.547 5.969 1 90.12 175 VAL B O 1
ATOM 3161 N N . THR B 1 176 ? 14.109 16.75 8.047 1 93.94 176 THR B N 1
ATOM 3162 C CA . THR B 1 176 ? 14.352 15.367 8.445 1 93.94 176 THR B CA 1
ATOM 3163 C C . THR B 1 176 ? 13.047 14.68 8.859 1 93.94 176 THR B C 1
ATOM 3165 O O . THR B 1 176 ? 12.242 15.266 9.586 1 93.94 176 THR B O 1
ATOM 3168 N N . PHE B 1 177 ? 12.844 13.539 8.336 1 95.69 177 PHE B N 1
ATOM 3169 C CA . PHE B 1 177 ? 11.633 12.789 8.656 1 95.69 177 PHE B CA 1
ATOM 3170 C C . PHE B 1 177 ? 11.906 11.289 8.609 1 95.69 177 PHE B C 1
ATOM 3172 O O . PHE B 1 177 ? 12.953 10.859 8.109 1 95.69 177 PHE B O 1
ATOM 3179 N N . TYR B 1 178 ? 11.008 10.5 9.125 1 97.62 178 TYR B N 1
ATOM 3180 C CA . TYR B 1 178 ? 11.172 9.055 9.141 1 97.62 178 TYR B CA 1
ATOM 3181 C C . TYR B 1 178 ? 10.664 8.438 7.844 1 97.62 178 TYR B C 1
ATOM 3183 O O . TYR B 1 178 ? 9.516 8.664 7.453 1 97.62 178 TYR B O 1
ATOM 3191 N N . ARG B 1 179 ? 11.516 7.684 7.188 1 97.38 179 ARG B N 1
ATOM 3192 C CA . ARG B 1 179 ? 11.047 6.754 6.168 1 97.38 179 ARG B CA 1
ATOM 3193 C C . ARG B 1 179 ? 10.586 5.441 6.789 1 97.38 179 ARG B C 1
ATOM 3195 O O . ARG B 1 179 ? 11.062 5.051 7.855 1 97.38 179 ARG B O 1
ATOM 3202 N N . ARG B 1 180 ? 9.664 4.812 6.172 1 97.75 180 ARG B N 1
ATOM 3203 C CA . ARG B 1 180 ? 9.227 3.498 6.625 1 97.75 180 ARG B CA 1
ATOM 3204 C C . ARG B 1 180 ? 8.719 2.66 5.457 1 97.75 180 ARG B C 1
ATOM 3206 O O . ARG B 1 180 ? 8.336 3.201 4.418 1 97.75 180 ARG B O 1
ATOM 3213 N N . SER B 1 181 ? 8.758 1.334 5.598 1 97.88 181 SER B N 1
ATOM 3214 C CA . SER B 1 181 ? 8.32 0.394 4.57 1 97.88 181 SER B CA 1
ATOM 3215 C C . SER B 1 181 ? 6.805 0.36 4.461 1 97.88 181 SER B C 1
ATOM 3217 O O . SER B 1 181 ? 6.102 0.846 5.352 1 97.88 181 SER B O 1
ATOM 3219 N N . LEU B 1 182 ? 6.309 -0.18 3.352 1 98.06 182 LEU B N 1
ATOM 3220 C CA . LEU B 1 182 ? 4.871 -0.342 3.162 1 98.06 182 LEU B CA 1
ATOM 3221 C C . LEU B 1 182 ? 4.281 -1.245 4.238 1 98.06 182 LEU B C 1
ATOM 3223 O O . LEU B 1 182 ? 3.213 -0.953 4.781 1 98.06 182 LEU B O 1
ATOM 3227 N N . SER B 1 183 ? 4.961 -2.322 4.551 1 96.94 183 SER B N 1
ATOM 3228 C CA . SER B 1 183 ? 4.453 -3.238 5.566 1 96.94 183 SER B CA 1
ATOM 3229 C C . SER B 1 183 ? 4.379 -2.562 6.93 1 96.94 183 SER B C 1
ATOM 3231 O O . SER B 1 183 ? 3.49 -2.865 7.73 1 96.94 183 SER B O 1
ATOM 3233 N N . SER B 1 184 ? 5.344 -1.598 7.199 1 97.75 184 SER B N 1
ATOM 3234 C CA . SER B 1 184 ? 5.277 -0.827 8.438 1 97.75 184 SER B CA 1
ATOM 3235 C C . SER B 1 184 ? 4.039 0.062 8.469 1 97.75 184 SER B C 1
ATOM 3237 O O . SER B 1 184 ? 3.336 0.118 9.484 1 97.75 184 SER B O 1
ATOM 3239 N N . ILE B 1 185 ? 3.773 0.733 7.383 1 98.31 185 ILE B N 1
ATOM 3240 C CA . ILE B 1 185 ? 2.621 1.622 7.293 1 98.31 185 ILE B CA 1
ATOM 3241 C C . ILE B 1 185 ? 1.334 0.817 7.457 1 98.31 185 ILE B C 1
ATOM 3243 O O . ILE B 1 185 ? 0.547 1.07 8.367 1 98.31 185 ILE B O 1
ATOM 3247 N N . PHE B 1 186 ? 1.166 -0.169 6.668 1 97.75 186 PHE B N 1
ATOM 3248 C CA . PHE B 1 186 ? -0.1 -0.891 6.609 1 97.75 186 PHE B CA 1
ATOM 3249 C C . PHE B 1 186 ? -0.233 -1.848 7.789 1 97.75 186 PHE B C 1
ATOM 3251 O O . PHE B 1 186 ? -1.336 -2.074 8.289 1 97.75 186 PHE B O 1
ATOM 3258 N N . GLY B 1 187 ? 0.862 -2.398 8.219 1 97.19 187 GLY B N 1
ATOM 3259 C CA . GLY B 1 187 ? 0.835 -3.234 9.406 1 97.19 187 GLY B CA 1
ATOM 3260 C C . GLY B 1 187 ? 0.457 -2.475 10.664 1 97.19 187 GLY B C 1
ATOM 3261 O O . GLY B 1 187 ? -0.275 -2.988 11.516 1 97.19 187 GLY B O 1
ATOM 3262 N N . SER B 1 188 ? 0.987 -1.239 10.797 1 98 188 SER B N 1
ATOM 3263 C CA . SER B 1 188 ? 0.635 -0.399 11.938 1 98 188 SER B CA 1
ATOM 3264 C C . SER B 1 188 ? -0.856 -0.081 11.953 1 98 188 SER B C 1
ATOM 3266 O O . SER B 1 188 ? -1.493 -0.108 13.008 1 98 188 SER B O 1
ATOM 3268 N N . LEU B 1 189 ? -1.412 0.247 10.797 1 98 189 LEU B N 1
ATOM 3269 C CA . LEU B 1 189 ? -2.84 0.53 10.695 1 98 189 LEU B CA 1
ATOM 3270 C C . LEU B 1 189 ? -3.666 -0.688 11.094 1 98 189 LEU B C 1
ATOM 3272 O O . LEU B 1 189 ? -4.602 -0.576 11.891 1 98 189 LEU B O 1
ATOM 3276 N N . ARG B 1 190 ? -3.309 -1.84 10.578 1 96.06 190 ARG B N 1
ATOM 3277 C CA . ARG B 1 190 ? -4.035 -3.072 10.867 1 96.06 190 ARG B CA 1
ATOM 3278 C C . ARG B 1 190 ? -3.984 -3.398 12.352 1 96.06 190 ARG B C 1
ATOM 3280 O O . ARG B 1 190 ? -5.016 -3.701 12.961 1 96.06 190 ARG B O 1
ATOM 3287 N N . LYS B 1 191 ? -2.799 -3.312 12.922 1 96.75 191 LYS B N 1
ATOM 3288 C CA . LYS B 1 191 ? -2.615 -3.623 14.336 1 96.75 191 LYS B CA 1
ATOM 3289 C C . LYS B 1 191 ? -3.441 -2.689 15.219 1 96.75 191 LYS B C 1
ATOM 3291 O O . LYS B 1 191 ? -3.924 -3.094 16.281 1 96.75 191 LYS B O 1
ATOM 3296 N N . ALA B 1 192 ? -3.611 -1.486 14.758 1 97.5 192 ALA B N 1
ATOM 3297 C CA . ALA B 1 192 ? -4.363 -0.496 15.516 1 97.5 192 ALA B CA 1
ATOM 3298 C C . ALA B 1 192 ? -5.863 -0.649 15.289 1 97.5 192 ALA B C 1
ATOM 3300 O O . ALA B 1 192 ? -6.668 0.06 15.898 1 97.5 192 ALA B O 1
ATOM 3301 N N . GLY B 1 193 ? -6.262 -1.527 14.352 1 96.25 193 GLY B N 1
ATOM 3302 C CA . GLY B 1 193 ? -7.672 -1.801 14.148 1 96.25 193 GLY B CA 1
ATOM 3303 C C . GLY B 1 193 ? -8.281 -0.996 13.016 1 96.25 193 GLY B C 1
ATOM 3304 O O . GLY B 1 193 ? -9.492 -0.802 12.961 1 96.25 193 GLY B O 1
ATOM 3305 N N . PHE B 1 194 ? -7.445 -0.528 12.117 1 97.31 194 PHE B N 1
ATOM 3306 C CA . PHE B 1 194 ? -7.938 0.192 10.945 1 97.31 194 PHE B CA 1
ATOM 3307 C C . PHE B 1 194 ? -8.016 -0.731 9.734 1 97.31 194 PHE B C 1
ATOM 3309 O O . PHE B 1 194 ? -7.164 -1.604 9.555 1 97.31 194 PHE B O 1
ATOM 3316 N N . GLU B 1 195 ? -9.016 -0.519 8.938 1 94.69 195 GLU B N 1
ATOM 3317 C CA . GLU B 1 195 ? -9.148 -1.171 7.637 1 94.69 195 GLU B CA 1
ATOM 3318 C C . GLU B 1 195 ? -8.805 -0.214 6.5 1 94.69 195 GLU B C 1
ATOM 3320 O O . GLU B 1 195 ? -9.305 0.911 6.453 1 94.69 195 GLU B O 1
ATOM 3325 N N . ILE B 1 196 ? -8.031 -0.697 5.609 1 95.44 196 ILE B N 1
ATOM 3326 C CA . ILE B 1 196 ? -7.602 0.154 4.504 1 95.44 196 ILE B CA 1
ATOM 3327 C C . ILE B 1 196 ? -8.734 0.295 3.494 1 95.44 196 ILE B C 1
ATOM 3329 O O . ILE B 1 196 ? -9.273 -0.704 3.008 1 95.44 196 ILE B O 1
ATOM 3333 N N . ASP B 1 197 ? -9.062 1.491 3.174 1 94.62 197 ASP B N 1
ATOM 3334 C CA . ASP B 1 197 ? -10.125 1.773 2.213 1 94.62 197 ASP B CA 1
ATOM 3335 C C . ASP B 1 197 ? -9.547 2.215 0.871 1 94.62 197 ASP B C 1
ATOM 3337 O O . ASP B 1 197 ? -9.812 1.598 -0.161 1 94.62 197 ASP B O 1
ATOM 3341 N N . VAL B 1 198 ? -8.664 3.205 0.947 1 96.56 198 VAL B N 1
ATOM 3342 C CA . VAL B 1 198 ? -8.094 3.752 -0.278 1 96.56 198 VAL B CA 1
ATOM 3343 C C . VAL B 1 198 ? -6.59 3.947 -0.102 1 96.56 198 VAL B C 1
ATOM 3345 O O . VAL B 1 198 ? -6.137 4.406 0.949 1 96.56 198 VAL B O 1
ATOM 3348 N N . VAL B 1 199 ? -5.828 3.525 -1.071 1 97.69 199 VAL B N 1
ATOM 3349 C CA . VAL B 1 199 ? -4.434 3.906 -1.268 1 97.69 199 VAL B CA 1
ATOM 3350 C C . VAL B 1 199 ? -4.289 4.695 -2.568 1 97.69 199 VAL B C 1
ATOM 3352 O O . VAL B 1 199 ? -4.648 4.203 -3.641 1 97.69 199 VAL B O 1
ATOM 3355 N N . ASP B 1 200 ? -3.791 5.895 -2.404 1 97 200 ASP B N 1
ATOM 3356 C CA . ASP B 1 200 ? -3.84 6.805 -3.545 1 97 200 ASP B CA 1
ATOM 3357 C C . ASP B 1 200 ? -2.49 7.484 -3.768 1 97 200 ASP B C 1
ATOM 3359 O O . ASP B 1 200 ? -1.722 7.672 -2.822 1 97 200 ASP B O 1
ATOM 3363 N N . GLU B 1 201 ? -2.17 7.703 -5.004 1 97.38 201 GLU B N 1
ATOM 3364 C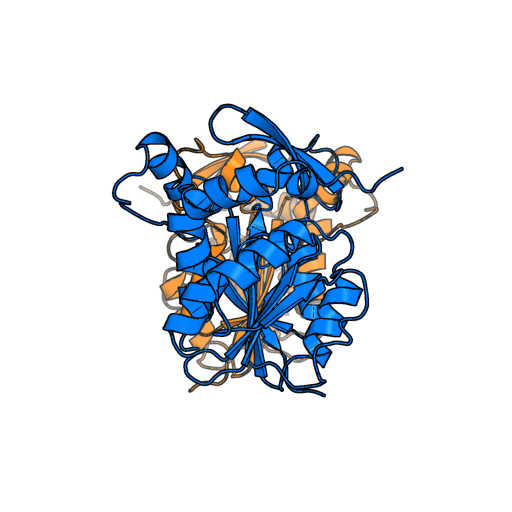 CA . GLU B 1 201 ? -1.064 8.508 -5.516 1 97.38 201 GLU B CA 1
ATOM 3365 C C . GLU B 1 201 ? -1.543 9.492 -6.582 1 97.38 201 GLU B C 1
ATOM 3367 O O . GLU B 1 201 ? -1.39 9.234 -7.777 1 97.38 201 GLU B O 1
ATOM 3372 N N . PRO B 1 202 ? -2.018 10.586 -6.113 1 93.31 202 PRO B N 1
ATOM 3373 C CA . PRO B 1 202 ? -2.746 11.477 -7.02 1 93.31 202 PRO B CA 1
ATOM 3374 C C . PRO B 1 202 ? -1.843 12.109 -8.078 1 93.31 202 PRO B C 1
ATOM 3376 O O . PRO B 1 202 ? -0.622 12.148 -7.906 1 93.31 202 PRO B O 1
ATOM 3379 N N . ARG B 1 203 ? -2.496 12.523 -9.133 1 91.19 203 ARG B N 1
ATOM 3380 C CA . ARG B 1 203 ? -1.909 13.328 -10.195 1 91.19 203 ARG B CA 1
ATOM 3381 C C . ARG B 1 203 ? -2.664 14.641 -10.375 1 91.19 203 ARG B C 1
ATOM 3383 O O . ARG B 1 203 ? -3.791 14.656 -10.875 1 91.19 203 ARG B O 1
ATOM 3390 N N . PRO B 1 204 ? -2.154 15.742 -9.891 1 84.25 204 PRO B N 1
ATOM 3391 C CA . PRO B 1 204 ? -2.889 17.016 -9.883 1 84.25 204 PRO B CA 1
ATOM 3392 C C . PRO B 1 204 ? -3.195 17.531 -11.289 1 84.25 204 PRO B C 1
ATOM 3394 O O . PRO B 1 204 ? -4.09 18.359 -11.461 1 84.25 204 PRO B O 1
ATOM 3397 N N . GLY B 1 205 ? -2.707 16.875 -12.281 1 78.94 205 GLY B N 1
ATOM 3398 C CA . GLY B 1 205 ? -2.967 17.391 -13.617 1 78.94 205 GLY B CA 1
ATOM 3399 C C . GLY B 1 205 ? -2.373 18.766 -13.844 1 78.94 205 GLY B C 1
ATOM 3400 O O . GLY B 1 205 ? -1.288 19.078 -13.352 1 78.94 205 GLY B O 1
ATOM 3401 N N . GLU B 1 206 ? -3.16 19.516 -14.625 1 72.94 206 GLU B N 1
ATOM 3402 C CA . GLU B 1 206 ? -2.682 20.859 -14.938 1 72.94 206 GLU B CA 1
ATOM 3403 C C . GLU B 1 206 ? -3.018 21.844 -13.812 1 72.94 206 GLU B C 1
ATOM 3405 O O . GLU B 1 206 ? -4.082 21.75 -13.203 1 72.94 206 GLU B O 1
ATOM 3410 N N . ALA B 1 207 ? -2.07 22.344 -13.117 1 66.69 207 ALA B N 1
ATOM 3411 C CA . ALA B 1 207 ? -2.305 23.375 -12.117 1 66.69 207 ALA B CA 1
ATOM 3412 C C . ALA B 1 207 ? -1.848 24.75 -12.625 1 66.69 207 ALA B C 1
ATOM 3414 O O . ALA B 1 207 ? -0.701 24.906 -13.055 1 66.69 207 ALA B O 1
ATOM 3415 N N . ALA B 1 208 ? -2.855 25.625 -12.539 1 62 208 ALA B N 1
ATOM 3416 C CA . ALA B 1 208 ? -2.57 27 -12.938 1 62 208 ALA B CA 1
ATOM 3417 C C . ALA B 1 208 ? -1.621 27.672 -11.938 1 62 208 ALA B C 1
ATOM 3419 O O . ALA B 1 208 ? -1.698 27.422 -10.734 1 62 208 ALA B O 1
ATOM 3420 N N . ASN B 1 209 ? -0.473 28.031 -12.375 1 64.88 209 ASN B N 1
ATOM 3421 C CA . ASN B 1 209 ? 0.442 28.875 -11.633 1 64.88 209 ASN B CA 1
ATOM 3422 C C . ASN B 1 209 ? 1.521 28.062 -10.922 1 64.88 209 ASN B C 1
ATOM 3424 O O . ASN B 1 209 ? 1.998 28.453 -9.852 1 64.88 209 ASN B O 1
ATOM 3428 N N . VAL B 1 210 ? 1.555 26.875 -11.312 1 74.25 210 VAL B N 1
ATOM 3429 C CA . VAL B 1 210 ? 2.67 26.078 -10.82 1 74.25 210 VAL B CA 1
ATOM 3430 C C . VAL B 1 210 ? 3.73 25.938 -11.906 1 74.25 210 VAL B C 1
ATOM 3432 O O . VAL B 1 210 ? 3.4 25.781 -13.086 1 74.25 210 VAL B O 1
ATOM 3435 N N . ALA B 1 211 ? 4.996 26.203 -11.438 1 77.25 211 ALA B N 1
ATOM 3436 C CA . ALA B 1 211 ? 6.09 26.016 -12.383 1 77.25 211 ALA B CA 1
ATOM 3437 C C . ALA B 1 211 ? 6.004 24.656 -13.062 1 77.25 211 ALA B C 1
ATOM 3439 O O . ALA B 1 211 ? 5.738 23.641 -12.414 1 77.25 211 ALA B O 1
ATOM 3440 N N . PRO B 1 212 ? 6.129 24.703 -14.352 1 77.31 212 PRO B N 1
ATOM 3441 C CA . PRO B 1 212 ? 5.977 23.469 -15.141 1 77.31 212 PRO B CA 1
ATOM 3442 C C . PRO B 1 212 ? 6.805 22.312 -14.594 1 77.31 212 PRO B C 1
ATOM 3444 O O . PRO B 1 212 ? 6.363 21.156 -14.633 1 77.31 212 PRO B O 1
ATOM 3447 N N . GLU B 1 213 ? 7.957 22.609 -14.086 1 79.88 213 GLU B N 1
ATOM 3448 C CA . GLU B 1 213 ? 8.836 21.547 -13.586 1 79.88 213 GLU B CA 1
ATOM 3449 C C . GLU B 1 213 ? 8.227 20.875 -12.359 1 79.88 213 GLU B C 1
ATOM 3451 O O . GLU B 1 213 ? 8.367 19.656 -12.188 1 79.88 213 GLU B O 1
ATOM 3456 N N . HIS B 1 214 ? 7.637 21.625 -11.57 1 81.56 214 HIS B N 1
ATOM 3457 C CA . HIS B 1 214 ? 6.988 21.078 -10.383 1 81.56 214 HIS B CA 1
ATOM 3458 C C . HIS B 1 214 ? 5.762 20.25 -10.766 1 81.56 214 HIS B C 1
ATOM 3460 O O . HIS B 1 214 ? 5.508 19.203 -10.172 1 81.56 214 HIS B O 1
ATOM 3466 N N . VAL B 1 215 ? 5.145 20.75 -11.797 1 83.19 215 VAL B N 1
ATOM 3467 C CA . VAL B 1 215 ? 3.961 20.047 -12.273 1 83.19 215 VAL B CA 1
ATOM 3468 C C . VAL B 1 215 ? 4.355 18.688 -12.82 1 83.19 215 VAL B C 1
ATOM 3470 O O . VAL B 1 215 ? 3.686 17.688 -12.555 1 83.19 215 VAL B O 1
ATOM 3473 N N . GLU B 1 216 ? 5.41 18.719 -13.531 1 88.19 216 GLU B N 1
ATOM 3474 C CA . GLU B 1 216 ? 5.887 17.469 -14.102 1 88.19 216 GLU B CA 1
ATOM 3475 C C . GLU B 1 216 ? 6.254 16.469 -13.016 1 88.19 216 GLU B C 1
ATOM 3477 O O . GLU B 1 216 ? 5.875 15.297 -13.086 1 88.19 216 GLU B O 1
ATOM 3482 N N . VAL B 1 217 ? 6.926 16.891 -12.008 1 90.31 217 VAL B N 1
ATOM 3483 C CA . VAL B 1 217 ? 7.355 16.016 -10.922 1 90.31 217 VAL B CA 1
ATOM 3484 C C . VAL B 1 217 ? 6.133 15.453 -10.195 1 90.31 217 VAL B C 1
ATOM 3486 O O . VAL B 1 217 ? 6.031 14.25 -9.969 1 90.31 217 VAL B O 1
ATOM 3489 N N . LEU B 1 218 ? 5.191 16.281 -9.906 1 90.81 218 LEU B N 1
ATOM 3490 C CA . LEU B 1 218 ? 4.016 15.883 -9.141 1 90.81 218 LEU B CA 1
ATOM 3491 C C . LEU B 1 218 ? 3.158 14.906 -9.938 1 90.81 218 LEU B C 1
ATOM 3493 O O . LEU B 1 218 ? 2.469 14.062 -9.359 1 90.81 218 LEU B O 1
ATOM 3497 N N . ASN B 1 219 ? 3.326 14.992 -11.25 1 93.19 219 ASN B N 1
ATOM 3498 C CA . ASN B 1 219 ? 2.477 14.164 -12.102 1 93.19 219 ASN B CA 1
ATOM 3499 C C . ASN B 1 219 ? 3.164 12.852 -12.469 1 93.19 219 ASN B C 1
ATOM 3501 O O . ASN B 1 219 ? 2.516 11.922 -12.953 1 93.19 219 ASN B O 1
ATOM 3505 N N . THR B 1 220 ? 4.5 12.789 -12.25 1 94.56 220 THR B N 1
ATOM 3506 C CA . THR B 1 220 ? 5.18 11.648 -12.852 1 94.56 220 THR B CA 1
ATOM 3507 C C . THR B 1 220 ? 6.012 10.898 -11.812 1 94.56 220 THR B C 1
ATOM 3509 O O . THR B 1 220 ? 6.449 9.773 -12.055 1 94.56 220 THR B O 1
ATOM 3512 N N . GLN B 1 221 ? 6.281 11.492 -10.68 1 95 221 GLN B N 1
ATOM 3513 C CA . GLN B 1 221 ? 7.148 10.891 -9.672 1 95 221 GLN B CA 1
ATOM 3514 C C . GLN B 1 221 ? 6.344 10.43 -8.461 1 95 221 GLN B C 1
ATOM 3516 O O . GLN B 1 221 ? 5.246 10.938 -8.211 1 95 221 GLN B O 1
ATOM 3521 N N . PRO B 1 222 ? 6.734 9.398 -7.75 1 96.19 222 PRO B N 1
ATOM 3522 C CA . PRO B 1 222 ? 6.117 9.016 -6.477 1 96.19 222 PRO B CA 1
ATOM 3523 C C . PRO B 1 222 ? 6.473 9.969 -5.336 1 96.19 222 PRO B C 1
ATOM 3525 O O . PRO B 1 222 ? 7.441 9.727 -4.609 1 96.19 222 PRO B O 1
ATOM 3528 N N . VAL B 1 223 ? 5.691 10.969 -5.137 1 94.31 223 VAL B N 1
ATOM 3529 C CA . VAL B 1 223 ? 6.027 12.047 -4.215 1 94.31 223 VAL B CA 1
ATOM 3530 C C . VAL B 1 223 ? 5.43 11.766 -2.842 1 94.31 223 VAL B C 1
ATOM 3532 O O . VAL B 1 223 ? 6.156 11.656 -1.851 1 94.31 223 VAL B O 1
ATOM 3535 N N . PHE B 1 224 ? 4.105 11.625 -2.83 1 96.88 224 PHE B N 1
ATOM 3536 C CA . PHE B 1 224 ? 3.406 11.344 -1.581 1 96.88 224 PHE B CA 1
ATOM 3537 C C . PHE B 1 224 ? 2.5 10.125 -1.731 1 96.88 224 PHE B C 1
ATOM 3539 O O . PHE B 1 224 ? 2.094 9.781 -2.844 1 96.88 224 PHE B O 1
ATOM 3546 N N . LEU B 1 225 ? 2.322 9.43 -0.665 1 98.31 225 LEU B N 1
ATOM 3547 C CA . LEU B 1 225 ? 1.354 8.344 -0.542 1 98.31 225 LEU B CA 1
ATOM 3548 C C . LEU B 1 225 ? 0.17 8.766 0.32 1 98.31 225 LEU B C 1
ATOM 3550 O O . LEU B 1 225 ? 0.352 9.375 1.38 1 98.31 225 LEU B O 1
ATOM 3554 N N . PHE B 1 226 ? -1.047 8.578 -0.182 1 98.62 226 PHE B N 1
ATOM 3555 C CA . PHE B 1 226 ? -2.27 8.906 0.542 1 98.62 226 PHE B CA 1
ATOM 3556 C C . PHE B 1 226 ? -3.016 7.641 0.942 1 98.62 226 PHE B C 1
ATOM 3558 O O . PHE B 1 226 ? -3.107 6.695 0.158 1 98.62 226 PHE B O 1
ATOM 3565 N N . VAL B 1 227 ? -3.518 7.629 2.143 1 98.69 227 VAL B N 1
ATOM 3566 C CA . VAL B 1 227 ? -4.266 6.469 2.627 1 98.69 227 VAL B CA 1
ATOM 3567 C C . VAL B 1 227 ? -5.543 6.934 3.32 1 98.69 227 VAL B C 1
ATOM 3569 O O . VAL B 1 227 ? -5.527 7.902 4.082 1 98.69 227 VAL B O 1
ATOM 3572 N N . ARG B 1 228 ? -6.645 6.375 3.01 1 98.44 228 ARG B N 1
ATOM 3573 C CA . ARG B 1 228 ? -7.879 6.434 3.785 1 98.44 228 ARG B CA 1
ATOM 3574 C C . ARG B 1 228 ? -8.148 5.105 4.488 1 98.44 228 ARG B C 1
ATOM 3576 O O . ARG B 1 228 ? -8.109 4.047 3.857 1 98.44 228 ARG B O 1
ATOM 3583 N N . ALA B 1 229 ? -8.281 5.156 5.742 1 98.06 229 ALA B N 1
ATOM 3584 C CA . ALA B 1 229 ? -8.547 3.963 6.539 1 98.06 229 ALA B CA 1
ATOM 3585 C C . ALA B 1 229 ? -9.75 4.168 7.449 1 98.06 229 ALA B C 1
ATOM 3587 O O . ALA B 1 229 ? -10.031 5.289 7.875 1 98.06 229 ALA B O 1
ATOM 3588 N N . GLN B 1 230 ? -10.43 3.137 7.707 1 96.88 230 GLN B N 1
ATOM 3589 C CA . GLN B 1 230 ? -11.641 3.191 8.523 1 96.88 230 GLN B CA 1
ATOM 3590 C C . GLN B 1 230 ? -11.453 2.42 9.828 1 96.88 230 GLN B C 1
ATOM 3592 O O . GLN B 1 230 ? -10.867 1.339 9.836 1 96.88 230 GLN B O 1
ATOM 3597 N N . SER B 1 231 ? -11.875 3.057 10.875 1 94.88 231 SER B N 1
ATOM 3598 C CA . SER B 1 231 ? -11.828 2.369 12.156 1 94.88 231 SER B CA 1
ATOM 3599 C C . SER B 1 231 ? -12.805 1.195 12.188 1 94.88 231 SER B C 1
ATOM 3601 O O . SER B 1 231 ? -13.984 1.353 11.875 1 94.88 231 SER B O 1
ATOM 3603 N N . GLY B 1 232 ? -12.336 -0.01 12.336 1 82.06 232 GLY B N 1
ATOM 3604 C CA . GLY B 1 232 ? -13.156 -1.209 12.383 1 82.06 232 GLY B CA 1
ATOM 3605 C C . GLY B 1 232 ? -14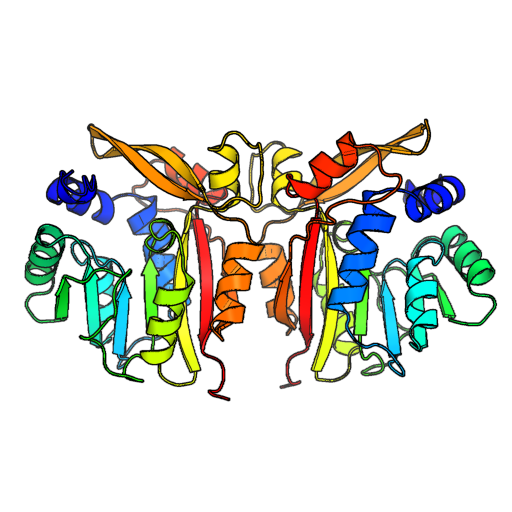.172 -1.193 13.508 1 82.06 232 GLY B C 1
ATOM 3606 O O . GLY B 1 232 ? -14.148 -0.302 14.359 1 82.06 232 GLY B O 1
ATOM 3607 N N . ALA B 1 233 ? -15.141 -2.141 13.367 1 65.31 233 ALA B N 1
ATOM 3608 C CA . ALA B 1 233 ? -16.141 -2.291 14.422 1 65.31 233 ALA B CA 1
ATOM 3609 C C . ALA B 1 233 ? -15.484 -2.633 15.758 1 65.31 233 ALA B C 1
ATOM 3611 O O . ALA B 1 233 ? -14.453 -3.303 15.789 1 65.31 233 ALA B O 1
ATOM 3612 N N . VAL B 1 234 ? -15.57 -1.761 16.797 1 51.53 234 VAL B N 1
ATOM 3613 C CA . VAL B 1 234 ? -15.094 -2.105 18.141 1 51.53 234 VAL B CA 1
ATOM 3614 C C . VAL B 1 234 ? -15.461 -3.553 18.453 1 51.53 234 VAL B C 1
ATOM 3616 O O . VAL B 1 234 ? -16.609 -3.973 18.25 1 51.53 234 VAL B O 1
ATOM 3619 N N . LEU B 1 235 ? -14.516 -4.555 18.297 1 39.38 235 LEU B N 1
ATOM 3620 C CA . LEU B 1 235 ? -14.891 -5.82 18.922 1 39.38 235 LEU B CA 1
ATOM 3621 C C . LEU B 1 235 ? -15.383 -5.602 20.344 1 39.38 235 LEU B C 1
ATOM 3623 O O . LEU B 1 235 ? -14.914 -4.691 21.031 1 39.38 235 LEU B O 1
#

Secondary structure (DSSP, 8-state):
-----HHHHTHHHHHHHHHH-HIIIIIIHHHHHHHH---TT-EEEEES-TTSHHHHHHHHTT-EEEEEES-HHHHHHHHHHHTTSSEEEE--TTS--TTS-TT-EEEEEEES-GGG-S--HHHHHHHHHHEEEEEEEEEEEE-HHHHHHHS--S-TT--EEEEEEEEETTEEEEEEEEE--HHHHHHHHHHTTEEEEEEE-----S-TTS-HHHHHHHHHS--EEEEEEEE----/-----HHHHTHHHHHHHHHH-HIIIIIIHHHHHHHH---TT-EEEEES-TTSHHHHHHHHTT-EEEEEES-HHHHHHHHHHHTTSSEEEE--TTS--TTS-TT-EEEEEEES-GGG-S-HHHHHHHHHHHEEEEEEEEEEEE-HHHHHHHS-SS-TT--EEEEEEEEETTEEEEEEEEE--HHHHHHHHHHTTEEEEEEE-----S-TTS-HHHHHHHHHS--EEEEEEEE----

Sequence (470 aa):
MADHSIYREHAATYATFSERSAPNAHYDRPAILRLAGDVAGKRVLELGCASGVLTAQLVERGADVLGLDREPRLVELAQQRLGGSARAEVADLERPLDVVPTGGIDVVVASLVLHYIENWAPLLAELRRCLVPGGVLVFSVHHPITGWLLSDRADYHRTELVSEDWDWGGQCVTVTFYRRSLSSIFGSLRKAGFEIDVVDEPRPGEAANVAPEHVEVLNTQPVFLFVRAQSGAVLMADHSIYREHAATYATFSERSAPNAHYDRPAILRLAGDVAGKRVLELGCASGVLTAQLVERGADVLGLDREPRLVELAQQRLGGSARAEVADLERPLDVVPTGGIDVVVASLVLHYIENWAPLLAELRRCLVPGGVLVFSVHHPITGWLLSDRADYHRTELVSEDWDWGGQCVTVTFYRRSLSSIFGSLRKAGFEIDVVDEPRPGEAANVAPEHVEVLNTQPVFLFVRAQSGAVL

Radius of gyration: 24.12 Å; Cα contacts (8 Å, |Δi|>4): 985; chains: 2; bounding box: 48×72×60 Å

pLDDT: mean 92.21, std 10.77, range [29.31, 98.94]

Foldseek 3Di:
DPPDDPCQVCLVLVVVQLCDPCCRPQNQLVVLDVLQPQQAVFEEEEEACFLPNSVQVSLVSHHAYEYEHQHVVRQVNNCVVCVPSYHYDHDDLVDAPPVAAFQRGQEYEYEAHCQAPQDCQVNLLNVLRRHHAFGKYKYKHFFLVVVCVQDPVPDSADFDKGWDWDQRPNDTDIDIGTHHHPCSVVVSCVVSQKAWDDKDLDQSPDDPPDDPVVNCCSRPDRTMIMTMITRHDPD/DPPDDPCQVCLVLVVVQLCDPCCRPQNQLVVLDVLQPQQAVFEEEEEACFLPNSVQVSLVSHHAYEYEHQHVVRQVNNCVVCVPSYHYDYDDLVDAPVVAAFQRGQEYEYEAHCQAPQDCQVNLLNVLRRHHAFGKYKYKHFFLVVVCVQDPVPDSADFDKGWDWDQRPNDTDIDIGTHHHPCSVVVSCVVSQKAWDDKDLDQSPDDPPHDPVVNCCSRPDRTMIMTMITRHDPD

Solvent-accessible surface area (backbone atoms only — not comparable to full-atom values): 24821 Å² total; per-residue (Å²): 127,78,86,83,42,70,59,63,79,34,33,70,61,46,44,57,40,54,62,64,33,53,66,38,51,56,38,45,51,53,49,52,49,59,70,63,50,88,40,56,77,30,35,31,37,31,43,56,30,46,43,26,64,67,53,49,54,44,38,74,51,42,22,48,41,41,27,27,16,69,41,60,69,26,26,51,45,16,41,62,68,40,70,74,70,44,49,58,40,69,42,52,73,93,45,85,62,80,89,54,51,73,48,59,23,46,34,36,40,24,68,68,38,62,33,69,47,85,71,56,65,69,39,43,46,48,48,51,46,24,27,28,80,61,15,36,43,30,38,30,27,72,13,49,60,46,40,48,70,56,44,88,70,74,46,48,73,49,73,41,79,36,64,48,80,41,73,58,88,86,41,79,41,79,47,72,34,42,29,47,30,67,33,56,56,47,42,51,39,42,75,51,43,34,39,57,70,43,50,41,58,75,60,61,60,85,55,90,90,45,59,66,69,58,42,49,45,51,53,19,45,65,59,49,37,33,40,32,28,29,38,42,77,78,125,127,78,84,82,43,70,59,64,78,34,33,69,59,45,42,59,41,53,63,64,34,55,65,39,52,56,38,45,51,55,49,50,51,60,72,62,50,88,39,57,78,30,34,32,36,31,44,56,32,47,44,26,65,66,53,49,54,44,37,74,51,41,23,47,40,40,28,26,18,69,42,58,69,26,26,52,44,15,43,63,70,41,70,72,69,44,47,58,40,70,42,53,70,92,47,85,62,78,89,54,52,72,48,58,24,45,34,35,40,24,70,67,37,62,34,69,47,86,71,58,64,68,41,44,47,48,49,52,45,23,28,28,81,62,13,35,44,30,37,31,27,74,12,48,59,46,39,47,71,56,42,89,70,73,47,47,72,49,72,41,80,35,65,48,79,41,73,61,90,86,41,80,41,76,48,72,35,40,28,45,30,68,34,55,56,49,41,52,40,42,74,53,43,34,39,57,71,43,49,41,60,75,58,60,60,87,56,91,90,46,60,66,68,58,42,49,44,52,54,19,47,66,59,51,36,32,39,33,28,29,36,42,75,78,124

Organism: Saccharopolyspora spinosa (NCBI:txid60894)